Protein 2CHP (pdb70)

CATH classification: 1.20.1260.10

Structure (mmCIF, N/CA/C/O backbone):
data_2CHP
#
_entry.id   2CHP
#
_cell.length_a   125.370
_cell.length_b   125.370
_cell.length_c   125.370
_cell.angle_alpha   90.00
_cell.angle_beta   90.00
_cell.angle_gamma   90.00
#
_symmetry.space_group_name_H-M   'P 21 3'
#
loop_
_entity.id
_entity.type
_entity.pdbx_description
1 polymer 'METALLOREGULATION DNA-BINDING STRESS PROTEIN'
2 non-polymer 'PHOSPHATE ION'
3 water water
#
loop_
_atom_site.group_PDB
_atom_site.id
_atom_site.type_symbol
_atom_site.label_atom_id
_atom_site.label_alt_id
_atom_site.label_comp_id
_atom_site.label_asym_id
_atom_site.label_entity_id
_atom_site.label_seq_id
_atom_site.pdbx_PDB_ins_code
_atom_site.Cartn_x
_atom_site.Cartn_y
_atom_site.Cartn_z
_atom_site.occupancy
_atom_site.B_iso_or_equiv
_atom_site.auth_seq_id
_atom_site.auth_comp_id
_atom_site.auth_asym_id
_atom_site.auth_atom_id
_atom_site.pdbx_PDB_model_num
ATOM 1 N N . ALA A 1 6 ? 31.677 44.974 31.137 1.00 40.25 6 ALA A N 1
ATOM 2 C CA . ALA A 1 6 ? 32.860 45.911 31.305 1.00 41.67 6 ALA A CA 1
ATOM 3 C C . ALA A 1 6 ? 33.043 46.829 30.056 1.00 41.77 6 ALA A C 1
ATOM 4 O O . ALA A 1 6 ? 32.855 48.074 30.116 1.00 40.77 6 ALA A O 1
ATOM 6 N N . LYS A 1 7 ? 33.420 46.194 28.940 1.00 41.72 7 LYS A N 1
ATOM 7 C CA . LYS A 1 7 ? 33.330 46.802 27.593 1.00 41.10 7 LYS A CA 1
ATOM 8 C C . LYS A 1 7 ? 31.859 46.956 27.196 1.00 39.91 7 LYS A C 1
ATOM 9 O O . LYS A 1 7 ? 31.473 47.971 26.608 1.00 37.82 7 LYS A O 1
ATOM 15 N N . THR A 1 8 ? 31.039 45.953 27.515 1.00 39.04 8 THR A N 1
ATOM 16 C CA . THR A 1 8 ? 29.609 46.108 27.336 1.00 39.25 8 THR A CA 1
ATOM 17 C C . THR A 1 8 ? 29.058 47.263 28.209 1.00 37.90 8 THR A C 1
ATOM 18 O O . THR A 1 8 ? 28.279 48.061 27.695 1.00 35.84 8 THR A O 1
ATOM 22 N N . ASN A 1 9 ? 29.461 47.337 29.493 1.00 37.07 9 ASN A N 1
ATOM 23 C CA . ASN A 1 9 ? 29.059 48.425 30.415 1.00 37.46 9 ASN A CA 1
ATOM 24 C C . ASN A 1 9 ? 29.370 49.821 29.796 1.00 36.91 9 ASN A C 1
ATOM 25 O O . ASN A 1 9 ? 28.545 50.729 29.820 1.00 34.96 9 ASN A O 1
ATOM 30 N N . GLN A 1 10 ? 30.550 49.943 29.202 1.00 36.28 10 GLN A N 1
ATOM 31 C CA . GLN A 1 10 ? 30.978 51.189 28.569 1.00 35.81 10 GLN A CA 1
ATOM 32 C C . GLN A 1 10 ? 30.112 51.543 27.317 1.00 34.54 10 GLN A C 1
ATOM 33 O O . GLN A 1 10 ? 29.672 52.681 27.110 1.00 32.49 10 GLN A O 1
ATOM 39 N N . THR A 1 11 ? 29.901 50.546 26.474 1.00 33.22 11 THR A N 1
ATOM 40 C CA . THR A 1 11 ? 29.110 50.723 25.262 1.00 32.71 11 THR A CA 1
ATOM 41 C C . THR A 1 11 ? 27.653 51.086 25.621 1.00 30.89 11 THR A C 1
ATOM 42 O O . THR A 1 11 ? 27.082 51.933 24.974 1.00 30.37 11 THR A O 1
ATOM 46 N N . LEU A 1 12 ? 27.086 50.480 26.681 1.00 28.55 12 LEU A N 1
ATOM 47 C CA . LEU A 1 12 ? 25.727 50.828 27.121 1.00 27.89 12 LEU A CA 1
ATOM 48 C C . LEU A 1 12 ? 25.623 52.303 27.566 1.00 26.03 12 LEU A C 1
ATOM 49 O O . LEU A 1 12 ? 24.638 53.018 27.255 1.00 23.44 12 LEU A O 1
ATOM 54 N N . VAL A 1 13 ? 26.621 52.754 28.308 1.00 23.81 13 VAL A N 1
ATOM 55 C CA . VAL A 1 13 ? 26.682 54.180 28.713 1.00 24.18 13 VAL A CA 1
ATOM 56 C C . VAL A 1 13 ? 26.749 55.108 27.463 1.00 23.17 13 VAL A C 1
ATOM 57 O O . VAL A 1 13 ? 25.886 55.960 27.317 1.00 21.50 13 VAL A O 1
ATOM 61 N N . GLU A 1 14 ? 27.669 54.829 26.525 1.00 23.08 14 GLU A N 1
ATOM 62 C CA . GLU A 1 14 ? 27.854 55.658 25.315 1.00 23.38 14 GLU A CA 1
ATOM 63 C C . GLU A 1 14 ? 26.578 55.729 24.484 1.00 22.94 14 GLU A C 1
ATOM 64 O O . GLU A 1 14 ? 26.132 56.816 24.126 1.00 21.25 14 GLU A O 1
ATOM 70 N N . ASN A 1 15 ? 25.963 54.577 24.227 1.00 22.65 15 ASN A N 1
ATOM 71 C CA . ASN A 1 15 ? 24.674 54.526 23.514 1.00 23.47 15 ASN A CA 1
ATOM 72 C C . ASN A 1 15 ? 23.549 55.356 24.215 1.00 21.49 15 ASN A C 1
ATOM 73 O O . ASN A 1 15 ? 22.788 56.084 23.562 1.00 19.87 15 ASN A O 1
ATOM 78 N N . SER A 1 16 ? 23.470 55.262 25.542 1.00 20.78 16 SER A N 1
ATOM 79 C CA . SER A 1 16 ? 22.482 55.993 26.286 1.00 20.53 16 SER A CA 1
ATOM 80 C C . SER A 1 16 ? 22.734 57.517 26.169 1.00 19.72 16 SER A C 1
ATOM 81 O O . SER A 1 16 ? 21.797 58.258 26.063 1.00 19.45 16 SER A O 1
ATOM 84 N N . LEU A 1 17 ? 23.994 57.945 26.166 1.00 18.51 17 LEU A N 1
ATOM 85 C CA . LEU A 1 17 ? 24.285 59.391 26.003 1.00 19.35 17 LEU A CA 1
ATOM 86 C C . LEU A 1 17 ? 23.879 59.881 24.618 1.00 19.14 17 LEU A C 1
ATOM 87 O O . LEU A 1 17 ? 23.338 60.998 24.520 1.00 19.14 17 LEU A O 1
ATOM 92 N N . ASN A 1 18 ? 24.094 59.055 23.580 1.00 18.25 18 ASN A N 1
ATOM 93 C CA . ASN A 1 18 ? 23.679 59.399 22.211 1.00 18.40 18 ASN A CA 1
ATOM 94 C C . ASN A 1 18 ? 22.162 59.557 22.058 1.00 18.20 18 ASN A C 1
ATOM 95 O O . ASN A 1 18 ? 21.696 60.480 21.358 1.00 19.45 18 ASN A O 1
ATOM 100 N N . THR A 1 19 ? 21.397 58.704 22.735 1.00 18.30 19 THR A N 1
ATOM 101 C CA . THR A 1 19 ? 19.931 58.867 22.799 1.00 17.88 19 THR A CA 1
ATOM 102 C C . THR A 1 19 ? 19.532 60.189 23.483 1.00 17.21 19 THR A C 1
ATOM 103 O O . THR A 1 19 ? 18.644 60.905 22.982 1.00 15.81 19 THR A O 1
ATOM 107 N N . GLN A 1 20 ? 20.192 60.518 24.610 1.00 17.86 20 GLN A N 1
ATOM 108 C CA . GLN A 1 20 ? 19.819 61.776 25.297 1.00 17.62 20 GLN A CA 1
ATOM 109 C C . GLN A 1 20 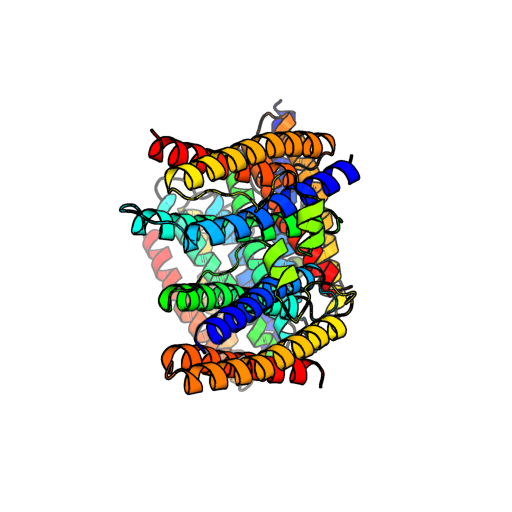? 20.263 63.014 24.503 1.00 17.49 20 GLN A C 1
ATOM 110 O O . GLN A 1 20 ? 19.525 64.006 24.462 1.00 17.31 20 GLN A O 1
ATOM 116 N N . LEU A 1 21 ? 21.477 62.969 23.920 1.00 17.42 21 LEU A N 1
ATOM 117 C CA . LEU A 1 21 ? 21.948 64.050 23.035 1.00 17.15 21 LEU A CA 1
ATOM 118 C C . LEU A 1 21 ? 20.906 64.303 21.930 1.00 17.67 21 LEU A C 1
ATOM 119 O O . LEU A 1 21 ? 20.536 65.433 21.644 1.00 16.33 21 LEU A O 1
ATOM 124 N N . SER A 1 22 ? 20.413 63.204 21.335 1.00 15.96 22 SER A N 1
ATOM 125 C CA . SER A 1 22 ? 19.410 63.281 20.289 1.00 17.27 22 SER A CA 1
ATOM 126 C C . SER A 1 22 ? 18.070 63.881 20.782 1.00 17.20 22 SER A C 1
ATOM 127 O O . SER A 1 22 ? 17.482 64.819 20.123 1.00 15.23 22 SER A O 1
ATOM 130 N N . ASN A 1 23 ? 17.646 63.461 21.973 1.00 16.86 23 ASN A N 1
ATOM 131 C CA . ASN A 1 23 ? 16.452 64.052 22.573 1.00 16.53 23 ASN A CA 1
ATOM 132 C C . ASN A 1 23 ? 16.602 65.566 22.730 1.00 17.08 23 ASN A C 1
ATOM 133 O O . ASN A 1 23 ? 15.674 66.311 22.434 1.00 16.91 23 ASN A O 1
ATOM 138 N N . TRP A 1 24 ? 17.724 65.997 23.300 1.00 16.57 24 TRP A N 1
ATOM 139 C CA . TRP A 1 24 ? 17.913 67.422 23.574 1.00 16.84 24 TRP A CA 1
ATOM 140 C C . TRP A 1 24 ? 18.019 68.267 22.281 1.00 17.35 24 TRP A C 1
ATOM 141 O O . TRP A 1 24 ? 17.526 69.407 22.199 1.00 16.32 24 TRP A O 1
ATOM 152 N N . PHE A 1 25 ? 18.643 67.722 21.255 1.00 17.55 25 PHE A N 1
ATOM 153 C CA . PHE A 1 25 ? 18.604 68.424 19.947 1.00 18.09 25 PHE A CA 1
ATOM 154 C C . PHE A 1 25 ? 17.180 68.551 19.346 1.00 18.21 25 PHE A C 1
ATOM 155 O O . PHE A 1 25 ? 16.744 69.632 18.863 1.00 18.02 25 PHE A O 1
ATOM 163 N N . LEU A 1 26 ? 16.416 67.473 19.395 1.00 17.40 26 LEU A N 1
ATOM 164 C CA . LEU A 1 26 ? 15.022 67.530 18.920 1.00 17.46 26 LEU A CA 1
ATOM 165 C C . LEU A 1 26 ? 14.118 68.430 19.775 1.00 16.90 26 LEU A C 1
ATOM 166 O O . LEU A 1 26 ? 13.202 69.115 19.248 1.00 16.73 26 LEU A O 1
ATOM 171 N N . LEU A 1 27 ? 14.381 68.466 21.085 1.00 17.05 27 LEU A N 1
ATOM 172 C CA . LEU A 1 27 ? 13.714 69.432 21.969 1.00 16.89 27 LEU A CA 1
ATOM 173 C C . LEU A 1 27 ? 14.059 70.911 21.615 1.00 16.53 27 LEU A C 1
ATOM 174 O O . LEU A 1 27 ? 13.157 71.768 21.560 1.00 16.59 27 LEU A O 1
ATOM 179 N N . TYR A 1 28 ? 15.333 71.206 21.339 1.00 16.56 28 TYR A N 1
ATOM 180 C CA . TYR A 1 28 ? 15.760 72.528 20.856 1.00 17.01 28 TYR A CA 1
ATOM 181 C C . TYR A 1 28 ? 14.960 72.944 19.579 1.00 17.16 28 TYR A C 1
ATOM 182 O O . TYR A 1 28 ? 14.449 74.141 19.461 1.00 18.08 28 TYR A O 1
ATOM 191 N N . SER A 1 29 ? 14.812 71.985 18.656 1.00 15.90 29 SER A N 1
ATOM 192 C CA . SER A 1 29 ? 14.006 72.177 17.448 1.00 17.15 29 SER A CA 1
ATOM 193 C C . SER A 1 29 ? 12.548 72.462 17.789 1.00 17.06 29 SER A C 1
ATOM 194 O O . SER A 1 29 ? 11.993 73.477 17.330 1.00 18.30 29 SER A O 1
ATOM 197 N N . LYS A 1 30 ? 11.926 71.605 18.590 1.00 18.10 30 LYS A N 1
ATOM 198 C CA . LYS A 1 30 ? 10.481 71.778 19.002 1.00 18.00 30 LYS A CA 1
ATOM 199 C C . LYS A 1 30 ? 10.198 73.156 19.646 1.00 17.43 30 LYS A C 1
ATOM 200 O O . LYS A 1 30 ? 9.175 73.823 19.372 1.00 17.15 30 LYS A O 1
ATOM 206 N N . LEU A 1 31 ? 11.158 73.593 20.467 1.00 17.11 31 LEU A N 1
ATOM 207 C CA . LEU A 1 31 ? 11.068 74.820 21.161 1.00 16.98 31 LEU A CA 1
ATOM 208 C C . LEU A 1 31 ? 11.078 75.983 20.208 1.00 16.97 31 LEU A C 1
ATOM 209 O O . LEU A 1 31 ? 10.371 76.990 20.429 1.00 18.36 31 LEU A O 1
ATOM 214 N N . HIS A 1 32 ? 11.826 75.880 19.108 1.00 17.15 32 HIS A N 1
ATOM 215 C CA . HIS A 1 32 ? 11.681 76.895 18.027 1.00 16.84 32 HIS A CA 1
ATOM 216 C C . HIS A 1 32 ? 10.309 76.954 17.414 1.00 17.18 32 HIS A C 1
ATOM 217 O O . HIS A 1 32 ? 9.788 78.002 17.232 1.00 15.53 32 HIS A O 1
ATOM 224 N N . ARG A 1 33 ? 9.733 75.798 17.067 1.00 17.00 33 ARG A N 1
ATOM 225 C CA . ARG A 1 33 ? 8.376 75.717 16.560 1.00 17.24 33 ARG A CA 1
ATOM 226 C C . ARG A 1 33 ? 7.352 76.387 17.508 1.00 16.90 33 ARG A C 1
ATOM 227 O O . ARG A 1 33 ? 6.545 77.247 17.060 1.00 16.79 33 ARG A O 1
ATOM 235 N N . PHE A 1 34 ? 7.439 76.090 18.811 1.00 17.31 34 PHE A N 1
ATOM 236 C CA . PHE A 1 34 ? 6.555 76.712 19.781 1.00 17.96 34 PHE A CA 1
ATOM 237 C C . PHE A 1 34 ? 6.818 78.244 19.914 1.00 17.78 34 PHE A C 1
ATOM 238 O O . PHE A 1 34 ? 5.890 79.029 19.965 1.00 18.65 34 PHE A O 1
ATOM 246 N N . HIS A 1 35 ? 8.091 78.646 19.894 1.00 17.71 35 HIS A N 1
ATOM 247 C CA . HIS A 1 35 ? 8.467 80.066 19.926 1.00 17.60 35 HIS A CA 1
ATOM 248 C C . HIS A 1 35 ? 7.833 80.849 18.765 1.00 17.53 35 HIS A C 1
ATOM 249 O O . HIS A 1 35 ? 7.375 81.979 18.941 1.00 18.12 35 HIS A O 1
ATOM 256 N N . TRP A 1 36 ? 7.838 80.248 17.587 1.00 17.07 36 TRP A N 1
ATOM 257 C CA . TRP A 1 36 ? 7.331 80.881 16.377 1.00 17.46 36 TRP A CA 1
ATOM 258 C C . TRP A 1 36 ? 5.825 80.866 16.206 1.00 17.75 36 TRP A C 1
ATOM 259 O O . TRP A 1 36 ? 5.278 81.752 15.577 1.00 16.62 36 TRP A O 1
ATOM 270 N N . TYR A 1 37 ? 5.165 79.832 16.707 1.00 17.95 37 TYR A N 1
ATOM 271 C CA . TYR A 1 37 ? 3.726 79.659 16.420 1.00 18.33 37 TYR A CA 1
ATOM 272 C C . TYR A 1 37 ? 2.770 79.870 17.624 1.00 18.30 37 TYR A C 1
ATOM 273 O O . TYR A 1 37 ? 1.560 79.877 17.443 1.00 20.03 37 TYR A O 1
ATOM 282 N N . VAL A 1 38 ? 3.287 80.058 18.832 1.00 18.61 38 VAL A N 1
ATOM 283 C CA . VAL A 1 38 ? 2.439 80.3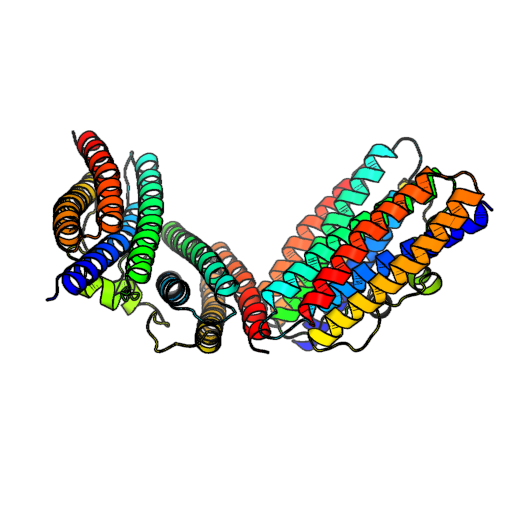53 19.988 1.00 18.47 38 VAL A CA 1
ATOM 284 C C . VAL A 1 38 ? 1.563 81.578 19.736 1.00 19.18 38 VAL A C 1
ATOM 285 O O . VAL A 1 38 ? 2.000 82.483 19.088 1.00 17.82 38 VAL A O 1
ATOM 289 N N . LYS A 1 39 ? 0.313 81.570 20.203 1.00 18.91 39 LYS A N 1
ATOM 290 C CA . LYS A 1 39 ? -0.594 82.710 19.998 1.00 21.42 39 LYS A CA 1
ATOM 291 C C . LYS A 1 39 ? -1.566 82.796 21.138 1.00 20.93 39 LYS A C 1
ATOM 292 O O . LYS A 1 39 ? -1.601 81.924 22.047 1.00 21.35 39 LYS A O 1
ATOM 298 N N . GLY A 1 40 ? -2.313 83.881 21.161 1.00 21.00 40 GLY A N 1
ATOM 299 C CA . GLY A 1 40 ? -3.144 84.192 22.300 1.00 20.46 40 GLY A CA 1
ATOM 300 C C . GLY A 1 40 ? -2.484 85.122 23.320 1.00 20.35 40 GLY A C 1
ATOM 301 O O . GLY A 1 40 ? -1.322 85.511 23.183 1.00 19.50 40 GLY A O 1
ATOM 302 N N . PRO A 1 41 ? -3.250 85.514 24.346 1.00 21.41 41 PRO A N 1
ATOM 303 C CA . PRO A 1 41 ? -2.855 86.594 25.225 1.00 21.98 41 PRO A CA 1
ATOM 304 C C . PRO A 1 41 ? -1.659 86.295 26.113 1.00 21.86 41 PRO A C 1
ATOM 305 O O . PRO A 1 41 ? -1.042 87.231 26.651 1.00 21.90 41 PRO A O 1
ATOM 309 N N . HIS A 1 42 ? -1.247 85.025 26.169 1.00 21.84 42 HIS A N 1
ATOM 310 C CA . HIS A 1 42 ? 0.052 84.679 26.815 1.00 20.83 42 HIS A CA 1
ATOM 311 C C . HIS A 1 42 ? 1.233 84.665 25.832 1.00 20.73 42 HIS A C 1
ATOM 312 O O . HIS A 1 42 ? 2.352 84.212 26.174 1.00 19.96 42 HIS A O 1
ATOM 319 N N . PHE A 1 43 ? 1.004 85.165 24.616 1.00 20.30 43 PHE A N 1
ATOM 320 C CA . PHE A 1 43 ? 2.080 85.259 23.591 1.00 19.67 43 PHE A CA 1
ATOM 321 C C . PHE A 1 43 ? 3.417 85.802 24.158 1.00 19.85 43 PHE A C 1
ATOM 322 O O . PHE A 1 43 ? 4.454 85.172 24.010 1.00 19.30 43 PHE A O 1
ATOM 330 N N . PHE A 1 44 ? 3.426 86.989 24.776 1.00 18.84 44 PHE A N 1
ATOM 331 C CA . PHE A 1 44 ? 4.736 87.583 25.125 1.00 19.87 44 PHE A CA 1
ATOM 332 C C . PHE A 1 44 ? 5.475 86.715 26.113 1.00 19.50 44 PHE A C 1
ATOM 333 O O . PHE A 1 44 ? 6.635 86.361 25.922 1.00 18.28 44 PHE A O 1
ATOM 341 N N . THR A 1 45 ? 4.749 86.262 27.122 1.00 20.31 45 THR A N 1
ATOM 342 C CA . THR A 1 45 ? 5.338 85.440 28.170 1.00 20.82 45 THR A CA 1
ATOM 343 C C . THR A 1 45 ? 5.924 84.133 27.618 1.00 20.90 45 THR A C 1
ATOM 344 O O . THR A 1 45 ? 7.044 83.763 27.946 1.00 20.11 45 THR A O 1
ATOM 348 N N . LEU A 1 46 ? 5.141 83.441 26.791 1.00 20.81 46 LEU A N 1
ATOM 349 C CA . LEU A 1 46 ? 5.536 82.106 26.322 1.00 19.83 46 LEU A CA 1
ATOM 350 C C . LEU A 1 46 ? 6.572 82.167 25.160 1.00 19.94 46 LEU A C 1
ATOM 351 O O . LEU A 1 46 ? 7.484 81.339 25.090 1.00 19.51 46 LEU A O 1
ATOM 356 N N . HIS A 1 47 ? 6.437 83.156 24.264 1.00 19.86 47 HIS A N 1
ATOM 357 C CA . HIS A 1 47 ? 7.472 83.417 23.240 1.00 19.68 47 HIS A CA 1
ATOM 358 C C . HIS A 1 47 ? 8.855 83.582 23.911 1.00 19.95 47 HIS A C 1
ATOM 359 O O . HIS A 1 47 ? 9.843 82.980 23.482 1.00 19.58 47 HIS A O 1
ATOM 366 N N . GLU A 1 48 ? 8.917 84.366 24.974 1.00 19.69 48 GLU A N 1
ATOM 367 C CA . GLU A 1 48 ? 10.152 84.556 25.693 1.00 21.37 48 GLU A CA 1
ATOM 368 C C . GLU A 1 48 ? 10.584 83.311 26.468 1.00 19.47 48 GLU A C 1
ATOM 369 O O . GLU A 1 48 ? 11.770 82.919 26.420 1.00 18.12 48 GLU A O 1
ATOM 375 N N . LYS A 1 49 ? 9.651 82.714 27.215 1.00 18.42 49 LYS A N 1
ATOM 376 C CA . LYS A 1 49 ? 10.002 81.494 27.967 1.00 18.39 49 LYS A CA 1
ATOM 377 C C . LYS A 1 49 ? 10.589 80.405 27.033 1.00 17.01 49 LYS A C 1
ATOM 378 O O . LYS A 1 49 ? 11.570 79.683 27.407 1.00 17.93 49 LYS A O 1
ATOM 384 N N . PHE A 1 50 ? 9.972 80.206 25.871 1.00 17.39 50 PHE A N 1
ATOM 385 C CA . PHE A 1 50 ? 10.424 79.148 24.973 1.00 17.28 50 PHE A CA 1
ATOM 386 C C . PHE A 1 50 ? 11.855 79.377 24.469 1.00 17.37 50 PHE A C 1
ATOM 387 O O . PHE A 1 50 ? 12.597 78.432 24.275 1.00 16.64 50 PHE A O 1
ATOM 395 N N . GLU A 1 51 ? 12.206 80.629 24.204 1.00 17.43 51 GLU A N 1
ATOM 396 C CA . GLU A 1 51 ? 13.602 80.987 23.850 1.00 18.32 51 GLU A CA 1
ATOM 397 C C . GLU A 1 51 ? 14.560 80.708 24.997 1.00 17.79 51 GLU A C 1
ATOM 398 O O . GLU A 1 51 ? 15.624 80.184 24.780 1.00 16.94 51 GLU A O 1
ATOM 404 N N . GLU A 1 52 ? 14.210 81.087 26.226 1.00 17.53 52 GLU A N 1
ATOM 405 C CA . GLU A 1 52 ? 15.037 80.724 27.381 1.00 19.04 52 GLU A CA 1
ATOM 406 C C . GLU A 1 52 ? 15.284 79.221 27.471 1.00 17.32 52 GLU A C 1
ATOM 407 O O . GLU A 1 52 ? 16.390 78.755 27.737 1.00 15.81 52 GLU A O 1
ATOM 413 N N . LEU A 1 53 ? 14.249 78.468 27.230 1.00 16.49 53 LEU A N 1
ATOM 414 C CA . LEU A 1 53 ? 14.346 77.013 27.274 1.00 16.76 53 LEU A CA 1
ATOM 415 C C . LEU A 1 53 ? 15.199 76.437 26.155 1.00 16.75 53 LEU A C 1
ATOM 416 O O . LEU A 1 53 ? 15.937 75.503 26.387 1.00 14.99 53 LEU A O 1
ATOM 421 N N . TYR A 1 54 ? 15.081 76.966 24.935 1.00 17.45 54 TYR A N 1
ATOM 422 C CA . TYR A 1 54 ? 15.941 76.485 23.874 1.00 17.90 54 TYR A CA 1
ATOM 423 C C . TYR A 1 54 ? 17.420 76.866 24.051 1.00 17.71 54 TYR A C 1
ATOM 424 O O . TYR A 1 54 ? 18.329 76.139 23.621 1.00 17.59 54 TYR A O 1
ATOM 433 N N . ASP A 1 55 ? 17.671 78.008 24.656 1.00 18.85 55 ASP A N 1
ATOM 434 C CA . ASP A 1 55 ? 19.046 78.364 25.015 1.00 19.10 55 ASP A CA 1
ATOM 435 C C . ASP A 1 55 ? 19.598 77.332 25.965 1.00 18.60 55 ASP A C 1
ATOM 436 O O . ASP A 1 55 ? 20.730 76.906 25.799 1.00 19.05 55 ASP A O 1
ATOM 441 N N . HIS A 1 56 ? 18.822 76.909 26.962 1.00 19.17 56 HIS A N 1
ATOM 442 C CA . HIS A 1 56 ? 19.233 75.838 27.877 1.00 19.20 56 HIS A CA 1
ATOM 443 C C . HIS A 1 56 ? 19.395 74.482 27.184 1.00 18.31 56 HIS A C 1
ATOM 444 O O . HIS A 1 56 ? 20.296 73.735 27.477 1.00 17.63 56 HIS A O 1
ATOM 451 N N . ALA A 1 57 ? 18.523 74.175 26.231 1.00 18.25 57 ALA A N 1
ATOM 452 C CA . ALA A 1 57 ? 18.641 72.902 25.498 1.00 17.99 57 ALA A CA 1
ATOM 453 C C . ALA A 1 57 ? 19.961 72.846 24.714 1.00 17.69 57 ALA A C 1
ATOM 454 O O . ALA A 1 57 ? 20.621 71.783 24.615 1.00 17.51 57 ALA A O 1
ATOM 456 N N . ALA A 1 58 ? 20.317 73.968 24.087 1.00 18.64 58 ALA A N 1
ATOM 457 C CA . ALA A 1 58 ? 21.576 74.081 23.288 1.00 17.89 58 ALA A CA 1
ATOM 458 C C . ALA A 1 58 ? 22.800 73.848 24.151 1.00 18.22 58 ALA A C 1
ATOM 459 O O . ALA A 1 58 ? 23.743 73.182 23.722 1.00 16.92 58 ALA A O 1
ATOM 461 N N . GLU A 1 59 ? 22.773 74.364 25.380 1.00 18.41 59 GLU A N 1
ATOM 462 C CA . GLU A 1 59 ? 23.869 74.222 26.316 1.00 20.57 59 GLU A CA 1
ATOM 463 C C . GLU A 1 59 ? 24.009 72.750 26.675 1.00 19.99 59 GLU A C 1
ATOM 464 O O . GLU A 1 59 ? 25.135 72.215 26.785 1.00 18.79 59 GLU A O 1
ATOM 470 N N . THR A 1 60 ? 22.860 72.120 26.902 1.00 18.88 60 THR A N 1
ATOM 471 C CA . THR A 1 60 ? 22.795 70.745 27.303 1.00 18.47 60 THR A CA 1
ATOM 472 C C . THR A 1 60 ? 23.311 69.854 26.181 1.00 17.89 60 THR A C 1
ATOM 473 O O . THR A 1 60 ? 24.063 68.940 26.470 1.00 17.92 60 THR A O 1
ATOM 477 N N . VAL A 1 61 ? 22.885 70.105 24.927 1.00 18.05 61 VAL A N 1
ATOM 478 C CA . VAL A 1 61 ? 23.433 69.444 23.749 1.00 18.13 61 VAL A CA 1
ATOM 479 C C . VAL A 1 61 ? 24.963 69.456 23.801 1.00 19.00 61 VAL A C 1
ATOM 480 O O . VAL A 1 61 ? 25.623 68.391 23.686 1.00 17.47 61 VAL A O 1
ATOM 484 N N . ASP A 1 62 ? 25.530 70.651 23.978 1.00 19.36 62 ASP A N 1
ATOM 485 C CA . ASP A 1 62 ? 27.010 70.719 23.936 1.00 20.02 62 ASP A CA 1
ATOM 486 C C . ASP A 1 62 ? 27.654 69.987 25.128 1.00 19.71 62 ASP A C 1
ATOM 487 O O . ASP A 1 62 ? 28.649 69.296 24.950 1.00 20.33 62 ASP A O 1
ATOM 492 N N . THR A 1 63 ? 27.042 70.079 26.311 1.00 19.73 63 THR A N 1
ATOM 493 C CA . THR A 1 63 ? 27.546 69.423 27.510 1.00 19.45 63 THR A CA 1
ATOM 494 C C . THR A 1 63 ? 27.553 67.871 27.401 1.00 18.53 63 THR A C 1
ATOM 495 O O . THR A 1 63 ? 28.556 67.211 27.765 1.00 16.47 63 THR A O 1
ATOM 499 N N . ILE A 1 64 ? 26.461 67.298 26.893 1.00 17.17 64 ILE A N 1
ATOM 500 C CA . ILE A 1 64 ? 26.396 65.825 26.727 1.00 17.21 64 ILE A CA 1
ATOM 501 C C . ILE A 1 64 ? 27.408 65.348 25.674 1.00 17.81 64 ILE A C 1
ATOM 502 O O . ILE A 1 64 ? 28.114 64.358 25.888 1.00 17.43 64 ILE A O 1
ATOM 507 N N . ALA A 1 65 ? 27.473 66.034 24.546 1.00 17.01 65 ALA A N 1
ATOM 508 C CA . ALA A 1 65 ? 28.353 65.614 23.484 1.00 17.54 65 ALA A CA 1
ATOM 509 C C . ALA A 1 65 ? 29.818 65.674 23.974 1.00 18.66 65 ALA A C 1
ATOM 510 O O . ALA A 1 65 ? 30.588 64.770 23.745 1.00 17.65 65 ALA A O 1
ATOM 512 N N . GLU A 1 66 ? 30.187 66.747 24.684 1.00 19.33 66 GLU A N 1
ATOM 513 C CA . GLU A 1 66 ? 31.553 66.832 25.178 1.00 20.35 66 GLU A CA 1
ATOM 514 C C . GLU A 1 66 ? 31.867 65.816 26.262 1.00 18.98 66 GLU A C 1
ATOM 515 O O . GLU A 1 66 ? 33.020 65.372 26.350 1.00 17.84 66 GLU A O 1
ATOM 521 N N . ARG A 1 67 ? 30.876 65.445 27.100 1.00 19.39 67 ARG A N 1
ATOM 522 C CA . ARG A 1 67 ? 31.101 64.368 28.060 1.00 18.72 67 ARG A CA 1
ATOM 523 C C . ARG A 1 67 ? 31.288 63.039 27.318 1.00 19.10 67 ARG A C 1
ATOM 524 O O . ARG A 1 67 ? 32.222 62.264 27.619 1.00 19.10 67 ARG A O 1
ATOM 532 N N . LEU A 1 68 ? 30.457 62.785 26.319 1.00 19.53 68 LEU A N 1
ATOM 533 C CA . LEU A 1 68 ? 30.629 61.536 25.513 1.00 19.83 68 LEU A CA 1
ATOM 534 C C . LEU A 1 68 ? 32.038 61.451 24.898 1.00 19.73 68 LEU A C 1
ATOM 535 O O . LEU A 1 68 ? 32.703 60.415 24.888 1.00 19.94 68 LEU A O 1
ATOM 540 N N . LEU A 1 69 ? 32.471 62.546 24.331 1.00 18.91 69 LEU A N 1
ATOM 541 C CA . LEU A 1 69 ? 33.841 62.598 23.769 1.00 20.10 69 LEU A CA 1
ATOM 542 C C . LEU A 1 69 ? 34.873 62.333 24.845 1.00 19.71 69 LEU A C 1
ATOM 543 O O . LEU A 1 69 ? 35.832 61.552 24.668 1.00 20.22 69 LEU A O 1
ATOM 548 N N . ALA A 1 70 ? 34.697 62.961 25.992 1.00 18.95 70 ALA A N 1
ATOM 549 C CA . ALA A 1 70 ? 35.703 62.825 27.074 1.00 19.28 70 ALA A CA 1
ATOM 550 C C . ALA A 1 70 ? 35.840 61.398 27.622 1.00 18.91 70 ALA A C 1
ATOM 551 O O . ALA A 1 70 ? 36.893 61.044 28.156 1.00 18.88 70 ALA A O 1
ATOM 553 N N . ILE A 1 71 ? 34.797 60.597 27.482 1.00 19.68 71 ILE A N 1
ATOM 554 C CA . ILE A 1 71 ? 34.850 59.176 27.917 1.00 20.06 71 ILE A CA 1
ATOM 555 C C . ILE A 1 71 ? 35.239 58.223 26.818 1.00 20.68 71 ILE A C 1
ATOM 556 O O . ILE A 1 71 ? 35.200 57.030 27.047 1.00 21.53 71 ILE A O 1
ATOM 561 N N . GLY A 1 72 ? 35.609 58.738 25.656 1.00 20.35 72 GLY A N 1
ATOM 562 C CA . GLY A 1 72 ? 36.085 57.947 24.506 1.00 21.16 72 GLY A CA 1
ATOM 563 C C . GLY A 1 72 ? 35.069 57.555 23.453 1.00 21.49 72 GLY A C 1
ATOM 564 O O . GLY A 1 72 ? 35.386 56.776 22.566 1.00 22.08 72 GLY A O 1
ATOM 565 N N . GLY A 1 73 ? 33.844 58.081 23.571 1.00 21.45 73 GLY A N 1
ATOM 566 C CA . GLY A 1 73 ? 32.762 57.834 22.627 1.00 20.96 73 GLY A CA 1
ATOM 567 C C . GLY A 1 73 ? 32.667 58.774 21.452 1.00 20.90 73 GLY A C 1
ATOM 568 O O . GLY A 1 73 ? 33.464 59.716 21.288 1.00 22.90 73 GLY A O 1
ATOM 569 N N . GLN A 1 74 ? 31.662 58.522 20.621 1.00 21.12 74 GLN A N 1
ATOM 570 C CA . GLN A 1 74 ? 31.453 59.208 19.354 1.00 19.25 74 GLN A CA 1
ATOM 571 C C . GLN A 1 74 ? 30.063 59.746 19.261 1.00 19.05 74 GLN A C 1
ATOM 572 O O . GLN A 1 74 ? 29.164 59.024 18.898 1.00 17.81 74 GLN A O 1
ATOM 578 N N . PRO A 1 75 ? 29.872 61.040 19.581 1.00 18.07 75 PRO A N 1
ATOM 579 C CA . PRO A 1 75 ? 28.559 61.634 19.503 1.00 18.07 75 PRO A CA 1
ATOM 580 C C . PRO A 1 75 ? 27.962 61.591 18.087 1.00 18.09 75 PRO A C 1
ATOM 581 O O . PRO A 1 75 ? 28.627 61.917 17.079 1.00 18.56 75 PRO A O 1
ATOM 585 N N . VAL A 1 76 ? 26.681 61.267 18.024 1.00 18.88 76 VAL A N 1
ATOM 586 C CA . VAL A 1 76 ? 25.937 61.516 16.772 1.00 19.43 76 VAL A CA 1
ATOM 587 C C . VAL A 1 76 ? 25.809 63.034 16.563 1.00 19.51 76 VAL A C 1
ATOM 588 O O . VAL A 1 76 ? 25.876 63.811 17.522 1.00 19.49 76 VAL A O 1
ATOM 592 N N . ALA A 1 77 ? 25.726 63.456 15.301 1.00 19.09 77 ALA A N 1
ATOM 593 C CA . ALA A 1 77 ? 26.002 64.845 14.927 1.00 18.14 77 ALA A CA 1
ATOM 594 C C . ALA A 1 77 ? 25.355 65.263 13.596 1.00 18.28 77 ALA A C 1
ATOM 595 O O . ALA A 1 77 ? 25.816 66.238 12.967 1.00 18.66 77 ALA A O 1
ATOM 597 N N . THR A 1 78 ? 24.227 64.610 13.254 1.00 17.79 78 THR A N 1
ATOM 598 C CA . THR A 1 78 ? 23.450 64.898 12.060 1.00 17.46 78 THR A CA 1
ATOM 599 C C . THR A 1 78 ? 21.996 64.731 12.396 1.00 18.71 78 THR A C 1
ATOM 600 O O . THR A 1 78 ? 21.647 63.965 13.276 1.00 15.27 78 THR A O 1
ATOM 604 N N . VAL A 1 79 ? 21.131 65.447 11.678 1.00 19.14 79 VAL A N 1
ATOM 605 C CA . VAL A 1 79 ? 19.736 65.450 12.078 1.00 19.64 79 VAL A CA 1
ATOM 606 C C . VAL A 1 79 ? 19.094 64.049 11.802 1.00 19.94 79 VAL A C 1
ATOM 607 O O . VAL A 1 79 ? 18.171 63.591 12.498 1.00 19.56 79 VAL A O 1
ATOM 611 N N . LYS A 1 80 ? 19.591 63.376 10.783 1.00 20.94 80 LYS A N 1
ATOM 612 C CA . LYS A 1 80 ? 19.116 62.039 10.466 1.00 20.71 80 LYS A CA 1
ATOM 613 C C . LYS A 1 80 ? 19.442 61.106 11.625 1.00 19.73 80 LYS A C 1
ATOM 614 O O . LYS A 1 80 ? 18.598 60.329 12.048 1.00 17.84 80 LYS A O 1
ATOM 620 N N . GLU A 1 81 ? 20.650 61.210 12.159 1.00 20.14 81 GLU A N 1
ATOM 621 C CA . GLU A 1 81 ? 21.039 60.408 13.332 1.00 20.70 81 GLU A CA 1
ATOM 622 C C . GLU A 1 81 ? 20.192 60.762 14.559 1.00 20.07 81 GLU A C 1
ATOM 623 O O . GLU A 1 81 ? 19.787 59.857 15.328 1.00 21.10 81 GLU A O 1
ATOM 629 N N . TYR A 1 82 ? 19.993 62.065 14.811 1.00 19.02 82 TYR A N 1
ATOM 630 C CA . TYR A 1 82 ? 19.147 62.494 15.956 1.00 18.66 82 TYR A CA 1
ATOM 631 C C . TYR A 1 82 ? 17.742 61.847 15.884 1.00 18.55 82 TYR A C 1
ATOM 632 O O . TYR A 1 82 ? 17.206 61.266 16.894 1.00 15.53 82 TYR A O 1
ATOM 641 N N . THR A 1 83 ? 17.170 61.919 14.679 1.00 17.94 83 THR A N 1
ATOM 642 C CA . THR A 1 83 ? 15.813 61.342 14.408 1.00 19.09 83 THR A CA 1
ATOM 643 C C . THR A 1 83 ? 15.866 59.816 14.685 1.00 19.14 83 THR A C 1
ATOM 644 O O . THR A 1 83 ? 14.954 59.264 15.293 1.00 18.13 83 THR A O 1
ATOM 648 N N . GLU A 1 84 ? 16.931 59.126 14.264 1.00 21.55 84 GLU A N 1
ATOM 649 C CA . GLU A 1 84 ? 16.976 57.648 14.475 1.00 22.33 84 GLU A CA 1
ATOM 650 C C . GLU A 1 84 ? 17.285 57.201 15.915 1.00 23.67 84 GLU A C 1
ATOM 651 O O . GLU A 1 84 ? 16.912 56.072 16.342 1.00 22.86 84 GLU A O 1
ATOM 657 N N . HIS A 1 85 ? 18.003 58.040 16.673 1.00 22.34 85 HIS A N 1
ATOM 658 C CA . HIS A 1 85 ? 18.430 57.659 18.013 1.00 21.95 85 HIS A CA 1
ATOM 659 C C . HIS A 1 85 ? 17.541 58.205 19.144 1.00 23.06 85 HIS A C 1
ATOM 660 O O . HIS A 1 85 ? 17.592 57.680 20.250 1.00 23.67 85 HIS A O 1
ATOM 667 N N . ALA A 1 86 ? 16.776 59.286 18.934 1.00 22.32 86 ALA A N 1
ATOM 668 C CA . ALA A 1 86 ? 15.919 59.823 19.994 1.00 21.52 86 ALA A CA 1
ATOM 669 C C . ALA A 1 86 ? 14.712 58.915 20.349 1.00 21.96 86 ALA A C 1
ATOM 670 O O . ALA A 1 86 ? 14.246 58.105 19.542 1.00 20.54 86 ALA A O 1
ATOM 672 N N . SER A 1 87 ? 14.183 59.153 21.555 1.00 20.70 87 SER A N 1
ATOM 673 C CA . SER A 1 87 ? 12.991 58.494 22.092 1.00 20.07 87 SER A CA 1
ATOM 674 C C . SER A 1 87 ? 11.801 59.453 22.046 1.00 20.11 87 SER A C 1
ATOM 675 O O . SER A 1 87 ? 10.668 59.090 22.404 1.00 20.30 87 SER A O 1
ATOM 678 N N . ILE A 1 88 ? 12.070 60.705 21.618 1.00 20.32 88 ILE A N 1
ATOM 679 C CA . ILE A 1 88 ? 11.072 61.737 21.438 1.00 19.68 88 ILE A CA 1
ATOM 680 C C . ILE A 1 88 ? 11.146 62.245 19.972 1.00 21.02 88 ILE A C 1
ATOM 681 O O . ILE A 1 88 ? 12.001 61.779 19.199 1.00 21.59 88 ILE A O 1
ATOM 686 N N . THR A 1 89 ? 10.259 63.164 19.601 1.00 20.40 89 THR A N 1
ATOM 687 C CA . THR A 1 89 ? 10.192 63.759 18.241 1.00 20.17 89 THR A CA 1
ATOM 688 C C . THR A 1 89 ? 10.022 65.239 18.385 1.00 19.84 89 THR A C 1
ATOM 689 O O . THR A 1 89 ? 9.480 65.673 19.421 1.00 20.56 89 THR A O 1
ATOM 693 N N . ASP A 1 90 ? 10.462 66.011 17.377 1.00 19.42 90 ASP A N 1
ATOM 694 C CA . ASP A 1 90 ? 10.164 67.448 17.303 1.00 20.04 90 ASP A CA 1
ATOM 695 C C . ASP A 1 90 ? 8.826 67.746 16.598 1.00 20.52 90 ASP A C 1
ATOM 696 O O . ASP A 1 90 ? 8.380 68.889 16.539 1.00 21.16 90 ASP A O 1
ATOM 701 N N . GLY A 1 91 ? 8.189 66.691 16.094 1.00 22.50 91 GLY A N 1
ATOM 702 C CA . GLY A 1 91 ? 6.876 66.752 15.404 1.00 22.66 91 GLY A CA 1
ATOM 703 C C . GLY A 1 91 ? 5.756 66.843 16.371 1.00 21.72 91 GLY A C 1
ATOM 704 O O . GLY A 1 91 ? 5.989 66.881 17.583 1.00 21.40 91 GLY A O 1
ATOM 705 N N . GLY A 1 92 ? 4.526 66.955 15.835 1.00 25.50 92 GLY A N 1
ATOM 706 C CA . GLY A 1 92 ? 3.343 67.119 16.663 1.00 26.14 92 GLY A CA 1
ATOM 707 C C . GLY A 1 92 ? 2.315 68.070 16.055 1.00 27.63 92 GLY A C 1
ATOM 708 O O . GLY A 1 92 ? 2.603 68.812 15.165 1.00 28.56 92 GLY A O 1
ATOM 709 N N . ASN A 1 93 ? 1.121 68.070 16.627 1.00 30.58 93 ASN A N 1
ATOM 710 C CA . ASN A 1 93 ? 0.001 68.814 16.070 1.00 31.12 93 ASN A CA 1
ATOM 711 C C . ASN A 1 93 ? -0.550 69.812 17.107 1.00 31.97 93 ASN A C 1
ATOM 712 O O . ASN A 1 93 ? -1.789 69.987 17.269 1.00 33.75 93 ASN A O 1
ATOM 717 N N . GLU A 1 94 ? 0.374 70.476 17.819 1.00 29.10 94 GLU A N 1
ATOM 718 C CA . GLU A 1 94 ? -0.017 71.497 18.795 1.00 27.37 94 GLU A CA 1
ATOM 719 C C . GLU A 1 94 ? -0.326 72.841 18.145 1.00 26.26 94 GLU A C 1
ATOM 720 O O . GLU A 1 94 ? 0.446 73.388 17.336 1.00 26.51 94 GLU A O 1
ATOM 726 N N . THR A 1 95 ? -1.427 73.432 18.600 1.00 26.17 95 THR A N 1
ATOM 727 C CA . THR A 1 95 ? -1.900 74.726 18.117 1.00 26.56 95 THR A CA 1
ATOM 728 C C . THR A 1 95 ? -2.094 75.737 19.193 1.00 24.77 95 THR A C 1
ATOM 729 O O . THR A 1 95 ? -1.662 76.864 19.043 1.00 26.06 95 THR A O 1
ATOM 733 N N . SER A 1 96 ? -2.755 75.347 20.282 1.00 24.49 96 SER A N 1
ATOM 734 C CA . SER A 1 96 ? -2.996 76.259 21.416 1.00 23.19 96 SER A CA 1
ATOM 735 C C . SER A 1 96 ? -1.826 76.360 22.399 1.00 22.51 96 SER A C 1
ATOM 736 O O . SER A 1 96 ? -0.938 75.499 22.495 1.00 18.89 96 SER A O 1
ATOM 739 N N . ALA A 1 97 ? -1.834 77.452 23.146 1.00 20.75 97 ALA A N 1
ATOM 740 C CA . ALA A 1 97 ? -0.757 77.657 24.176 1.00 21.07 97 ALA A CA 1
ATOM 741 C C . ALA A 1 97 ? -0.710 76.507 25.168 1.00 19.11 97 ALA A C 1
ATOM 742 O O . ALA A 1 97 ? 0.375 75.990 25.486 1.00 18.54 97 ALA A O 1
ATOM 744 N N . SER A 1 98 ? -1.872 76.087 25.685 1.00 19.59 98 SER A N 1
ATOM 745 C CA . SER A 1 98 ? -1.917 74.915 26.631 1.00 20.82 98 SER A CA 1
ATOM 746 C C . SER A 1 98 ? -1.425 73.603 26.048 1.00 19.38 98 SER A C 1
ATOM 747 O O . SER A 1 98 ? -0.786 72.822 26.746 1.00 20.05 98 SER A O 1
ATOM 750 N N . GLU A 1 99 ? -1.698 73.340 24.766 1.00 19.38 99 GLU A N 1
ATOM 751 C CA . GLU A 1 99 ? -1.175 72.134 24.124 1.00 20.22 99 GLU A CA 1
ATOM 752 C C . GLU A 1 99 ? 0.361 72.142 24.012 1.00 19.11 99 GLU A C 1
ATOM 753 O O . GLU A 1 99 ? 1.006 71.127 24.214 1.00 18.96 99 GLU A O 1
ATOM 759 N N . MET A 1 100 ? 0.913 73.277 23.635 1.00 18.88 100 MET A N 1
ATOM 760 C CA . MET A 1 100 ? 2.377 73.492 23.571 1.00 17.88 100 MET A CA 1
ATOM 761 C C . MET A 1 100 ? 3.019 73.306 24.937 1.00 17.64 100 MET A C 1
ATOM 762 O O . MET A 1 100 ? 3.994 72.573 25.089 1.00 16.71 100 MET A O 1
ATOM 767 N N . VAL A 1 101 ? 2.450 73.928 25.975 1.00 17.56 101 VAL A N 1
ATOM 768 C CA . VAL A 1 101 ? 3.003 73.790 27.314 1.00 18.20 101 VAL A CA 1
ATOM 769 C C . VAL A 1 101 ? 2.896 72.338 27.820 1.00 19.15 101 VAL A C 1
ATOM 770 O O . VAL A 1 101 ? 3.874 71.796 28.444 1.00 19.70 101 VAL A O 1
ATOM 774 N N . GLN A 1 102 ? 1.751 71.706 27.551 1.00 17.54 102 GLN A N 1
ATOM 775 C CA . GLN A 1 102 ? 1.607 70.265 27.868 1.00 17.99 102 GLN A CA 1
ATOM 776 C C . GLN A 1 102 ? 2.609 69.371 27.150 1.00 15.95 102 GLN A C 1
ATOM 777 O O . GLN A 1 102 ? 3.110 68.436 27.716 1.00 16.31 102 GLN A O 1
ATOM 783 N N . ALA A 1 103 ? 2.879 69.649 25.878 1.00 19.08 103 ALA A N 1
ATOM 784 C CA . ALA A 1 103 ? 3.821 68.854 25.097 1.00 19.23 103 ALA A CA 1
ATOM 785 C C . ALA A 1 103 ? 5.219 68.904 25.769 1.00 19.03 103 ALA A C 1
ATOM 786 O O . ALA A 1 103 ? 5.913 67.877 25.893 1.00 18.31 103 ALA A O 1
ATOM 788 N N . LEU A 1 104 ? 5.598 70.076 26.227 1.00 18.10 104 LEU A N 1
ATOM 789 C CA . LEU A 1 104 ? 6.887 70.220 26.899 1.00 19.10 104 LEU A CA 1
ATOM 790 C C . LEU A 1 104 ? 6.924 69.493 28.238 1.00 19.14 104 LEU A C 1
ATOM 791 O O . LEU A 1 104 ? 7.987 68.955 28.626 1.00 17.75 104 LEU A O 1
ATOM 796 N N . VAL A 1 105 ? 5.827 69.562 29.003 1.00 18.55 105 VAL A N 1
ATOM 797 C CA . VAL A 1 105 ? 5.768 68.796 30.267 1.00 18.26 105 VAL A CA 1
ATOM 798 C C . VAL A 1 105 ? 6.017 67.296 29.950 1.00 18.32 105 VAL A C 1
ATOM 799 O O . VAL A 1 105 ? 6.740 66.632 30.646 1.00 18.25 105 VAL A O 1
ATOM 803 N N . ASN A 1 106 ? 5.435 66.818 28.848 1.00 19.28 106 ASN A N 1
ATOM 804 C CA . ASN A 1 106 ? 5.480 65.383 28.469 1.00 18.81 106 ASN A CA 1
ATOM 805 C C . ASN A 1 106 ? 6.937 65.004 28.099 1.00 18.48 106 ASN A C 1
ATOM 806 O O . ASN A 1 106 ? 7.493 64.057 28.639 1.00 18.97 106 ASN A O 1
ATOM 811 N N . ASP A 1 107 ? 7.596 65.830 27.286 1.00 17.79 107 ASP A N 1
ATOM 812 C CA . ASP A 1 107 ? 8.993 65.561 26.929 1.00 18.62 107 ASP A CA 1
ATOM 813 C C . ASP A 1 107 ? 9.952 65.680 28.133 1.00 17.19 107 ASP A C 1
ATOM 814 O O . ASP A 1 107 ? 10.809 64.857 28.300 1.00 19.81 107 ASP A O 1
ATOM 819 N N . TYR A 1 108 ? 9.787 66.686 28.990 1.00 18.79 108 TYR A N 1
ATOM 820 C CA . TYR A 1 108 ? 10.697 66.886 30.138 1.00 17.66 108 TYR A CA 1
ATOM 821 C C . TYR A 1 108 ? 10.476 65.741 31.135 1.00 17.69 108 TYR A C 1
ATOM 822 O O . TYR A 1 108 ? 11.435 65.244 31.744 1.00 16.23 108 TYR A O 1
ATOM 831 N N . LYS A 1 109 ? 9.238 65.273 31.316 1.00 18.09 109 LYS A N 1
ATOM 832 C CA . LYS A 1 109 ? 9.030 64.111 32.237 1.00 18.79 109 LYS A CA 1
ATOM 833 C C . LYS A 1 109 ? 9.715 62.823 31.685 1.00 17.78 109 LYS A C 1
ATOM 834 O O . LYS A 1 109 ? 10.292 62.007 32.427 1.00 17.00 109 LYS A O 1
ATOM 840 N N . GLN A 1 110 ? 9.641 62.644 30.382 1.00 18.33 110 GLN A N 1
ATOM 841 C CA . GLN A 1 110 ? 10.233 61.457 29.732 1.00 17.35 110 GLN A CA 1
ATOM 842 C C . GLN A 1 110 ? 11.775 61.537 29.845 1.00 18.16 110 GLN A C 1
ATOM 843 O O . GLN A 1 110 ? 12.462 60.558 30.172 1.00 17.56 110 GLN A O 1
ATOM 849 N N . ILE A 1 111 ? 12.327 62.716 29.569 1.00 17.35 111 ILE A N 1
ATOM 850 C CA . ILE A 1 111 ? 13.772 62.963 29.780 1.00 17.43 111 ILE A CA 1
ATOM 851 C C . ILE A 1 111 ? 14.204 62.754 31.203 1.00 16.40 111 ILE A C 1
ATOM 852 O O . ILE A 1 111 ? 15.286 62.209 31.420 1.00 17.74 111 ILE A O 1
ATOM 857 N N . SER A 1 112 ? 13.402 63.179 32.201 1.00 18.13 112 SER A N 1
ATOM 858 C CA . SER A 1 112 ? 13.791 62.941 33.589 1.00 18.14 112 SER A CA 1
ATOM 859 C C . SER A 1 112 ? 13.841 61.446 33.882 1.00 17.96 112 SER A C 1
ATOM 860 O O . SER A 1 112 ? 14.849 60.937 34.406 1.00 18.21 112 SER A O 1
ATOM 863 N N . SER A 1 113 ? 12.788 60.702 33.508 1.00 18.31 113 SER A N 1
ATOM 864 C CA . SER A 1 113 ? 12.833 59.247 33.778 1.00 19.08 113 SER A CA 1
ATOM 865 C C . SER A 1 113 ? 14.020 58.594 33.073 1.00 18.30 113 SER A C 1
ATOM 866 O O . SER A 1 113 ? 14.702 57.755 33.655 1.00 17.73 113 SER A O 1
ATOM 869 N N . GLU A 1 114 ? 14.229 58.927 31.771 1.00 18.13 114 GLU A N 1
ATOM 870 C CA . GLU A 1 114 ? 15.341 58.304 31.056 1.00 19.66 114 GLU A CA 1
ATOM 871 C C . GLU A 1 114 ? 16.713 58.690 31.611 1.00 19.23 114 GLU A C 1
ATOM 872 O O . GLU A 1 114 ? 17.646 57.877 31.630 1.00 19.03 114 GLU A O 1
ATOM 878 N N . SER A 1 115 ? 16.850 59.904 32.139 1.00 19.10 115 SER A N 1
ATOM 879 C CA . SER A 1 115 ? 18.135 60.329 32.735 1.00 19.72 115 SER A CA 1
ATOM 880 C C . SER A 1 115 ? 18.441 59.515 34.013 1.00 19.45 115 SER A C 1
ATOM 881 O O . SER A 1 115 ? 19.599 59.265 34.321 1.00 19.69 115 SER A O 1
ATOM 884 N N . LYS A 1 116 ? 17.393 59.097 34.755 1.00 20.77 116 LYS A N 1
ATOM 885 C CA . LYS A 1 116 ? 17.564 58.285 35.952 1.00 21.58 116 LYS A CA 1
ATOM 886 C C . LYS A 1 116 ? 18.131 56.916 35.565 1.00 21.72 116 LYS A C 1
ATOM 887 O O . LYS A 1 116 ? 18.982 56.414 36.233 1.00 22.46 116 LYS A O 1
ATOM 893 N N . PHE A 1 117 ? 17.773 56.430 34.390 1.00 22.13 117 PHE A N 1
ATOM 894 C CA . PHE A 1 117 ? 18.237 55.139 33.900 1.00 22.11 117 PHE A CA 1
ATOM 895 C C . PHE A 1 117 ? 19.702 55.275 33.493 1.00 22.81 117 PHE A C 1
ATOM 896 O O . PHE A 1 117 ? 20.503 54.379 33.747 1.00 22.78 117 PHE A O 1
ATOM 904 N N . VAL A 1 118 ? 20.091 56.437 32.919 1.00 21.02 118 VAL A N 1
ATOM 905 C CA . VAL A 1 118 ? 21.509 56.713 32.614 1.00 19.67 118 VAL A CA 1
ATOM 906 C C . VAL A 1 118 ? 22.376 56.799 33.842 1.00 19.69 118 VAL A C 1
ATOM 907 O O . VAL A 1 118 ? 23.504 56.280 33.842 1.00 19.68 118 VAL A O 1
ATOM 911 N N . ILE A 1 119 ? 21.855 57.396 34.922 1.00 19.69 119 ILE A N 1
ATOM 912 C CA . ILE A 1 119 ? 22.590 57.364 36.219 1.00 20.33 119 ILE A CA 1
ATOM 913 C C . ILE A 1 119 ? 22.916 55.922 36.647 1.00 21.62 119 ILE A C 1
ATOM 914 O O . ILE A 1 119 ? 24.044 55.656 36.969 1.00 21.14 119 ILE A O 1
ATOM 919 N N . GLY A 1 120 ? 21.958 55.005 36.542 1.00 22.57 120 GLY A N 1
ATOM 920 C CA . GLY A 1 120 ? 22.141 53.584 36.916 1.00 21.99 120 GLY A CA 1
ATOM 921 C C . GLY A 1 120 ? 23.216 52.912 36.059 1.00 22.36 120 GLY A C 1
ATOM 922 O O . GLY A 1 120 ? 24.118 52.185 36.547 1.00 22.27 120 GLY A O 1
ATOM 923 N N . LEU A 1 121 ? 23.185 53.192 34.762 1.00 21.21 121 LEU A N 1
ATOM 924 C CA . LEU A 1 121 ? 24.215 52.645 33.873 1.00 20.58 121 LEU A CA 1
ATOM 925 C C . LEU A 1 121 ? 25.613 53.196 34.113 1.00 20.90 121 LEU A C 1
ATOM 926 O O . LEU A 1 121 ? 26.636 52.459 34.130 1.00 18.85 121 LEU A O 1
ATOM 931 N N . ALA A 1 122 ? 25.678 54.522 34.275 1.00 21.40 122 ALA A N 1
ATOM 932 C CA . ALA A 1 122 ? 26.926 55.187 34.595 1.00 22.34 122 ALA A CA 1
ATOM 933 C C . ALA A 1 122 ? 27.527 54.661 35.910 1.00 23.24 122 ALA A C 1
ATOM 934 O O . ALA A 1 122 ? 28.736 54.401 35.979 1.00 23.38 122 ALA A O 1
ATOM 936 N N . GLU A 1 123 ? 26.705 54.524 36.953 1.00 24.81 123 GLU A N 1
ATOM 937 C CA . GLU A 1 123 ? 27.166 54.003 38.270 1.00 27.53 123 GLU A CA 1
ATOM 938 C C . GLU A 1 123 ? 27.670 52.555 38.194 1.00 28.86 123 GLU A C 1
ATOM 939 O O . GLU A 1 123 ? 28.707 52.225 38.758 1.00 28.66 123 GLU A O 1
ATOM 945 N N . GLU A 1 124 ? 26.957 51.734 37.417 1.00 30.51 124 GLU A N 1
ATOM 946 C CA . GLU A 1 124 ? 27.399 50.369 37.146 1.00 30.26 124 GLU A CA 1
ATOM 947 C C . GLU A 1 124 ? 28.760 50.296 36.421 1.00 30.09 124 GLU A C 1
ATOM 948 O O . GLU A 1 124 ? 29.551 49.380 36.721 1.00 30.87 124 GLU A O 1
ATOM 954 N N . ASN A 1 125 ? 29.079 51.282 35.563 1.00 28.37 125 ASN A N 1
ATOM 955 C CA . ASN A 1 125 ? 30.395 51.405 34.967 1.00 28.10 125 ASN A CA 1
ATOM 956 C C . ASN A 1 125 ? 31.406 52.249 35.815 1.00 27.37 125 ASN A C 1
ATOM 957 O O . ASN A 1 125 ? 32.472 52.632 35.327 1.00 27.11 125 ASN A O 1
ATOM 962 N N . GLN A 1 126 ? 31.093 52.537 37.063 1.00 26.78 126 GLN A N 1
ATOM 963 C CA . GLN A 1 126 ? 31.984 53.365 37.908 1.00 28.49 126 GLN A CA 1
ATOM 964 C C . GLN A 1 126 ? 32.342 54.753 37.325 1.00 25.76 126 GLN A C 1
ATOM 965 O O . GLN A 1 126 ? 33.497 55.212 37.426 1.00 26.36 126 GLN A O 1
ATOM 971 N N . ASP A 1 127 ? 31.346 55.370 36.688 1.00 23.56 127 ASP A N 1
ATOM 972 C CA . ASP A 1 127 ? 31.486 56.652 36.014 1.00 22.21 127 ASP A CA 1
ATOM 973 C C . ASP A 1 127 ? 30.682 57.673 36.776 1.00 21.31 127 ASP A C 1
ATOM 974 O O . ASP A 1 127 ? 29.551 58.045 36.370 1.00 20.44 127 ASP A O 1
ATOM 979 N N . ASN A 1 128 ? 31.265 58.189 37.863 1.00 19.98 128 ASN A N 1
ATOM 980 C CA . ASN A 1 128 ? 30.537 59.155 38.721 1.00 21.30 128 ASN A CA 1
ATOM 981 C C . ASN A 1 128 ? 30.303 60.511 38.050 1.00 19.04 128 ASN A C 1
ATOM 982 O O . ASN A 1 128 ? 29.277 61.166 38.248 1.00 18.00 128 ASN A O 1
ATOM 987 N N . ALA A 1 129 ? 31.262 60.940 37.236 1.00 19.35 129 ALA A N 1
ATOM 988 C CA . ALA A 1 129 ? 31.106 62.252 36.565 1.00 19.39 129 ALA A CA 1
ATOM 989 C C . ALA A 1 129 ? 29.975 62.276 35.530 1.00 19.28 129 ALA A C 1
ATOM 990 O O . ALA A 1 129 ? 29.245 63.256 35.433 1.00 17.88 129 ALA A O 1
ATOM 992 N N . THR A 1 130 ? 29.794 61.185 34.786 1.00 18.07 130 THR A N 1
ATOM 993 C CA . THR A 1 130 ? 28.686 61.087 33.834 1.00 17.78 130 THR A CA 1
ATOM 994 C C . THR A 1 130 ? 27.361 61.075 34.610 1.00 17.61 130 THR A C 1
ATOM 995 O O . THR A 1 130 ? 26.449 61.824 34.272 1.00 15.39 130 THR A O 1
ATOM 999 N N . ALA A 1 131 ? 27.285 60.296 35.690 1.00 18.05 131 ALA A N 1
ATOM 1000 C CA . ALA A 1 131 ? 26.120 60.285 36.579 1.00 18.28 131 ALA A CA 1
ATOM 1001 C C . ALA A 1 131 ? 25.807 61.704 37.083 1.00 18.95 131 ALA A C 1
ATOM 1002 O O . ALA A 1 131 ? 24.647 62.167 37.031 1.00 18.38 131 ALA A O 1
ATOM 1004 N N . ASP A 1 132 ? 26.843 62.433 37.495 1.00 20.19 132 ASP A N 1
ATOM 1005 C CA . ASP A 1 132 ? 26.635 63.778 38.086 1.00 19.98 132 ASP A CA 1
ATOM 1006 C C . ASP A 1 132 ? 26.036 64.709 37.065 1.00 19.08 132 ASP A C 1
ATOM 1007 O O . ASP A 1 132 ? 25.131 65.479 37.382 1.00 19.76 132 ASP A O 1
ATOM 1012 N N . LEU A 1 133 ? 26.453 64.611 35.792 1.00 20.38 133 LEU A N 1
ATOM 1013 C CA . LEU A 1 133 ? 25.869 65.459 34.752 1.00 19.46 133 LEU A CA 1
ATOM 1014 C C . LEU A 1 133 ? 24.331 65.303 34.673 1.00 19.46 133 LEU A C 1
ATOM 1015 O O . LEU A 1 133 ? 23.512 66.293 34.594 1.00 15.82 133 LEU A O 1
ATOM 1020 N N . PHE A 1 134 ? 23.910 64.047 34.696 1.00 17.84 134 PHE A N 1
ATOM 1021 C CA . PHE A 1 134 ? 22.503 63.759 34.542 1.00 17.33 134 PHE A CA 1
ATOM 1022 C C . PHE A 1 134 ? 21.703 64.042 35.812 1.00 17.09 134 PHE A C 1
ATOM 1023 O O . PHE A 1 134 ? 20.549 64.424 35.693 1.00 16.79 134 PHE A O 1
ATOM 1031 N N . VAL A 1 135 ? 22.329 63.967 37.008 1.00 16.93 135 VAL A N 1
ATOM 1032 C CA . VAL A 1 135 ? 21.659 64.393 38.249 1.00 18.02 135 VAL A CA 1
ATOM 1033 C C . VAL A 1 135 ? 21.290 65.885 38.148 1.00 18.87 135 VAL A C 1
ATOM 1034 O O . VAL A 1 135 ? 20.167 66.325 38.513 1.00 18.05 135 VAL A O 1
ATOM 1038 N N . GLY A 1 136 ? 22.261 66.693 37.703 1.00 18.31 136 GLY A N 1
ATOM 1039 C CA . GLY A 1 136 ? 22.024 68.137 37.489 1.00 19.28 136 GLY A CA 1
ATOM 1040 C C . GLY A 1 136 ? 20.933 68.400 36.462 1.00 19.86 136 GLY A C 1
ATOM 1041 O O . GLY A 1 136 ? 20.047 69.297 36.645 1.00 19.45 136 GLY A O 1
ATOM 1042 N N . LEU A 1 137 ? 20.915 67.623 35.371 1.00 19.51 137 LEU A N 1
ATOM 1043 C CA . LEU A 1 137 ? 19.826 67.804 34.442 1.00 20.28 137 LEU A CA 1
ATOM 1044 C C . LEU A 1 137 ? 18.434 67.556 35.033 1.00 20.26 137 LEU A C 1
ATOM 1045 O O . LEU A 1 137 ? 17.483 68.306 34.758 1.00 19.19 137 LEU A O 1
ATOM 1050 N N . ILE A 1 138 ? 18.304 66.468 35.775 1.00 19.69 138 ILE A N 1
ATOM 1051 C CA . ILE A 1 138 ? 17.001 66.093 36.428 1.00 19.77 138 ILE A CA 1
ATOM 1052 C C . ILE A 1 138 ? 16.491 67.254 37.289 1.00 19.05 138 ILE A C 1
ATOM 1053 O O . ILE A 1 138 ? 15.317 67.642 37.231 1.00 18.18 138 ILE A O 1
ATOM 1058 N N . GLU A 1 139 ? 17.379 67.840 38.059 1.00 19.75 139 GLU A N 1
ATOM 1059 C CA . GLU A 1 139 ? 17.042 69.013 38.897 1.00 21.94 139 GLU A CA 1
ATOM 1060 C C . GLU A 1 139 ? 16.409 70.138 38.079 1.00 19.85 139 GLU A C 1
ATOM 1061 O O . GLU A 1 139 ? 15.325 70.643 38.394 1.00 17.41 139 GLU A O 1
ATOM 1067 N N . GLU A 1 140 ? 17.095 70.502 36.987 1.00 21.70 140 GLU A N 1
ATOM 1068 C CA . GLU A 1 140 ? 16.601 71.586 36.141 1.00 21.27 140 GLU A CA 1
ATOM 1069 C C . GLU A 1 140 ? 15.282 71.190 35.460 1.00 20.17 140 GLU A C 1
ATOM 1070 O O . GLU A 1 140 ? 14.362 71.988 35.417 1.00 18.21 140 GLU A O 1
ATOM 1076 N N . VAL A 1 141 ? 15.172 69.977 34.889 1.00 19.65 141 VAL A N 1
ATOM 1077 C CA . VAL A 1 141 ? 13.960 69.668 34.142 1.00 19.91 141 VAL A CA 1
ATOM 1078 C C . VAL A 1 141 ? 12.769 69.459 35.053 1.00 19.40 141 VAL A C 1
ATOM 1079 O O . VAL A 1 141 ? 11.650 69.785 34.659 1.00 18.46 141 VAL A O 1
ATOM 1083 N N . GLU A 1 142 ? 12.979 68.895 36.237 1.00 17.63 142 GLU A N 1
ATOM 1084 C CA . GLU A 1 142 ? 11.875 68.762 37.179 1.00 19.12 142 GLU A CA 1
ATOM 1085 C C . GLU A 1 142 ? 11.398 70.150 37.711 1.00 19.44 142 GLU A C 1
ATOM 1086 O O . GLU A 1 142 ? 10.253 70.305 37.992 1.00 17.42 142 GLU A O 1
ATOM 1092 N N . LYS A 1 143 ? 12.288 71.151 37.846 1.00 19.71 143 LYS A N 1
ATOM 1093 C CA . LYS A 1 143 ? 11.883 72.518 38.141 1.00 19.86 143 LYS A CA 1
ATOM 1094 C C . LYS A 1 143 ? 10.914 73.043 37.063 1.00 19.64 143 LYS A C 1
ATOM 1095 O O . LYS A 1 143 ? 9.827 73.530 37.351 1.00 19.55 143 LYS A O 1
ATOM 1101 N N . GLN A 1 144 ? 11.300 72.870 35.809 1.00 18.79 144 GLN A N 1
ATOM 1102 C CA . GLN A 1 144 ? 10.450 73.338 34.700 1.00 18.56 144 GLN A CA 1
ATOM 1103 C C . GLN A 1 144 ? 9.155 72.579 34.571 1.00 17.10 144 GLN A C 1
ATOM 1104 O O . GLN A 1 144 ? 8.167 73.167 34.260 1.00 16.99 144 GLN A O 1
ATOM 1110 N N . VAL A 1 145 ? 9.130 71.270 34.852 1.00 17.14 145 VAL A N 1
ATOM 1111 C CA . VAL A 1 145 ? 7.878 70.541 34.882 1.00 18.76 145 VAL A CA 1
ATOM 1112 C C . VAL A 1 145 ? 6.912 71.143 35.936 1.00 19.62 145 VAL A C 1
ATOM 1113 O O . VAL A 1 145 ? 5.733 71.333 35.690 1.00 21.36 145 VAL A O 1
ATOM 1117 N N . TRP A 1 146 ? 7.453 71.513 37.094 1.00 19.36 146 TRP A N 1
ATOM 1118 C CA . TRP A 1 146 ? 6.631 72.134 38.187 1.00 18.76 146 TRP A CA 1
ATOM 1119 C C . TRP A 1 146 ? 6.074 73.496 37.723 1.00 17.90 146 TRP A C 1
ATOM 1120 O O . TRP A 1 146 ? 4.881 73.771 37.819 1.00 19.38 146 TRP A O 1
ATOM 1131 N N . MET A 1 147 ? 6.889 74.282 37.068 1.00 18.33 147 MET A N 1
ATOM 1132 C CA . MET A 1 147 ? 6.436 75.630 36.613 1.00 18.36 147 MET A CA 1
ATOM 1133 C C . MET A 1 147 ? 5.401 75.512 35.488 1.00 18.06 147 MET A C 1
ATOM 1134 O O . MET A 1 147 ? 4.301 76.162 35.496 1.00 16.44 147 MET A O 1
ATOM 1139 N N . LEU A 1 148 ? 5.755 74.695 34.493 1.00 18.29 148 LEU A N 1
ATOM 1140 C CA . LEU A 1 148 ? 4.859 74.453 33.331 1.00 18.83 148 LEU A CA 1
ATOM 1141 C C . LEU A 1 148 ? 3.505 73.770 33.762 1.00 18.18 148 LEU A C 1
ATOM 1142 O O . LEU A 1 148 ? 2.442 74.180 33.298 1.00 17.71 148 LEU A O 1
ATOM 1147 N N . SER A 1 149 ? 3.566 72.778 34.663 1.00 19.75 149 SER A N 1
ATOM 1148 C CA . SER A 1 149 ? 2.381 72.138 35.269 1.00 19.84 149 SER A CA 1
ATOM 1149 C C . SER A 1 149 ? 1.560 73.168 36.046 1.00 20.26 149 SER A C 1
ATOM 1150 O O . SER A 1 149 ? 0.326 73.182 35.924 1.00 17.88 149 SER A O 1
ATOM 1153 N N . SER A 1 150 ? 2.244 74.075 36.780 1.00 19.99 150 SER A N 1
ATOM 1154 C CA . SER A 1 150 ? 1.553 75.197 37.491 1.00 19.03 150 SER A CA 1
ATOM 1155 C C . SER A 1 150 ? 0.823 76.162 36.517 1.00 20.82 150 SER A C 1
ATOM 1156 O O . SER A 1 150 ? -0.318 76.543 36.780 1.00 17.16 150 SER A O 1
ATOM 1159 N N . TYR A 1 151 ? 1.471 76.534 35.392 1.00 19.08 151 TYR A N 1
ATOM 1160 C CA . TYR A 1 151 ? 0.768 77.281 34.339 1.00 19.83 151 TYR A CA 1
ATOM 1161 C C . TYR A 1 151 ? -0.594 76.692 33.941 1.00 19.39 151 TYR A C 1
ATOM 1162 O O . TYR A 1 151 ? -1.604 77.448 33.696 1.00 17.77 151 TYR A O 1
ATOM 1171 N N . LEU A 1 152 ? -0.587 75.365 33.812 1.00 19.91 152 LEU A N 1
ATOM 1172 C CA . LEU A 1 152 ? -1.765 74.572 33.424 1.00 21.67 152 LEU A CA 1
ATOM 1173 C C . LEU A 1 152 ? -2.763 74.230 34.563 1.00 24.00 152 LEU A C 1
ATOM 1174 O O . LEU A 1 152 ? -3.806 73.626 34.276 1.00 23.92 152 LEU A O 1
ATOM 1179 N N . GLY A 1 153 ? -2.458 74.588 35.808 1.00 23.95 153 GLY A N 1
ATOM 1180 C CA . GLY A 1 153 ? -3.316 74.240 36.979 1.00 25.38 153 GLY A CA 1
ATOM 1181 C C . GLY A 1 153 ? -4.418 75.254 37.210 1.00 27.64 153 GLY A C 1
ATOM 1182 O O . GLY A 1 153 ? -4.667 76.192 36.376 1.00 27.86 153 GLY A O 1
ATOM 1184 N N . LYS B 1 7 ? 4.450 79.567 -6.492 1.00 28.24 7 LYS B N 1
ATOM 1185 C CA . LYS B 1 7 ? 3.998 80.193 -7.827 1.00 28.82 7 LYS B CA 1
ATOM 1186 C C . LYS B 1 7 ? 3.794 81.750 -7.888 1.00 29.10 7 LYS B C 1
ATOM 1187 O O . LYS B 1 7 ? 4.249 82.407 -8.869 1.00 28.84 7 LYS B O 1
ATOM 1193 N N . THR B 1 8 ? 3.135 82.343 -6.877 1.00 28.22 8 THR B N 1
ATOM 1194 C CA . THR B 1 8 ? 2.830 83.778 -6.926 1.00 28.64 8 THR B CA 1
ATOM 1195 C C . THR B 1 8 ? 4.077 84.573 -6.574 1.00 30.13 8 THR B C 1
ATOM 1196 O O . THR B 1 8 ? 5.013 84.003 -6.048 1.00 27.72 8 THR B O 1
ATOM 1200 N N . ASN B 1 9 ? 4.122 85.864 -6.897 1.00 34.87 9 ASN B N 1
ATOM 1201 C CA . ASN B 1 9 ? 5.257 86.673 -6.478 1.00 36.11 9 ASN B CA 1
ATOM 1202 C C . ASN B 1 9 ? 5.474 86.572 -4.943 1.00 36.82 9 ASN B C 1
ATOM 1203 O O . ASN B 1 9 ? 6.606 86.462 -4.492 1.00 35.12 9 ASN B O 1
ATOM 1208 N N . GLN B 1 10 ? 4.367 86.593 -4.186 1.00 36.13 10 GLN B N 1
ATOM 1209 C CA . GLN B 1 10 ? 4.405 86.431 -2.731 1.00 35.64 10 GLN B CA 1
ATOM 1210 C C . GLN B 1 10 ? 4.861 85.018 -2.305 1.00 34.34 10 GLN B C 1
ATOM 1211 O O . GLN B 1 10 ? 5.761 84.871 -1.460 1.00 32.21 10 GLN B O 1
ATOM 1217 N N . THR B 1 11 ? 4.249 84.006 -2.898 1.00 32.53 11 THR B N 1
ATOM 1218 C CA . THR B 1 11 ? 4.522 82.614 -2.530 1.00 32.45 11 THR B CA 1
ATOM 1219 C C . THR B 1 11 ? 5.963 82.209 -2.895 1.00 30.82 11 THR B C 1
ATOM 1220 O O . THR B 1 11 ? 6.577 81.388 -2.221 1.00 30.32 11 THR B O 1
ATOM 1224 N N . LEU B 1 12 ? 6.483 82.753 -3.991 1.00 28.69 12 LEU B N 1
ATOM 1225 C CA . LEU B 1 12 ? 7.871 82.504 -4.392 1.00 27.97 12 LEU B CA 1
ATOM 1226 C C . LEU B 1 12 ? 8.856 83.058 -3.328 1.00 25.69 12 LEU B C 1
ATOM 1227 O O . LEU B 1 12 ? 9.839 82.438 -2.983 1.00 22.16 12 LEU B O 1
ATOM 1232 N N . VAL B 1 13 ? 8.575 84.267 -2.841 1.00 23.60 13 VAL B N 1
ATOM 1233 C CA . VAL B 1 13 ? 9.360 84.807 -1.756 1.00 24.09 13 VAL B CA 1
ATOM 1234 C C . VAL B 1 13 ? 9.285 83.898 -0.464 1.00 23.06 13 VAL B C 1
ATOM 1235 O O . VAL B 1 13 ? 10.324 83.496 0.052 1.00 20.52 13 VAL B O 1
ATOM 1239 N N . GLU B 1 14 ? 8.080 83.530 -0.045 1.00 21.91 14 GLU B N 1
ATOM 1240 C CA . GLU B 1 14 ? 7.889 82.718 1.159 1.00 23.15 14 GLU B CA 1
ATOM 1241 C C . GLU B 1 14 ? 8.664 81.381 1.049 1.00 22.78 14 GLU B C 1
ATOM 1242 O O . GLU B 1 14 ? 9.351 80.993 1.999 1.00 19.74 14 GLU B O 1
ATOM 1248 N N . ASN B 1 15 ? 8.534 80.712 -0.107 1.00 22.39 15 ASN B N 1
ATOM 1249 C CA . ASN B 1 15 ? 9.147 79.418 -0.350 1.00 23.40 15 ASN B CA 1
ATOM 1250 C C . ASN B 1 15 ? 10.687 79.545 -0.322 1.00 21.21 15 ASN B C 1
ATOM 1251 O O . ASN B 1 15 ? 11.361 78.662 0.212 1.00 19.32 15 ASN B O 1
ATOM 1256 N N . SER B 1 16 ? 11.212 80.618 -0.910 1.00 20.46 16 SER B N 1
ATOM 1257 C CA . SER B 1 16 ? 12.681 80.879 -0.929 1.00 20.50 16 SER B CA 1
ATOM 1258 C C . SER B 1 16 ? 13.201 81.161 0.507 1.00 19.85 16 SER B C 1
ATOM 1259 O O . SER B 1 16 ? 14.338 80.800 0.858 1.00 20.28 16 SER B O 1
ATOM 1262 N N . LEU B 1 17 ? 12.394 81.830 1.329 1.00 18.86 17 LEU B N 1
ATOM 1263 C CA . LEU B 1 17 ? 12.754 82.000 2.749 1.00 19.26 17 LEU B CA 1
ATOM 1264 C C . LEU B 1 17 ? 12.778 80.668 3.520 1.00 18.86 17 LEU B C 1
ATOM 1265 O O . LEU B 1 17 ? 13.673 80.473 4.362 1.00 19.14 17 LEU B O 1
ATOM 1270 N N . ASN B 1 18 ? 11.823 79.775 3.253 1.00 18.21 18 ASN B N 1
ATOM 1271 C CA . ASN B 1 18 ? 11.856 78.407 3.838 1.00 18.31 18 ASN B CA 1
ATOM 1272 C C . ASN B 1 18 ? 13.080 77.531 3.442 1.00 18.33 18 ASN B C 1
ATOM 1273 O O . ASN B 1 18 ? 13.636 76.767 4.257 1.00 18.65 18 ASN B O 1
ATOM 1278 N N . THR B 1 19 ? 13.523 77.645 2.205 1.00 17.41 19 THR B N 1
ATOM 1279 C CA . THR B 1 19 ? 14.748 76.983 1.818 1.00 17.88 19 THR B CA 1
ATOM 1280 C C . THR B 1 19 ? 15.952 77.540 2.597 1.00 17.45 19 THR B C 1
ATOM 1281 O O . THR B 1 19 ? 16.751 76.773 3.097 1.00 16.60 19 THR B O 1
ATOM 1285 N N . GLN B 1 20 ? 16.056 78.875 2.700 1.00 16.70 20 GLN B N 1
ATOM 1286 C CA . GLN B 1 20 ? 17.198 79.470 3.386 1.00 17.54 20 GLN B CA 1
ATOM 1287 C C . GLN B 1 20 ? 17.170 79.231 4.906 1.00 17.32 20 GLN B C 1
ATOM 1288 O O . GLN B 1 20 ? 18.208 78.949 5.491 1.00 16.99 20 GLN B O 1
ATOM 1294 N N . LEU B 1 21 ? 15.977 79.272 5.504 1.00 17.04 21 LEU B N 1
ATOM 1295 C CA . LEU B 1 21 ? 15.778 78.925 6.904 1.00 17.07 21 LEU B CA 1
ATOM 1296 C C . LEU B 1 21 ? 16.338 77.491 7.155 1.00 17.48 21 LEU B C 1
ATOM 1297 O O . LEU B 1 21 ? 17.040 77.240 8.121 1.00 16.39 21 LEU B O 1
ATOM 1302 N N . SER B 1 22 ? 15.986 76.580 6.259 1.00 16.60 22 SER B N 1
ATOM 1303 C CA . SER B 1 22 ? 16.394 75.212 6.321 1.00 16.62 22 SER B CA 1
ATOM 1304 C C . SER B 1 22 ? 17.896 75.083 6.165 1.00 17.02 22 SER B C 1
ATOM 1305 O O . SER B 1 22 ? 18.533 74.354 6.949 1.00 16.13 22 SER B O 1
ATOM 1308 N N . ASN B 1 23 ? 18.473 75.824 5.207 1.00 16.83 23 ASN B N 1
ATOM 1309 C CA . ASN B 1 23 ? 19.938 75.801 5.014 1.00 16.87 23 ASN B CA 1
ATOM 1310 C C . ASN B 1 23 ? 20.671 76.241 6.294 1.00 17.17 23 ASN B C 1
ATOM 1311 O O . ASN B 1 23 ? 21.653 75.636 6.696 1.00 17.33 23 ASN B O 1
ATOM 1316 N N . TRP B 1 24 ? 20.204 77.333 6.897 1.00 17.07 24 TRP B N 1
ATOM 1317 C CA . TRP B 1 24 ? 20.870 77.855 8.093 1.00 17.06 24 TRP B CA 1
ATOM 1318 C C . TRP B 1 24 ? 20.744 76.909 9.330 1.00 17.45 24 TRP B C 1
ATOM 1319 O O . TRP B 1 24 ? 21.665 76.771 10.142 1.00 15.94 24 TRP B O 1
ATOM 1330 N N . PHE B 1 25 ? 19.613 76.229 9.468 1.00 17.87 25 PHE B N 1
ATOM 1331 C CA . PHE B 1 25 ? 19.499 75.246 10.523 1.00 18.08 25 PHE B CA 1
ATOM 1332 C C . PHE B 1 25 ? 20.408 74.045 10.296 1.00 17.78 25 PHE B C 1
ATOM 1333 O O . PHE B 1 25 ? 21.008 73.525 11.239 1.00 17.90 25 PHE B O 1
ATOM 1341 N N . LEU B 1 26 ? 20.488 73.573 9.071 1.00 17.48 26 LEU B N 1
ATOM 1342 C CA . LEU B 1 26 ? 21.360 72.432 8.766 1.00 17.18 26 LEU B CA 1
ATOM 1343 C C . LEU B 1 26 ? 22.828 72.846 8.926 1.00 16.61 26 LEU B C 1
ATOM 1344 O O . LEU B 1 26 ? 23.665 72.063 9.412 1.00 15.83 26 LEU B O 1
ATOM 1349 N N . LEU B 1 27 ? 23.121 74.107 8.653 1.00 16.77 27 LEU B N 1
ATOM 1350 C CA . LEU B 1 27 ? 24.487 74.641 8.850 1.00 16.97 27 LEU B CA 1
ATOM 1351 C C . LEU B 1 27 ? 24.859 74.680 10.345 1.00 16.85 27 LEU B C 1
ATOM 1352 O O . LEU B 1 27 ? 25.912 74.239 10.694 1.00 15.96 27 LEU B O 1
ATOM 1357 N N . TYR B 1 28 ? 23.949 75.163 11.191 1.00 16.68 28 TYR B N 1
ATOM 1358 C CA . TYR B 1 28 ? 24.057 75.080 12.650 1.00 17.25 28 TYR B CA 1
ATOM 1359 C C . TYR B 1 28 ? 24.416 73.659 13.108 1.00 16.30 28 TYR B C 1
ATOM 1360 O O . TYR B 1 28 ? 25.286 73.472 13.892 1.00 17.02 28 TYR B O 1
ATOM 1369 N N . SER B 1 29 ? 23.734 72.673 12.566 1.00 17.10 29 SER B N 1
ATOM 1370 C CA . SER B 1 29 ? 24.032 71.242 12.799 1.00 16.90 29 SER B CA 1
ATOM 1371 C C . SER B 1 29 ? 25.442 70.795 12.375 1.00 17.47 29 SER B C 1
ATOM 1372 O O . SER B 1 29 ? 26.184 70.177 13.170 1.00 17.14 29 SER B O 1
ATOM 1375 N N . LYS B 1 30 ? 25.834 71.114 11.137 1.00 17.53 30 LYS B N 1
ATOM 1376 C CA . LYS B 1 30 ? 27.133 70.745 10.608 1.00 17.61 30 LYS B CA 1
ATOM 1377 C C . LYS B 1 30 ? 28.251 71.378 11.424 1.00 17.69 30 LYS B C 1
ATOM 1378 O O . LYS B 1 30 ? 29.222 70.714 11.775 1.00 16.85 30 LYS B O 1
ATOM 1384 N N . LEU B 1 31 ? 28.058 72.652 11.793 1.00 16.90 31 LEU B N 1
ATOM 1385 C CA . LEU B 1 31 ? 29.034 73.322 12.615 1.00 17.35 31 LEU B CA 1
ATOM 1386 C C . LEU B 1 31 ? 29.241 72.665 14.014 1.00 16.90 31 LEU B C 1
ATOM 1387 O O . LEU B 1 31 ? 30.366 72.718 14.605 1.00 18.45 31 LEU B O 1
ATOM 1392 N N . HIS B 1 32 ? 28.201 72.061 14.572 1.00 16.82 32 HIS B N 1
ATOM 1393 C CA . HIS B 1 32 ? 28.340 71.250 15.779 1.00 16.62 32 HIS B CA 1
ATOM 1394 C C . HIS B 1 32 ? 29.212 70.028 15.531 1.00 17.23 32 HIS B C 1
ATOM 1395 O O . HIS B 1 32 ? 30.107 69.694 16.355 1.00 16.33 32 HIS B O 1
ATOM 1402 N N . ARG B 1 33 ? 28.957 69.311 14.441 1.00 16.42 33 ARG B N 1
ATOM 1403 C CA . ARG B 1 33 ? 29.765 68.172 14.100 1.00 17.18 33 ARG B CA 1
ATOM 1404 C C . ARG B 1 33 ? 31.245 68.553 13.972 1.00 16.79 33 ARG B C 1
ATOM 1405 O O . ARG B 1 33 ? 32.090 67.884 14.532 1.00 16.10 33 ARG B O 1
ATOM 1413 N N . PHE B 1 34 ? 31.547 69.661 13.278 1.00 17.52 34 PHE B N 1
ATOM 1414 C CA . PHE B 1 34 ? 32.912 70.126 13.163 1.00 17.43 34 PHE B CA 1
ATOM 1415 C C . PHE B 1 34 ? 33.540 70.571 14.503 1.00 17.30 34 PHE B C 1
ATOM 1416 O O . PHE B 1 34 ? 34.718 70.319 14.772 1.00 18.40 34 PHE B O 1
ATOM 1424 N N . HIS B 1 35 ? 32.778 71.296 15.303 1.00 17.76 35 HIS B N 1
ATOM 1425 C CA . HIS B 1 35 ? 33.156 71.730 16.667 1.00 17.68 35 HIS B CA 1
ATOM 1426 C C . HIS B 1 35 ? 33.602 70.523 17.504 1.00 17.36 35 HIS B C 1
ATOM 1427 O O . HIS B 1 35 ? 34.583 70.588 18.246 1.00 18.34 35 HIS B O 1
ATOM 1434 N N . TRP B 1 36 ? 32.886 69.417 17.348 1.00 17.23 36 TRP B N 1
ATOM 1435 C CA . TRP B 1 36 ? 33.100 68.236 18.147 1.00 17.18 36 TRP B CA 1
ATOM 1436 C C . TRP B 1 36 ? 34.168 67.315 17.632 1.00 17.29 36 TRP B C 1
ATOM 1437 O O . TRP B 1 36 ? 34.806 66.622 18.404 1.00 17.67 36 TRP B O 1
ATOM 1448 N N . TYR B 1 37 ? 34.404 67.285 16.341 1.00 18.13 37 TYR B N 1
ATOM 1449 C CA . TYR B 1 37 ? 35.336 66.296 15.816 1.00 18.44 37 TYR B CA 1
ATOM 1450 C C . TYR B 1 37 ? 36.632 66.882 15.266 1.00 18.54 37 TYR B C 1
ATOM 1451 O O . TYR B 1 37 ? 37.524 66.122 14.840 1.00 18.77 37 TYR B O 1
ATOM 1460 N N . VAL B 1 38 ? 36.757 68.201 15.195 1.00 18.00 38 VAL B N 1
ATOM 1461 C CA . VAL B 1 38 ? 37.988 68.799 14.666 1.00 18.10 38 VAL B CA 1
ATOM 1462 C C . VAL B 1 38 ? 39.193 68.336 15.525 1.00 19.76 38 VAL B C 1
ATOM 1463 O O . VAL B 1 38 ? 39.056 68.136 16.765 1.00 17.03 38 VAL B O 1
ATOM 1467 N N . LYS B 1 39 ? 40.341 68.108 14.886 1.00 19.23 39 LYS B N 1
ATOM 1468 C CA . LYS B 1 39 ? 41.524 67.666 15.565 1.00 21.19 39 LYS B CA 1
ATOM 1469 C C . LYS B 1 39 ? 42.771 68.194 14.874 1.00 20.74 39 LYS B C 1
ATOM 1470 O O . LYS B 1 39 ? 42.713 68.808 13.774 1.00 21.22 39 LYS B O 1
ATOM 1476 N N . GLY B 1 40 ? 43.921 67.954 15.504 1.00 20.95 40 GLY B N 1
ATOM 1477 C CA . GLY B 1 40 ? 45.167 68.492 15.054 1.00 20.16 40 GLY B CA 1
ATOM 1478 C C . GLY B 1 40 ? 45.525 69.812 15.756 1.00 20.23 40 GLY B C 1
ATOM 1479 O O . GLY B 1 40 ? 44.770 70.307 16.522 1.00 19.06 40 GLY B O 1
ATOM 1480 N N . PRO B 1 41 ? 46.681 70.402 15.410 1.00 21.13 41 PRO B N 1
ATOM 1481 C CA . PRO B 1 41 ? 47.225 71.556 16.150 1.00 22.11 41 PRO B CA 1
ATOM 1482 C C . PRO B 1 41 ? 46.478 72.876 16.016 1.00 21.98 41 PRO B C 1
ATOM 1483 O O . PRO B 1 41 ? 46.652 73.799 16.856 1.00 22.57 41 PRO B O 1
ATOM 1487 N N . HIS B 1 42 ? 45.541 72.937 15.091 1.00 21.75 42 HIS B N 1
ATOM 1488 C CA . HIS B 1 42 ? 44.623 74.095 15.073 1.00 21.38 42 HIS B CA 1
ATOM 1489 C C . HIS B 1 42 ? 43.314 73.856 15.832 1.00 20.89 42 HIS B C 1
ATOM 1490 O O . HIS B 1 42 ? 42.397 74.688 15.780 1.00 19.45 42 HIS B O 1
ATOM 1497 N N . PHE B 1 43 ? 43.259 72.742 16.573 1.00 20.25 43 PHE B N 1
ATOM 1498 C CA . PHE B 1 43 ? 42.105 72.430 17.411 1.00 19.46 43 PHE B CA 1
ATOM 1499 C C . PHE B 1 43 ? 41.523 73.631 18.130 1.00 20.48 43 PHE B C 1
ATOM 1500 O O . PHE B 1 43 ? 40.304 73.848 18.065 1.00 19.15 43 PHE B O 1
ATOM 1508 N N . PHE B 1 44 ? 42.332 74.369 18.906 1.00 19.13 44 PHE B N 1
ATOM 1509 C CA . PHE B 1 44 ? 41.735 75.396 19.802 1.00 19.92 44 PHE B CA 1
ATOM 1510 C C . PHE B 1 44 ? 41.072 76.526 18.995 1.00 19.95 44 PHE B C 1
ATOM 1511 O O . PHE B 1 44 ? 39.922 76.943 19.227 1.00 17.85 44 PHE B O 1
ATOM 1519 N N . THR B 1 45 ? 41.797 76.970 18.002 1.00 20.20 45 THR B N 1
ATOM 1520 C CA . THR B 1 45 ? 41.323 78.060 17.128 1.00 20.85 45 THR B CA 1
ATOM 1521 C C . THR B 1 45 ? 40.021 77.650 16.418 1.00 20.80 45 THR B C 1
ATOM 1522 O O . THR B 1 45 ? 39.021 78.401 16.396 1.00 20.34 45 THR B O 1
ATOM 1526 N N . LEU B 1 46 ? 40.000 76.443 15.892 1.00 20.61 46 LEU B N 1
ATOM 1527 C CA . LEU B 1 46 ? 38.867 76.037 15.040 1.00 20.05 46 LEU B CA 1
ATOM 1528 C C . LEU B 1 46 ? 37.651 75.593 15.873 1.00 19.96 46 LEU B C 1
ATOM 1529 O O . LEU B 1 46 ? 36.523 75.890 15.524 1.00 19.74 46 LEU B O 1
ATOM 1534 N N . HIS B 1 47 ? 37.891 74.896 16.970 1.00 19.81 47 HIS B N 1
ATOM 1535 C CA . HIS B 1 47 ? 36.836 74.561 17.953 1.00 19.77 47 HIS B CA 1
ATOM 1536 C C . HIS B 1 47 ? 36.093 75.788 18.404 1.00 20.45 47 HIS B C 1
ATOM 1537 O O . HIS B 1 47 ? 34.855 75.835 18.393 1.00 20.02 47 HIS B O 1
ATOM 1544 N N . GLU B 1 48 ? 36.842 76.831 18.724 1.00 20.15 48 GLU B N 1
ATOM 1545 C CA . GLU B 1 48 ? 36.208 78.102 19.044 1.00 21.43 48 GLU B CA 1
ATOM 1546 C C . GLU B 1 48 ? 35.559 78.813 17.873 1.00 19.21 48 GLU B C 1
ATOM 1547 O O . GLU B 1 48 ? 34.458 79.354 18.024 1.00 18.43 48 GLU B O 1
ATOM 1553 N N . LYS B 1 49 ? 36.218 78.875 16.726 1.00 18.50 49 LYS B N 1
ATOM 1554 C CA . LYS B 1 49 ? 35.612 79.541 15.570 1.00 18.20 49 LYS B CA 1
ATOM 1555 C C . LYS B 1 49 ? 34.278 78.916 15.178 1.00 17.62 49 LYS B C 1
ATOM 1556 O O . LYS B 1 49 ? 33.310 79.626 14.921 1.00 18.33 49 LYS B O 1
ATOM 1562 N N . PHE B 1 50 ? 34.215 77.585 15.140 1.00 16.65 50 PHE B N 1
ATOM 1563 C CA . PHE B 1 50 ? 33.010 76.881 14.760 1.00 17.15 50 PHE B CA 1
ATOM 1564 C C . PHE B 1 50 ? 31.874 77.156 15.716 1.00 17.49 50 PHE B C 1
ATOM 1565 O O . PHE B 1 50 ? 30.747 77.208 15.266 1.00 18.44 50 PHE B O 1
ATOM 1573 N N . GLU B 1 51 ? 32.142 77.350 17.005 1.00 17.53 51 GLU B N 1
ATOM 1574 C CA . GLU B 1 51 ? 31.060 77.788 17.961 1.00 18.32 51 GLU B CA 1
ATOM 1575 C C . GLU B 1 51 ? 30.550 79.187 17.680 1.00 17.78 51 GLU B C 1
ATOM 1576 O O . GLU B 1 51 ? 29.351 79.479 17.734 1.00 15.79 51 GLU B O 1
ATOM 1582 N N . GLU B 1 52 ? 31.469 80.090 17.380 1.00 17.98 52 GLU B N 1
ATOM 1583 C CA . GLU B 1 52 ? 31.070 81.480 17.039 1.00 19.32 52 GLU B CA 1
ATOM 1584 C C . GLU B 1 52 ? 30.158 81.475 15.800 1.00 17.91 52 GLU B C 1
ATOM 1585 O O . GLU B 1 52 ? 29.132 82.172 15.769 1.00 16.92 52 GLU B O 1
ATOM 1591 N N . LEU B 1 53 ? 30.522 80.648 14.822 1.00 16.93 53 LEU B N 1
ATOM 1592 C CA . LEU B 1 53 ? 29.739 80.508 13.584 1.00 17.09 53 LEU B CA 1
ATOM 1593 C C . LEU B 1 53 ? 28.361 79.897 13.791 1.00 17.98 53 LEU B C 1
ATOM 1594 O O . LEU B 1 53 ? 27.375 80.339 13.146 1.00 17.29 53 LEU B O 1
ATOM 1599 N N . TYR B 1 54 ? 28.258 78.900 14.681 1.00 18.21 54 TYR B N 1
ATOM 1600 C CA . TYR B 1 54 ? 26.936 78.340 14.973 1.00 18.03 54 TYR B CA 1
ATOM 1601 C C . TYR B 1 54 ? 26.065 79.261 15.828 1.00 17.77 54 TYR B C 1
ATOM 1602 O O . TYR B 1 54 ? 24.830 79.335 15.656 1.00 16.58 54 TYR B O 1
ATOM 1611 N N . ASP B 1 55 ? 26.684 80.027 16.704 1.00 18.11 55 ASP B N 1
ATOM 1612 C CA . ASP B 1 55 ? 25.934 81.111 17.354 1.00 19.07 55 ASP B CA 1
ATOM 1613 C C . ASP B 1 55 ? 25.333 82.080 16.312 1.00 18.74 55 ASP B C 1
ATOM 1614 O O . ASP B 1 55 ? 24.181 82.476 16.420 1.00 18.72 55 ASP B O 1
ATOM 1619 N N . HIS B 1 56 ? 26.115 82.463 15.310 1.00 19.34 56 HIS B N 1
ATOM 1620 C CA . HIS B 1 56 ? 25.595 83.325 14.224 1.00 19.48 56 HIS B CA 1
ATOM 1621 C C . HIS B 1 56 ? 24.492 82.624 13.398 1.00 18.59 56 HIS B C 1
ATOM 1622 O O . HIS B 1 56 ? 23.523 83.246 13.017 1.00 17.71 56 HIS B O 1
ATOM 1629 N N . ALA B 1 57 ? 24.656 81.328 13.163 1.00 18.51 57 ALA B N 1
ATOM 1630 C CA . ALA B 1 57 ? 23.689 80.568 12.364 1.00 18.59 57 ALA B CA 1
ATOM 1631 C C . ALA B 1 57 ? 22.374 80.528 13.123 1.00 17.77 57 ALA B C 1
ATOM 1632 O O . ALA B 1 57 ? 21.310 80.756 12.537 1.00 18.15 57 ALA B O 1
ATOM 1634 N N . ALA B 1 58 ? 22.430 80.260 14.434 1.00 18.28 58 ALA B N 1
ATOM 1635 C CA . ALA B 1 58 ? 21.171 80.253 15.266 1.00 18.63 58 ALA B CA 1
ATOM 1636 C C . ALA B 1 58 ? 20.418 81.603 15.225 1.00 18.77 58 ALA B C 1
ATOM 1637 O O . ALA B 1 58 ? 19.165 81.635 15.147 1.00 17.52 58 ALA B O 1
ATOM 1639 N N . GLU B 1 59 ? 21.158 82.708 15.270 1.00 18.91 59 GLU B N 1
ATOM 1640 C CA . GLU B 1 59 ? 20.549 84.068 15.186 1.00 20.90 59 GLU B CA 1
ATOM 1641 C C . GLU B 1 59 ? 19.894 84.264 13.850 1.00 19.81 59 GLU B C 1
ATOM 1642 O O . GLU B 1 59 ? 18.790 84.812 13.735 1.00 18.42 59 GLU B O 1
ATOM 1648 N N . THR B 1 60 ? 20.578 83.766 12.833 1.00 19.10 60 THR B N 1
ATOM 1649 C CA . THR B 1 60 ? 20.070 83.887 11.459 1.00 18.91 60 THR B CA 1
ATOM 1650 C C . THR B 1 60 ? 18.769 83.056 11.293 1.00 18.30 60 THR B C 1
ATOM 1651 O O . THR B 1 60 ? 17.851 83.511 10.635 1.00 18.04 60 THR B O 1
ATOM 1655 N N . VAL B 1 61 ? 18.755 81.824 11.792 1.00 19.09 61 VAL B N 1
ATOM 1656 C CA . VAL B 1 61 ? 17.537 80.997 11.765 1.00 18.30 61 VAL B CA 1
ATOM 1657 C C . VAL B 1 61 ? 16.342 81.805 12.367 1.00 19.14 61 VAL B C 1
ATOM 1658 O O . VAL B 1 61 ? 15.274 81.883 11.805 1.00 17.78 61 VAL B O 1
ATOM 1662 N N . ASP B 1 62 ? 16.535 82.397 13.540 1.00 20.07 62 ASP B N 1
ATOM 1663 C CA . ASP B 1 62 ? 15.419 83.102 14.193 1.00 20.41 62 ASP B CA 1
ATOM 1664 C C . ASP B 1 62 ? 15.009 84.319 13.398 1.00 19.71 62 ASP B C 1
ATOM 1665 O O . ASP B 1 62 ? 13.851 84.528 13.218 1.00 19.95 62 ASP B O 1
ATOM 1670 N N . THR B 1 63 ? 15.969 85.083 12.875 1.00 19.55 63 THR B N 1
ATOM 1671 C CA . THR B 1 63 ? 15.665 86.252 12.052 1.00 19.63 63 THR B CA 1
ATOM 1672 C C . THR B 1 63 ? 14.861 85.948 10.739 1.00 18.74 63 THR B C 1
ATOM 1673 O O . THR B 1 63 ? 13.865 86.621 10.398 1.00 17.11 63 THR B O 1
ATOM 1677 N N . ILE B 1 64 ? 15.256 84.915 10.021 1.00 17.70 64 ILE B N 1
ATOM 1678 C CA . ILE B 1 64 ? 14.570 84.548 8.784 1.00 17.39 64 ILE B CA 1
ATOM 1679 C C . ILE B 1 64 ? 13.160 84.063 9.118 1.00 18.04 64 ILE B C 1
ATOM 1680 O O . ILE B 1 64 ? 12.195 84.485 8.460 1.00 16.92 64 ILE B O 1
ATOM 1685 N N . ALA B 1 65 ? 13.022 83.199 10.137 1.00 17.59 65 ALA B N 1
ATOM 1686 C CA . ALA B 1 65 ? 11.682 82.662 10.495 1.00 17.90 65 ALA B CA 1
ATOM 1687 C C . ALA B 1 65 ? 10.759 83.808 10.889 1.00 17.95 65 ALA B C 1
ATOM 1688 O O . ALA B 1 65 ? 9.598 83.825 10.498 1.00 17.92 65 ALA B O 1
ATOM 1690 N N . GLU B 1 66 ? 11.262 84.755 11.657 1.00 19.76 66 GLU B N 1
ATOM 1691 C CA . GLU B 1 66 ? 10.459 85.891 12.113 1.00 20.65 66 GLU B CA 1
ATOM 1692 C C . GLU B 1 66 ? 10.098 86.860 11.013 1.00 19.08 66 GLU B C 1
ATOM 1693 O O . GLU B 1 66 ? 8.954 87.339 11.012 1.00 18.56 66 GLU B O 1
ATOM 1699 N N . ARG B 1 67 ? 10.973 87.049 10.022 1.00 19.22 67 ARG B N 1
ATOM 1700 C CA . ARG B 1 67 ? 10.605 87.780 8.825 1.00 18.85 67 ARG B CA 1
ATOM 1701 C C . ARG B 1 67 ? 9.529 87.075 8.023 1.00 19.10 67 ARG B C 1
ATOM 1702 O O . ARG B 1 67 ? 8.587 87.732 7.539 1.00 18.49 67 ARG B O 1
ATOM 1710 N N . LEU B 1 68 ? 9.652 85.749 7.870 1.00 19.31 68 LEU B N 1
ATOM 1711 C CA . LEU B 1 68 ? 8.646 84.992 7.146 1.00 19.62 68 LEU B CA 1
ATOM 1712 C C . LEU B 1 68 ? 7.277 85.136 7.782 1.00 19.85 68 LEU B C 1
ATOM 1713 O O . LEU B 1 68 ? 6.250 85.251 7.103 1.00 20.32 68 LEU B O 1
ATOM 1718 N N . LEU B 1 69 ? 7.252 85.014 9.099 1.00 19.63 69 LEU B N 1
ATOM 1719 C CA . LEU B 1 69 ? 5.999 85.243 9.873 1.00 20.03 69 LEU B CA 1
ATOM 1720 C C . LEU B 1 69 ? 5.426 86.658 9.658 1.00 19.27 69 LEU B C 1
ATOM 1721 O O . LEU B 1 69 ? 4.224 86.846 9.371 1.00 19.35 69 LEU B O 1
ATOM 1726 N N . ALA B 1 70 ? 6.280 87.649 9.716 1.00 18.98 70 ALA B N 1
ATOM 1727 C CA . ALA B 1 70 ? 5.873 89.051 9.535 1.00 19.13 70 ALA B CA 1
ATOM 1728 C C . ALA B 1 70 ? 5.253 89.325 8.140 1.00 19.53 70 ALA B C 1
ATOM 1729 O O . ALA B 1 70 ? 4.359 90.202 7.971 1.00 19.29 70 ALA B O 1
ATOM 1731 N N . ILE B 1 71 ? 5.696 88.583 7.121 1.00 19.92 71 ILE B N 1
ATOM 1732 C CA . ILE B 1 71 ? 5.125 88.779 5.790 1.00 20.09 71 ILE B CA 1
ATOM 1733 C C . ILE B 1 71 ? 3.899 87.913 5.464 1.00 20.83 71 ILE B C 1
ATOM 1734 O O . ILE B 1 71 ? 3.398 87.973 4.363 1.00 20.09 71 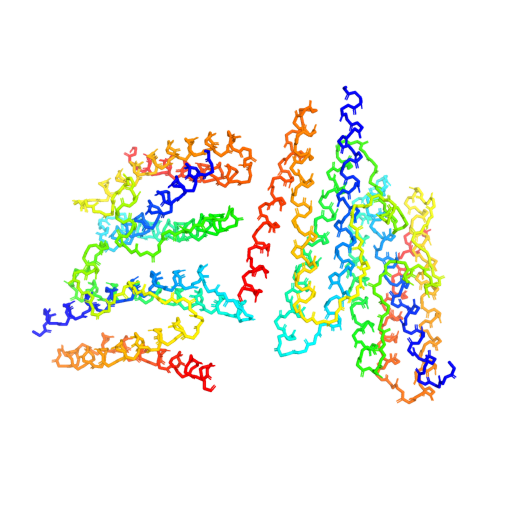ILE B O 1
ATOM 1739 N N . GLY B 1 72 ? 3.453 87.154 6.455 1.00 20.75 72 GLY B N 1
ATOM 1740 C CA . GLY B 1 72 ? 2.273 86.331 6.362 1.00 20.95 72 GLY B CA 1
ATOM 1741 C C . GLY B 1 72 ? 2.523 84.885 6.009 1.00 20.99 72 GLY B C 1
ATOM 1742 O O . GLY B 1 72 ? 1.594 84.172 5.687 1.00 20.72 72 GLY B O 1
ATOM 1743 N N . GLY B 1 73 ? 3.788 84.441 6.043 1.00 20.52 73 GLY B N 1
ATOM 1744 C CA . GLY B 1 73 ? 4.094 83.078 5.747 1.00 20.29 73 GLY B CA 1
ATOM 1745 C C . GLY B 1 73 ? 4.125 82.140 6.951 1.00 20.99 73 GLY B C 1
ATOM 1746 O O . GLY B 1 73 ? 3.848 82.542 8.107 1.00 21.88 73 GLY B O 1
ATOM 1747 N N . GLN B 1 74 ? 4.452 80.898 6.639 1.00 20.29 74 GLN B N 1
ATOM 1748 C CA . GLN B 1 74 ? 4.571 79.806 7.601 1.00 20.05 74 GLN B CA 1
ATOM 1749 C C . GLN B 1 74 ? 5.955 79.148 7.546 1.00 19.82 74 GLN B C 1
ATOM 1750 O O . GLN B 1 74 ? 6.256 78.276 6.666 1.00 17.87 74 GLN B O 1
ATOM 1756 N N . PRO B 1 75 ? 6.812 79.515 8.509 1.00 19.15 75 PRO B N 1
ATOM 1757 C CA . PRO B 1 75 ? 8.123 78.853 8.524 1.00 18.37 75 PRO B CA 1
ATOM 1758 C C . PRO B 1 75 ? 8.021 77.329 8.791 1.00 19.02 75 PRO B C 1
ATOM 1759 O O . PRO B 1 75 ? 7.297 76.891 9.726 1.00 21.49 75 PRO B O 1
ATOM 1763 N N . VAL B 1 76 ? 8.814 76.545 8.066 1.00 18.85 76 VAL B N 1
ATOM 1764 C CA . VAL B 1 76 ? 9.046 75.132 8.415 1.00 18.52 76 VAL B CA 1
ATOM 1765 C C . VAL B 1 76 ? 9.818 75.162 9.726 1.00 18.66 76 VAL B C 1
ATOM 1766 O O . VAL B 1 76 ? 10.492 76.176 10.052 1.00 18.51 76 VAL B O 1
ATOM 1770 N N . ALA B 1 77 ? 9.634 74.121 10.507 1.00 18.57 77 ALA B N 1
ATOM 1771 C CA . ALA B 1 77 ? 10.060 74.103 11.923 1.00 18.60 77 ALA B CA 1
ATOM 1772 C C . ALA B 1 77 ? 10.241 72.694 12.534 1.00 19.12 77 ALA B C 1
ATOM 1773 O O . ALA B 1 77 ? 10.069 72.479 13.786 1.00 19.91 77 ALA B O 1
ATOM 1775 N N . THR B 1 78 ? 10.555 71.735 11.676 1.00 18.78 78 THR B N 1
ATOM 1776 C CA . THR B 1 78 ? 11.045 70.442 12.093 1.00 18.88 78 THR B CA 1
ATOM 1777 C C . THR B 1 78 ? 12.239 69.992 11.230 1.00 17.89 78 THR B C 1
ATOM 1778 O O . THR B 1 78 ? 12.338 70.401 10.060 1.00 18.34 78 THR B O 1
ATOM 1782 N N . VAL B 1 79 ? 13.022 69.059 11.777 1.00 16.73 79 VAL B N 1
ATOM 1783 C CA . VAL B 1 79 ? 14.237 68.561 11.144 1.00 17.94 79 VAL B CA 1
ATOM 1784 C C . VAL B 1 79 ? 13.899 67.783 9.864 1.00 18.70 79 VAL B C 1
ATOM 1785 O O . VAL B 1 79 ? 14.640 67.870 8.899 1.00 16.00 79 VAL B O 1
ATOM 1789 N N . LYS B 1 80 ? 12.770 67.069 9.843 1.00 19.20 80 LYS B N 1
ATOM 1790 C CA . LYS B 1 80 ? 12.336 66.428 8.619 1.00 20.54 80 LYS B CA 1
ATOM 1791 C C . LYS B 1 80 ? 12.088 67.469 7.508 1.00 20.24 80 LYS B C 1
ATOM 1792 O O . LYS B 1 80 ? 12.506 67.280 6.353 1.00 20.48 80 LYS B O 1
ATOM 1798 N N . GLU B 1 81 ? 11.374 68.530 7.823 1.00 19.84 81 GLU B N 1
ATOM 1799 C CA . GLU B 1 81 ? 11.116 69.578 6.844 1.00 20.00 81 GLU B CA 1
ATOM 1800 C C . GLU B 1 81 ? 12.403 70.344 6.420 1.00 20.10 81 GLU B C 1
ATOM 1801 O O . GLU B 1 81 ? 12.573 70.723 5.246 1.00 17.61 81 GLU B O 1
ATOM 1807 N N . TYR B 1 82 ? 13.288 70.633 7.380 1.00 17.58 82 TYR B N 1
ATOM 1808 C CA . TYR B 1 82 ? 14.555 71.287 7.039 1.00 18.26 82 TYR B CA 1
ATOM 1809 C C . TYR B 1 82 ? 15.293 70.435 6.043 1.00 18.25 82 TYR B C 1
ATOM 1810 O O . TYR B 1 82 ? 15.864 70.947 5.021 1.00 18.97 82 TYR B O 1
ATOM 1819 N N . THR B 1 83 ? 15.352 69.139 6.315 1.00 19.09 83 THR B N 1
ATOM 1820 C CA . THR B 1 83 ? 16.040 68.226 5.386 1.00 19.50 83 THR B CA 1
ATOM 1821 C C . THR B 1 83 ? 15.456 68.303 3.958 1.00 19.56 83 THR B C 1
ATOM 1822 O O . THR B 1 83 ? 16.229 68.341 2.975 1.00 16.60 83 THR B O 1
ATOM 1826 N N . GLU B 1 84 ? 14.112 68.253 3.867 1.00 21.21 84 GLU B N 1
ATOM 1827 C CA . GLU B 1 84 ? 13.368 68.257 2.587 1.00 22.26 84 GLU B CA 1
ATOM 1828 C C . GLU B 1 84 ? 13.361 69.593 1.878 1.00 22.09 84 GLU B C 1
ATOM 1829 O O . GLU B 1 84 ? 13.327 69.601 0.637 1.00 22.73 84 GLU B O 1
ATOM 1835 N N . HIS B 1 85 ? 13.481 70.714 2.606 1.00 21.36 85 HIS B N 1
ATOM 1836 C CA . HIS B 1 85 ? 13.485 72.054 1.956 1.00 21.38 85 HIS B CA 1
ATOM 1837 C C . HIS B 1 85 ? 14.837 72.714 1.673 1.00 21.14 85 HIS B C 1
ATOM 1838 O O . HIS B 1 85 ? 14.884 73.674 0.883 1.00 21.53 85 HIS B O 1
ATOM 1845 N N . ALA B 1 86 ? 15.893 72.266 2.361 1.00 19.57 86 ALA B N 1
ATOM 1846 C CA . ALA B 1 86 ? 17.225 72.834 2.180 1.00 19.42 86 ALA B CA 1
ATOM 1847 C C . ALA B 1 86 ? 17.819 72.488 0.824 1.00 19.32 86 ALA B C 1
ATOM 1848 O O . ALA B 1 86 ? 17.475 71.459 0.212 1.00 18.43 86 ALA B O 1
ATOM 1850 N N . SER B 1 87 ? 18.766 73.331 0.396 1.00 19.26 87 SER B N 1
ATOM 1851 C CA . SER B 1 87 ? 19.579 73.136 -0.827 1.00 19.62 87 SER B CA 1
ATOM 1852 C C . SER B 1 87 ? 20.958 72.667 -0.438 1.00 19.54 87 SER B C 1
ATOM 1853 O O . SER B 1 87 ? 21.765 72.337 -1.307 1.00 22.17 87 SER B O 1
ATOM 1856 N N . ILE B 1 88 ? 21.244 72.624 0.866 1.00 19.17 88 ILE B N 1
ATOM 1857 C CA . ILE B 1 88 ? 22.490 71.974 1.398 1.00 18.72 88 ILE B CA 1
ATOM 1858 C C . ILE B 1 88 ? 22.093 70.844 2.378 1.00 19.55 88 ILE B C 1
ATOM 1859 O O . ILE B 1 88 ? 20.876 70.635 2.617 1.00 17.49 88 ILE B O 1
ATOM 1864 N N . THR B 1 89 ? 23.117 70.126 2.898 1.00 17.89 89 THR B N 1
ATOM 1865 C CA . THR B 1 89 ? 22.945 69.018 3.802 1.00 19.04 89 THR B CA 1
ATOM 1866 C C . THR B 1 89 ? 23.824 69.196 5.008 1.00 18.62 89 THR B C 1
ATOM 1867 O O . THR B 1 89 ? 24.809 69.903 4.903 1.00 20.80 89 THR B O 1
ATOM 1871 N N . ASP B 1 90 ? 23.482 68.593 6.151 1.00 18.68 90 ASP B N 1
ATOM 1872 C CA . ASP B 1 90 ? 24.461 68.491 7.304 1.00 19.47 90 ASP B CA 1
ATOM 1873 C C . ASP B 1 90 ? 25.317 67.223 7.298 1.00 20.87 90 ASP B C 1
ATOM 1874 O O . ASP B 1 90 ? 26.269 67.041 8.161 1.00 21.13 90 ASP B O 1
ATOM 1879 N N . GLY B 1 91 ? 25.051 66.372 6.299 1.00 20.68 91 GLY B N 1
ATOM 1880 C CA . GLY B 1 91 ? 25.788 65.103 6.138 1.00 21.16 91 GLY B CA 1
ATOM 1881 C C . GLY B 1 91 ? 27.142 65.411 5.503 1.00 22.10 91 GLY B C 1
ATOM 1882 O O . GLY B 1 91 ? 27.420 66.530 5.121 1.00 18.87 91 GLY B O 1
ATOM 1883 N N . GLY B 1 92 ? 28.009 64.417 5.491 1.00 23.37 92 GLY B N 1
ATOM 1884 C CA . GLY B 1 92 ? 29.347 64.523 4.954 1.00 25.11 92 GLY B CA 1
ATOM 1885 C C . GLY B 1 92 ? 30.305 63.620 5.718 1.00 25.94 92 GLY B C 1
ATOM 1886 O O . GLY B 1 92 ? 29.968 63.119 6.804 1.00 25.47 92 GLY B O 1
ATOM 1887 N N . ASN B 1 93 ? 31.461 63.352 5.116 1.00 28.05 93 ASN B N 1
ATOM 1888 C CA . ASN B 1 93 ? 32.491 62.491 5.755 1.00 28.85 93 ASN B CA 1
ATOM 1889 C C . ASN B 1 93 ? 33.828 63.226 6.049 1.00 28.67 93 ASN B C 1
ATOM 1890 O O . ASN B 1 93 ? 34.877 62.574 6.143 1.00 27.75 93 ASN B O 1
ATOM 1895 N N . GLU B 1 94 ? 33.753 64.562 6.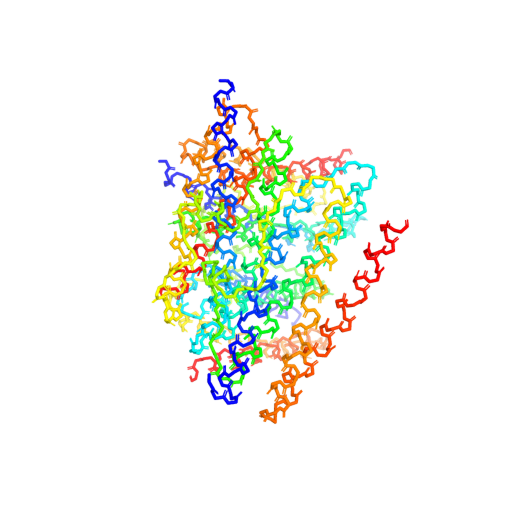234 1.00 26.36 94 GLU B N 1
ATOM 1896 C CA . GLU B 1 94 ? 34.907 65.416 6.501 1.00 24.60 94 GLU B CA 1
ATOM 1897 C C . GLU B 1 94 ? 35.614 64.947 7.752 1.00 24.14 94 GLU B C 1
ATOM 1898 O O . GLU B 1 94 ? 34.989 64.752 8.835 1.00 23.00 94 GLU B O 1
ATOM 1904 N N . THR B 1 95 ? 36.924 64.814 7.640 1.00 24.37 95 THR B N 1
ATOM 1905 C CA . THR B 1 95 ? 37.730 64.350 8.758 1.00 25.59 95 THR B CA 1
ATOM 1906 C C . THR B 1 95 ? 38.846 65.342 9.175 1.00 24.55 95 THR B C 1
ATOM 1907 O O . THR B 1 95 ? 39.080 65.545 10.352 1.00 23.80 95 THR B O 1
ATOM 1911 N N . SER B 1 96 ? 39.584 65.864 8.213 1.00 23.30 96 SER B N 1
ATOM 1912 C CA . SER B 1 96 ? 40.658 66.817 8.490 1.00 22.94 96 SER B CA 1
ATOM 1913 C C . SER B 1 96 ? 40.137 68.238 8.697 1.00 21.64 96 SER B C 1
ATOM 1914 O O . SER B 1 96 ? 39.054 68.570 8.254 1.00 20.47 96 SER B O 1
ATOM 1917 N N . ALA B 1 97 ? 40.922 69.066 9.384 1.00 21.15 97 ALA B N 1
ATOM 1918 C CA . ALA B 1 97 ? 40.605 70.495 9.553 1.00 21.11 97 ALA B CA 1
ATOM 1919 C C . ALA B 1 97 ? 40.398 71.176 8.204 1.00 19.83 97 ALA B C 1
ATOM 1920 O O . ALA B 1 97 ? 39.524 71.999 8.042 1.00 20.79 97 ALA B O 1
ATOM 1922 N N . SER B 1 98 ? 41.250 70.883 7.243 1.00 19.96 98 SER B N 1
ATOM 1923 C CA . SER B 1 98 ? 41.141 71.511 5.931 1.00 21.28 98 SER B CA 1
ATOM 1924 C C . SER B 1 98 ? 39.847 71.062 5.224 1.00 20.64 98 SER B C 1
ATOM 1925 O O . SER B 1 98 ? 39.185 71.839 4.540 1.00 21.16 98 SER B O 1
ATOM 1928 N N . GLU B 1 99 ? 39.494 69.797 5.365 1.00 19.59 99 GLU B N 1
ATOM 1929 C CA . GLU B 1 99 ? 38.241 69.307 4.782 1.00 20.53 99 GLU B CA 1
ATOM 1930 C C . GLU B 1 99 ? 36.977 70.018 5.355 1.00 18.63 99 GLU B C 1
ATOM 1931 O O . GLU B 1 99 ? 36.038 70.351 4.603 1.00 18.31 99 GLU B O 1
ATOM 1937 N N . MET B 1 100 ? 36.960 70.196 6.669 1.00 16.59 100 MET B N 1
ATOM 1938 C CA . MET B 1 100 ? 35.893 70.897 7.359 1.00 17.70 100 MET B CA 1
ATOM 1939 C C . MET B 1 100 ? 35.791 72.387 6.930 1.00 17.22 100 MET B C 1
ATOM 1940 O O . MET B 1 100 ? 34.710 72.851 6.596 1.00 16.11 100 MET B O 1
ATOM 1945 N N . VAL B 1 101 ? 36.929 73.094 6.889 1.00 17.03 101 VAL B N 1
ATOM 1946 C CA . VAL B 1 101 ? 36.967 74.487 6.491 1.00 17.84 101 VAL B CA 1
ATOM 1947 C C . VAL B 1 101 ? 36.503 74.615 5.008 1.00 19.18 101 VAL B C 1
ATOM 1948 O O . VAL B 1 101 ? 35.681 75.502 4.680 1.00 18.66 101 VAL B O 1
ATOM 1952 N N . GLN B 1 102 ? 36.975 73.708 4.144 1.00 19.07 102 GLN B N 1
ATOM 1953 C CA . GLN B 1 102 ? 36.556 73.757 2.734 1.00 18.18 102 GLN B CA 1
ATOM 1954 C C . GLN B 1 102 ? 35.008 73.481 2.582 1.00 18.49 102 GLN B C 1
ATOM 1955 O O . GLN B 1 102 ? 34.340 74.141 1.780 1.00 18.60 102 GLN B O 1
ATOM 1961 N N . ALA B 1 103 ? 34.451 72.573 3.404 1.00 18.48 103 ALA B N 1
ATOM 1962 C CA . ALA B 1 103 ? 32.985 72.287 3.390 1.00 18.12 103 ALA B CA 1
ATOM 1963 C C . ALA B 1 103 ? 32.212 73.592 3.697 1.00 18.60 103 ALA B C 1
ATOM 1964 O O . ALA B 1 103 ? 31.245 73.914 3.037 1.00 17.82 103 ALA B O 1
ATOM 1966 N N . LEU B 1 104 ? 32.672 74.313 4.734 1.00 18.99 104 LEU B N 1
ATOM 1967 C CA . LEU B 1 104 ? 32.083 75.599 5.084 1.00 18.95 104 LEU B CA 1
ATOM 1968 C C . LEU B 1 104 ? 32.172 76.636 3.927 1.00 18.66 104 LEU B C 1
ATOM 1969 O O . LEU B 1 104 ? 31.173 77.279 3.656 1.00 17.15 104 LEU B O 1
ATOM 1974 N N . VAL B 1 105 ? 33.320 76.749 3.260 1.00 17.81 105 VAL B N 1
ATOM 1975 C CA . VAL B 1 105 ? 33.476 77.667 2.126 1.00 18.03 105 VAL B CA 1
ATOM 1976 C C . VAL B 1 105 ? 32.470 77.326 1.061 1.00 18.24 105 VAL B C 1
ATOM 1977 O O . VAL B 1 105 ? 31.750 78.182 0.602 1.00 17.08 105 VAL B O 1
ATOM 1981 N N . ASN B 1 106 ? 32.311 76.039 0.775 1.00 18.58 106 ASN B N 1
ATOM 1982 C CA . ASN B 1 106 ? 31.334 75.609 -0.231 1.00 18.09 106 ASN B CA 1
ATOM 1983 C C . ASN B 1 106 ? 29.921 75.967 0.138 1.00 18.38 106 ASN B C 1
ATOM 1984 O O . ASN B 1 106 ? 29.215 76.491 -0.692 1.00 18.32 106 ASN B O 1
ATOM 1989 N N . ASP B 1 107 ? 29.501 75.709 1.401 1.00 16.40 107 ASP B N 1
ATOM 1990 C CA . ASP B 1 107 ? 28.133 75.992 1.812 1.00 16.26 107 ASP B CA 1
ATOM 1991 C C . ASP B 1 107 ? 27.916 77.514 1.884 1.00 17.06 107 ASP B C 1
ATOM 1992 O O . ASP B 1 107 ? 26.859 77.991 1.456 1.00 18.50 107 ASP B O 1
ATOM 1997 N N . TYR B 1 108 ? 28.924 78.307 2.298 1.00 15.24 108 TYR B N 1
ATOM 1998 C CA . TYR B 1 108 ? 28.688 79.745 2.438 1.00 16.77 108 TYR B CA 1
ATOM 1999 C C . TYR B 1 108 ? 28.572 80.366 1.049 1.00 16.22 108 TYR B C 1
ATOM 2000 O O . TYR B 1 108 ? 27.806 81.317 0.832 1.00 16.78 108 TYR B O 1
ATOM 2009 N N . LYS B 1 109 ? 29.390 79.882 0.115 1.00 16.86 109 LYS B N 1
ATOM 2010 C CA . LYS B 1 109 ? 29.306 80.382 -1.267 1.00 18.06 109 LYS B CA 1
ATOM 2011 C C . LYS B 1 109 ? 27.938 80.130 -1.920 1.00 17.77 109 LYS B C 1
ATOM 2012 O O . LYS B 1 109 ? 27.335 81.018 -2.550 1.00 16.48 109 LYS B O 1
ATOM 2018 N N . GLN B 1 110 ? 27.414 78.931 -1.717 1.00 18.56 110 GLN B N 1
ATOM 2019 C CA . GLN B 1 110 ? 26.093 78.578 -2.136 1.00 17.34 110 GLN B CA 1
ATOM 2020 C C . GLN B 1 110 ? 25.030 79.452 -1.497 1.00 17.63 110 GLN B C 1
ATOM 2021 O O . GLN B 1 110 ? 24.130 79.943 -2.161 1.00 17.06 110 GLN B O 1
ATOM 2027 N N . ILE B 1 111 ? 25.121 79.650 -0.186 1.00 17.37 111 ILE B N 1
ATOM 2028 C CA . ILE B 1 111 ? 24.178 80.493 0.515 1.00 17.56 111 ILE B CA 1
ATOM 2029 C C . ILE B 1 111 ? 24.203 81.944 0.003 1.00 17.45 111 ILE B C 1
ATOM 2030 O O . ILE B 1 111 ? 23.154 82.544 -0.231 1.00 15.57 111 ILE B O 1
ATOM 2035 N N . SER B 1 112 ? 25.401 82.474 -0.242 1.00 17.85 112 SER B N 1
ATOM 2036 C CA . SER B 1 112 ? 25.499 83.803 -0.809 1.00 18.46 112 SER B CA 1
ATOM 2037 C C . SER B 1 112 ? 24.811 83.898 -2.201 1.00 18.13 112 SER B C 1
ATOM 2038 O O . SER B 1 112 ? 24.043 84.829 -2.399 1.00 17.16 112 SER B O 1
ATOM 2041 N N . SER B 1 113 ? 25.133 83.009 -3.153 1.00 18.24 113 SER B N 1
ATOM 2042 C CA . SER B 1 113 ? 24.501 83.076 -4.494 1.00 19.40 113 SER B CA 1
ATOM 2043 C C . SER B 1 113 ? 22.973 82.960 -4.390 1.00 18.02 113 SER B C 1
ATOM 2044 O O . SER B 1 113 ? 22.272 83.638 -5.092 1.00 17.79 113 SER B O 1
ATOM 2047 N N . GLU B 1 114 ? 22.453 82.133 -3.493 1.00 18.60 114 GLU B N 1
ATOM 2048 C CA . GLU B 1 114 ? 21.008 81.929 -3.453 1.00 18.24 114 GLU B CA 1
ATOM 2049 C C . GLU B 1 114 ? 20.338 83.104 -2.772 1.00 18.12 114 GLU B C 1
ATOM 2050 O O . GLU B 1 114 ? 19.219 83.475 -3.130 1.00 16.00 114 GLU B O 1
ATOM 2056 N N . SER B 1 115 ? 21.027 83.695 -1.790 1.00 17.74 115 SER B N 1
ATOM 2057 C CA . SER B 1 115 ? 20.534 84.893 -1.108 1.00 19.24 115 SER B CA 1
ATOM 2058 C C . SER B 1 115 ? 20.422 86.037 -2.121 1.00 19.21 115 SER B C 1
ATOM 2059 O O . SER B 1 115 ? 19.548 86.861 -1.976 1.00 18.65 115 SER B O 1
ATOM 2062 N N . LYS B 1 116 ? 21.348 86.133 -3.108 1.00 20.50 116 LYS B N 1
ATOM 2063 C CA . LYS B 1 116 ? 21.236 87.167 -4.152 1.00 20.81 116 LYS B CA 1
ATOM 2064 C C . LYS B 1 116 ? 19.954 86.968 -5.003 1.00 21.72 116 LYS B C 1
ATOM 2065 O O . LYS B 1 116 ? 19.268 87.934 -5.368 1.00 20.00 116 LYS B O 1
ATOM 2071 N N . PHE B 1 117 ? 19.648 85.720 -5.322 1.00 22.60 117 PHE B N 1
ATOM 2072 C CA . PHE B 1 117 ? 18.384 85.356 -5.960 1.00 21.80 117 PHE B CA 1
ATOM 2073 C C . PHE B 1 117 ? 17.141 85.725 -5.135 1.00 21.57 117 PHE B C 1
ATOM 2074 O O . PHE B 1 117 ? 16.155 86.249 -5.694 1.00 19.20 117 PHE B O 1
ATOM 2082 N N . VAL B 1 118 ? 17.186 85.512 -3.804 1.00 18.79 118 VAL B N 1
ATOM 2083 C CA . VAL B 1 118 ? 16.102 85.958 -2.942 1.00 18.09 118 VAL B CA 1
ATOM 2084 C C . VAL B 1 118 ? 15.827 87.471 -3.060 1.00 17.92 118 VAL B C 1
ATOM 2085 O O . VAL B 1 118 ? 14.678 87.873 -3.113 1.00 18.28 118 VAL B O 1
ATOM 2089 N N . ILE B 1 119 ? 16.880 88.291 -3.077 1.00 17.91 119 ILE B N 1
ATOM 2090 C CA . ILE B 1 119 ? 16.771 89.760 -3.160 1.00 18.93 119 ILE B CA 1
ATOM 2091 C C . ILE B 1 119 ? 15.946 90.096 -4.414 1.00 20.22 119 ILE B C 1
ATOM 2092 O O . ILE B 1 119 ? 15.074 90.911 -4.345 1.00 20.71 119 ILE B O 1
ATOM 2097 N N . GLY B 1 120 ? 16.275 89.460 -5.529 1.00 20.49 120 GLY B N 1
ATOM 2098 C CA . GLY B 1 120 ? 15.568 89.615 -6.785 1.00 21.14 120 GLY B CA 1
ATOM 2099 C C . GLY B 1 120 ? 14.084 89.249 -6.694 1.00 21.99 120 GLY B C 1
ATOM 2100 O O . GLY B 1 120 ? 13.214 90.016 -7.104 1.00 22.01 120 GLY B O 1
ATOM 2101 N N . LEU B 1 121 ? 13.789 88.129 -6.068 1.00 20.47 121 LEU B N 1
ATOM 2102 C CA . LEU B 1 121 ? 12.388 87.812 -5.842 1.00 20.94 121 LEU B CA 1
ATOM 2103 C C . LEU B 1 121 ? 11.653 88.790 -4.953 1.00 19.95 121 LEU B C 1
ATOM 2104 O O . LEU B 1 121 ? 10.443 89.106 -5.201 1.00 18.83 121 LEU B O 1
ATOM 2109 N N . ALA B 1 122 ? 12.314 89.203 -3.873 1.00 19.18 122 ALA B N 1
ATOM 2110 C CA . ALA B 1 122 ? 11.691 90.089 -2.917 1.00 21.01 122 ALA B CA 1
ATOM 2111 C C . ALA B 1 122 ? 11.409 91.433 -3.600 1.00 21.27 122 ALA B C 1
ATOM 2112 O O . ALA B 1 122 ? 10.337 92.007 -3.422 1.00 18.95 122 ALA B O 1
ATOM 2114 N N . GLU B 1 123 ? 12.405 91.907 -4.370 1.00 23.24 123 GLU B N 1
ATOM 2115 C CA . GLU B 1 123 ? 12.338 93.209 -5.039 1.00 26.11 123 GLU B CA 1
ATOM 2116 C C . GLU B 1 123 ? 11.172 93.211 -6.090 1.00 27.88 123 GLU B C 1
ATOM 2117 O O . GLU B 1 123 ? 10.448 94.173 -6.227 1.00 27.45 123 GLU B O 1
ATOM 2123 N N . GLU B 1 124 ? 10.994 92.085 -6.751 1.00 29.60 124 GLU B N 1
ATOM 2124 C CA . GLU B 1 124 ? 9.950 91.911 -7.724 1.00 30.03 124 GLU B CA 1
ATOM 2125 C C . GLU B 1 124 ? 8.568 91.877 -7.064 1.00 29.71 124 GLU B C 1
ATOM 2126 O O . GLU B 1 124 ? 7.558 92.194 -7.728 1.00 29.09 124 GLU B O 1
ATOM 2132 N N . ASN B 1 125 ? 8.518 91.535 -5.768 1.00 27.76 125 ASN B N 1
ATOM 2133 C CA . ASN B 1 125 ? 7.276 91.618 -4.982 1.00 27.37 125 ASN B CA 1
ATOM 2134 C C . ASN B 1 125 ? 7.129 92.909 -4.142 1.00 26.19 125 ASN B C 1
ATOM 2135 O O . ASN B 1 125 ? 6.355 92.960 -3.185 1.00 22.61 125 ASN B O 1
ATOM 2140 N N . GLN B 1 126 ? 7.905 93.913 -4.504 1.00 26.93 126 GLN B N 1
ATOM 2141 C CA . GLN B 1 126 ? 8.008 95.194 -3.757 1.00 28.21 126 GLN B CA 1
ATOM 2142 C C . GLN B 1 126 ? 8.227 95.024 -2.220 1.00 26.23 126 GLN B C 1
ATOM 2143 O O . GLN B 1 126 ? 7.637 95.752 -1.397 1.00 25.87 126 GLN B O 1
ATOM 2149 N N . ASP B 1 127 ? 9.021 94.017 -1.863 1.00 22.67 127 ASP B N 1
ATOM 2150 C CA . ASP B 1 127 ? 9.335 93.737 -0.470 1.00 21.97 127 ASP B CA 1
ATOM 2151 C C . ASP B 1 127 ? 10.827 94.130 -0.219 1.00 20.27 127 ASP B C 1
ATOM 2152 O O . ASP B 1 127 ? 11.719 93.296 -0.182 1.00 18.61 127 ASP B O 1
ATOM 2157 N N . ASN B 1 128 ? 11.060 95.402 0.032 1.00 17.75 128 ASN B N 1
ATOM 2158 C CA . ASN B 1 128 ? 12.433 95.886 0.254 1.00 19.33 128 ASN B CA 1
ATOM 2159 C C . ASN B 1 128 ? 12.996 95.414 1.599 1.00 17.92 128 ASN B C 1
ATOM 2160 O O . ASN B 1 128 ? 14.198 95.221 1.734 1.00 16.65 128 ASN B O 1
ATOM 2165 N N . ALA B 1 129 ? 12.132 95.268 2.604 1.00 16.81 129 ALA B N 1
ATOM 2166 C CA . ALA B 1 129 ? 12.607 94.849 3.954 1.00 18.24 129 ALA B CA 1
ATOM 2167 C C . ALA B 1 129 ? 13.160 93.387 3.947 1.00 18.32 129 ALA B C 1
ATOM 2168 O O . ALA B 1 129 ? 14.196 93.110 4.538 1.00 18.77 129 ALA B O 1
ATOM 2170 N N . THR B 1 130 ? 12.504 92.499 3.235 1.00 17.35 130 THR B N 1
ATOM 2171 C CA . THR B 1 130 ? 12.990 91.130 3.074 1.00 17.60 130 THR B CA 1
ATOM 2172 C C . THR B 1 130 ? 14.328 91.120 2.305 1.00 18.01 130 THR B C 1
ATOM 2173 O O . THR B 1 130 ? 15.248 90.483 2.758 1.00 17.32 130 THR B O 1
ATOM 2177 N N . ALA B 1 131 ? 14.430 91.835 1.174 1.00 17.51 131 ALA B N 1
ATOM 2178 C CA . ALA B 1 131 ? 15.706 91.980 0.444 1.00 17.65 131 ALA B CA 1
ATOM 2179 C C . ALA B 1 131 ? 16.823 92.471 1.358 1.00 18.61 131 ALA B C 1
ATOM 2180 O O . ALA B 1 131 ? 17.949 91.963 1.308 1.00 18.92 131 ALA B O 1
ATOM 2182 N N . ASP B 1 132 ? 16.536 93.466 2.175 1.00 19.65 132 ASP B N 1
ATOM 2183 C CA . ASP B 1 132 ? 17.568 94.035 3.069 1.00 19.90 132 ASP B CA 1
ATOM 2184 C C . ASP B 1 132 ? 18.156 93.029 4.089 1.00 19.58 132 ASP B C 1
ATOM 2185 O O . ASP B 1 132 ? 19.345 93.031 4.388 1.00 19.20 132 ASP B O 1
ATOM 2190 N N . LEU B 1 133 ? 17.317 92.175 4.635 1.00 20.61 133 LEU B N 1
ATOM 2191 C CA . LEU B 1 133 ? 17.777 91.093 5.540 1.00 20.12 133 LEU B CA 1
ATOM 2192 C C . LEU B 1 133 ? 18.789 90.223 4.804 1.00 19.15 133 LEU B C 1
ATOM 2193 O O . LEU B 1 133 ? 19.908 89.913 5.320 1.00 20.05 133 LEU B O 1
ATOM 2198 N N . PHE B 1 134 ? 18.463 89.864 3.558 1.00 17.45 134 PHE B N 1
ATOM 2199 C CA . PHE B 1 134 ? 19.404 89.056 2.749 1.00 17.67 134 PHE B CA 1
ATOM 2200 C C . PHE B 1 134 ? 20.674 89.770 2.291 1.00 17.93 134 PHE B C 1
ATOM 2201 O O . PHE B 1 134 ? 21.736 89.135 2.203 1.00 19.15 134 PHE B O 1
ATOM 2209 N N . VAL B 1 135 ? 20.560 91.077 2.020 1.00 17.85 135 VAL B N 1
ATOM 2210 C CA . VAL B 1 135 ? 21.719 91.892 1.714 1.00 19.44 135 VAL B CA 1
ATOM 2211 C C . VAL B 1 135 ? 22.750 91.854 2.869 1.00 19.50 135 VAL B C 1
ATOM 2212 O O . VAL B 1 135 ? 23.980 91.723 2.653 1.00 19.61 135 VAL B O 1
ATOM 2216 N N . GLY B 1 136 ? 22.248 92.003 4.088 1.00 20.30 136 GLY B N 1
ATOM 2217 C CA . GLY B 1 136 ? 23.061 91.945 5.312 1.00 21.10 136 GLY B CA 1
ATOM 2218 C C . GLY B 1 136 ? 23.706 90.582 5.497 1.00 21.78 136 GLY B C 1
ATOM 2219 O O . GLY B 1 136 ? 24.864 90.524 5.917 1.00 20.13 136 GLY B O 1
ATOM 2220 N N . LEU B 1 137 ? 22.966 89.491 5.218 1.00 22.07 137 LEU B N 1
ATOM 2221 C CA . LEU B 1 137 ? 23.518 88.135 5.294 1.00 21.14 137 LEU B CA 1
ATOM 2222 C C . LEU B 1 137 ? 24.649 87.894 4.285 1.00 21.01 137 LEU B C 1
ATOM 2223 O O . LEU B 1 137 ? 25.676 87.257 4.615 1.00 20.58 137 LEU B O 1
ATOM 2228 N N . ILE B 1 138 ? 24.484 88.433 3.071 1.00 20.60 138 ILE B N 1
ATOM 2229 C CA . ILE B 1 138 ? 25.505 88.328 2.049 1.00 19.54 138 ILE B CA 1
ATOM 2230 C C . ILE B 1 138 ? 26.785 88.951 2.565 1.00 19.26 138 ILE B C 1
ATOM 2231 O O . ILE B 1 138 ? 27.837 88.361 2.394 1.00 17.61 138 ILE B O 1
ATOM 2236 N N . GLU B 1 139 ? 26.701 90.155 3.163 1.00 20.18 139 GLU B N 1
ATOM 2237 C CA . GLU B 1 139 ? 27.883 90.838 3.681 1.00 21.04 139 GLU B CA 1
ATOM 2238 C C . GLU B 1 139 ? 28.653 89.943 4.704 1.00 20.10 139 GLU B C 1
ATOM 2239 O O . GLU B 1 139 ? 29.851 89.783 4.622 1.00 16.99 139 GLU B O 1
ATOM 2245 N N . GLU B 1 140 ? 27.936 89.374 5.673 1.00 20.60 140 GLU B N 1
ATOM 2246 C CA . GLU B 1 140 ? 28.532 88.553 6.739 1.00 20.20 140 GLU B CA 1
ATOM 2247 C C . GLU B 1 140 ? 29.075 87.235 6.152 1.00 19.57 140 GLU B C 1
ATOM 2248 O O . GLU B 1 140 ? 30.249 86.848 6.465 1.00 19.91 140 GLU B O 1
ATOM 2254 N N . VAL B 1 141 ? 28.333 86.588 5.259 1.00 18.56 141 VAL B N 1
ATOM 2255 C CA . VAL B 1 141 ? 28.817 85.348 4.758 1.00 19.43 141 VAL B CA 1
ATOM 2256 C C . VAL B 1 141 ? 30.066 85.506 3.891 1.00 19.62 141 VAL B C 1
ATOM 2257 O O . VAL B 1 141 ? 30.955 84.666 3.972 1.00 20.63 141 VAL B O 1
ATOM 2261 N N . GLU B 1 142 ? 30.106 86.525 3.031 1.00 19.00 142 GLU B N 1
ATOM 2262 C CA . GLU B 1 142 ? 31.255 86.716 2.136 1.00 19.11 142 GLU B CA 1
ATOM 2263 C C . GLU B 1 142 ? 32.515 87.088 2.901 1.00 18.17 142 GLU B C 1
ATOM 2264 O O . GLU B 1 142 ? 33.566 86.804 2.444 1.00 17.01 142 GLU B O 1
ATOM 2270 N N . LYS B 1 143 ? 32.370 87.754 4.049 1.00 19.51 143 LYS B N 1
ATOM 2271 C CA . LYS B 1 143 ? 33.457 88.009 4.978 1.00 19.30 143 LYS B CA 1
ATOM 2272 C C . LYS B 1 143 ? 33.999 86.667 5.452 1.00 18.92 143 LYS B C 1
ATOM 2273 O O . LYS B 1 143 ? 35.190 86.395 5.432 1.00 14.31 143 LYS B O 1
ATOM 2279 N N . GLN B 1 144 ? 33.100 85.812 5.896 1.00 18.53 144 GLN B N 1
ATOM 2280 C CA . GLN B 1 144 ? 33.554 84.487 6.391 1.00 18.58 144 GLN B CA 1
ATOM 2281 C C . GLN B 1 144 ? 34.208 83.678 5.315 1.00 18.38 144 GLN B C 1
ATOM 2282 O O . GLN B 1 144 ? 35.228 83.008 5.539 1.00 19.72 144 GLN B O 1
ATOM 2288 N N . VAL B 1 145 ? 33.651 83.684 4.098 1.00 19.35 145 VAL B N 1
ATOM 2289 C CA . VAL B 1 145 ? 34.315 83.023 2.971 1.00 18.35 145 VAL B CA 1
ATOM 2290 C C . VAL B 1 145 ? 35.768 83.535 2.780 1.00 18.37 145 VAL B C 1
ATOM 2291 O O . VAL B 1 145 ? 36.666 82.729 2.587 1.00 19.24 145 VAL B O 1
ATOM 2295 N N . TRP B 1 146 ? 35.981 84.847 2.831 1.00 16.40 146 TRP B N 1
ATOM 2296 C CA . TRP B 1 146 ? 37.354 85.380 2.755 1.00 17.84 146 TRP B CA 1
ATOM 2297 C C . TRP B 1 146 ? 38.269 84.833 3.882 1.00 17.43 146 TRP B C 1
ATOM 2298 O O . TRP B 1 146 ? 39.438 84.422 3.630 1.00 19.36 146 TRP B O 1
ATOM 2309 N N . MET B 1 147 ? 37.759 84.830 5.119 1.00 16.69 147 MET B N 1
ATOM 2310 C CA . MET B 1 147 ? 38.567 84.396 6.267 1.00 17.22 147 MET B CA 1
ATOM 2311 C C . MET B 1 147 ? 38.892 82.917 6.131 1.00 16.92 147 MET B C 1
ATOM 2312 O O . MET B 1 147 ? 40.042 82.500 6.352 1.00 15.80 147 MET B O 1
ATOM 2317 N N . LEU B 1 148 ? 37.886 82.105 5.840 1.00 16.55 148 LEU B N 1
ATOM 2318 C CA . LEU B 1 148 ? 38.120 80.649 5.735 1.00 17.41 148 LEU B CA 1
ATOM 2319 C C . LEU B 1 148 ? 39.020 80.242 4.522 1.00 17.40 148 LEU B C 1
ATOM 2320 O O . LEU B 1 148 ? 39.803 79.314 4.611 1.00 16.95 148 LEU B O 1
ATOM 2325 N N . SER B 1 149 ? 38.860 80.917 3.402 1.00 16.99 149 SER B N 1
ATOM 2326 C CA . SER B 1 149 ? 39.706 80.722 2.249 1.00 18.63 149 SER B CA 1
ATOM 2327 C C . SER B 1 149 ? 41.129 81.159 2.563 1.00 18.90 149 SER B C 1
ATOM 2328 O O . SER B 1 149 ? 42.057 80.528 2.098 1.00 18.74 149 SER B O 1
ATOM 2331 N N . SER B 1 150 ? 41.300 82.241 3.341 1.00 20.21 150 SER B N 1
ATOM 2332 C CA . SER B 1 150 ? 42.634 82.680 3.698 1.00 18.43 150 SER B CA 1
ATOM 2333 C C . SER B 1 150 ? 43.332 81.589 4.504 1.00 18.57 150 SER B C 1
ATOM 2334 O O . SER B 1 150 ? 44.538 81.356 4.292 1.00 17.72 150 SER B O 1
ATOM 2337 N N . TYR B 1 151 ? 42.614 81.002 5.455 1.00 19.38 151 TYR B N 1
ATOM 2338 C CA . TYR B 1 151 ? 43.128 79.867 6.290 1.00 19.54 151 TYR B CA 1
ATOM 2339 C C . TYR B 1 151 ? 43.710 78.744 5.434 1.00 19.77 151 TYR B C 1
ATOM 2340 O O . TYR B 1 151 ? 44.719 78.197 5.775 1.00 19.05 151 TYR B O 1
ATOM 2349 N N . LEU B 1 152 ? 43.051 78.440 4.313 1.00 21.23 152 LEU B N 1
ATOM 2350 C CA . LEU B 1 152 ? 43.457 77.385 3.383 1.00 22.22 152 LEU B CA 1
ATOM 2351 C C . LEU B 1 152 ? 44.519 77.844 2.376 1.00 23.37 152 LEU B C 1
ATOM 2352 O O . LEU B 1 152 ? 44.920 77.075 1.493 1.00 23.23 152 LEU B O 1
ATOM 2357 N N . GLY B 1 153 ? 44.968 79.104 2.474 1.00 23.50 153 GLY B N 1
ATOM 2358 C CA . GLY B 1 153 ? 45.827 79.656 1.434 1.00 24.74 153 GLY B CA 1
ATOM 2359 C C . GLY B 1 153 ? 47.297 79.500 1.731 1.00 26.10 153 GLY B C 1
ATOM 2360 O O . GLY B 1 153 ? 47.725 78.909 2.761 1.00 26.05 153 GLY B O 1
ATOM 2362 N N . ASN C 1 9 ? 8.738 55.962 52.469 1.00 37.55 9 ASN C N 1
ATOM 2363 C CA . ASN C 1 9 ? 9.971 56.609 51.928 1.00 38.04 9 ASN C CA 1
ATOM 2364 C C . ASN C 1 9 ? 9.760 58.073 51.413 1.00 37.54 9 ASN C C 1
ATOM 2365 O O . ASN C 1 9 ? 10.491 58.990 51.846 1.00 35.81 9 ASN C O 1
ATOM 2370 N N . GLN C 1 10 ? 8.765 58.276 50.545 1.00 37.01 10 GLN C N 1
ATOM 2371 C CA . GLN C 1 10 ? 8.500 59.581 49.925 1.00 36.33 10 GLN C CA 1
ATOM 2372 C C . GLN C 1 10 ? 8.058 60.600 50.986 1.00 34.78 10 GLN C C 1
ATOM 2373 O O . GLN C 1 10 ? 8.473 61.744 51.010 1.00 33.34 10 GLN C O 1
ATOM 2379 N N . THR C 1 11 ? 7.140 60.187 51.837 1.00 34.16 11 THR C N 1
ATOM 2380 C CA . THR C 1 11 ? 6.590 61.066 52.886 1.00 32.85 11 THR C CA 1
ATOM 2381 C C . THR C 1 11 ? 7.681 61.485 53.894 1.00 31.11 11 THR C C 1
ATOM 2382 O O . THR C 1 11 ? 7.699 62.632 54.346 1.00 30.37 11 THR C O 1
ATOM 2386 N N . LEU C 1 12 ? 8.579 60.562 54.213 1.00 29.45 12 LEU C N 1
ATOM 2387 C CA . LEU C 1 12 ? 9.740 60.807 55.090 1.00 28.29 12 LEU C CA 1
ATOM 2388 C C . LEU C 1 12 ? 10.692 61.845 54.481 1.00 26.64 12 LEU C C 1
ATOM 2389 O O . LEU C 1 12 ? 11.178 62.749 55.195 1.00 24.24 12 LEU C O 1
ATOM 2394 N N . VAL C 1 13 ? 10.941 61.726 53.176 1.00 24.42 13 VAL C N 1
ATOM 2395 C CA . VAL C 1 13 ? 11.714 62.755 52.476 1.00 24.44 13 VAL C CA 1
ATOM 2396 C C . VAL C 1 13 ? 11.035 64.131 52.559 1.00 23.27 13 VAL C C 1
ATOM 2397 O O . VAL C 1 13 ? 11.694 65.148 52.913 1.00 21.98 13 VAL C O 1
ATOM 2401 N N . GLU C 1 14 ? 9.748 64.195 52.215 1.00 22.78 14 GLU C N 1
ATOM 2402 C CA . GLU C 1 14 ? 9.021 65.463 52.181 1.00 23.12 14 GLU C CA 1
ATOM 2403 C C . GLU C 1 14 ? 9.062 66.133 53.565 1.00 23.26 14 GLU C C 1
ATOM 2404 O O . GLU C 1 14 ? 9.378 67.351 53.711 1.00 21.41 14 GLU C O 1
ATOM 2410 N N . ASN C 1 15 ? 8.767 65.338 54.587 1.00 21.98 15 ASN C N 1
ATOM 2411 C CA . ASN C 1 15 ? 8.773 65.838 55.980 1.00 23.26 15 ASN C CA 1
ATOM 2412 C C . ASN C 1 15 ? 10.138 66.387 56.406 1.00 21.62 15 ASN C C 1
ATOM 2413 O O . ASN C 1 15 ? 10.203 67.474 56.997 1.00 18.95 15 ASN C O 1
ATOM 2418 N N . SER C 1 16 ? 11.195 65.694 55.966 1.00 20.97 16 SER C N 1
ATOM 2419 C CA . SER C 1 16 ? 12.581 66.105 56.278 1.00 20.84 16 SER C CA 1
ATOM 2420 C C . SER C 1 16 ? 12.940 67.449 55.563 1.00 19.91 16 SER C C 1
ATOM 2421 O O . SER C 1 16 ? 13.621 68.329 56.103 1.00 20.95 16 SER C O 1
ATOM 2424 N N . LEU C 1 17 ? 12.458 67.653 54.348 1.00 18.99 17 LEU C N 1
ATOM 2425 C CA . LEU C 1 17 ? 12.659 68.937 53.674 1.00 19.57 17 LEU C CA 1
ATOM 2426 C C . LEU C 1 17 ? 11.946 70.042 54.366 1.00 19.07 17 LEU C C 1
ATOM 2427 O O . LEU C 1 17 ? 12.465 71.145 54.471 1.00 20.93 17 LEU C O 1
ATOM 2432 N N . ASN C 1 18 ? 10.731 69.814 54.847 1.00 19.26 18 ASN C N 1
ATOM 2433 C CA . ASN C 1 18 ? 10.008 70.871 55.572 1.00 18.76 18 ASN C CA 1
ATOM 2434 C C . ASN C 1 18 ? 10.717 71.276 56.869 1.00 18.10 18 ASN C C 1
ATOM 2435 O O . ASN C 1 18 ? 10.786 72.459 57.198 1.00 18.71 18 ASN C O 1
ATOM 2440 N N . THR C 1 19 ? 11.325 70.314 57.562 1.00 18.51 19 THR C N 1
ATOM 2441 C CA . THR C 1 19 ? 12.187 70.621 58.755 1.00 18.10 19 THR C CA 1
ATOM 2442 C C . THR C 1 19 ? 13.367 71.482 58.383 1.00 17.26 19 THR C C 1
ATOM 2443 O O . THR C 1 19 ? 13.623 72.521 59.034 1.00 17.44 19 THR C O 1
ATOM 2447 N N . GLN C 1 20 ? 14.070 71.116 57.301 1.00 17.84 20 GLN C N 1
ATOM 2448 C CA . GLN C 1 20 ? 15.234 71.917 56.859 1.00 17.66 20 GLN C CA 1
ATOM 2449 C C . GLN C 1 20 ? 14.811 73.292 56.283 1.00 17.02 20 GLN C C 1
ATOM 2450 O O . GLN C 1 20 ? 15.396 74.326 56.610 1.00 17.65 20 GLN C O 1
ATOM 2456 N N . LEU C 1 21 ? 13.738 73.350 55.506 1.00 17.41 21 LEU C N 1
ATOM 2457 C CA . LEU C 1 21 ? 13.189 74.641 55.102 1.00 17.61 21 LEU C CA 1
ATOM 2458 C C . LEU C 1 21 ? 12.948 75.612 56.315 1.00 18.14 21 LEU C C 1
ATOM 2459 O O . LEU C 1 21 ? 13.398 76.819 56.338 1.00 17.42 21 LEU C O 1
ATOM 2464 N N . SER C 1 22 ? 12.273 75.068 57.322 1.00 16.92 22 SER C N 1
ATOM 2465 C CA . SER C 1 22 ? 12.019 75.765 58.572 1.00 17.34 22 SER C CA 1
ATOM 2466 C C . SER C 1 22 ? 13.278 76.235 59.287 1.00 17.26 22 SER C C 1
ATOM 2467 O O . SER C 1 22 ? 13.357 77.434 59.722 1.00 15.37 22 SER C O 1
ATOM 2470 N N . ASN C 1 23 ? 14.283 75.356 59.338 1.00 17.06 23 ASN C N 1
ATOM 2471 C CA . ASN C 1 23 ? 15.573 75.671 59.993 1.00 16.89 23 ASN C CA 1
ATOM 2472 C C . ASN C 1 23 ? 16.180 76.875 59.286 1.00 17.63 23 ASN C C 1
ATOM 2473 O O . ASN C 1 23 ? 16.595 77.837 59.892 1.00 17.51 23 ASN C O 1
ATOM 2478 N N . TRP C 1 24 ? 16.165 76.862 57.955 1.00 17.92 24 TRP C N 1
ATOM 2479 C CA . TRP C 1 24 ? 16.784 77.947 57.173 1.00 17.10 24 TRP C CA 1
ATOM 2480 C C . TRP C 1 24 ? 16.065 79.277 57.257 1.00 17.03 24 TRP C C 1
ATOM 2481 O O . TRP C 1 24 ? 16.677 80.352 57.293 1.00 16.46 24 TRP C O 1
ATOM 2492 N N . PHE C 1 25 ? 14.745 79.254 57.298 1.00 17.80 25 PHE C N 1
ATOM 2493 C CA . PHE C 1 25 ? 14.000 80.505 57.557 1.00 17.57 25 PHE C CA 1
ATOM 2494 C C . PHE C 1 25 ? 14.287 81.022 58.969 1.00 18.38 25 PHE C C 1
ATOM 2495 O O . PHE C 1 25 ? 14.446 82.233 59.204 1.00 17.82 25 PHE C O 1
ATOM 2503 N N . LEU C 1 26 ? 14.357 80.135 59.947 1.00 17.79 26 LEU C N 1
ATOM 2504 C CA . LEU C 1 26 ? 14.629 80.642 61.323 1.00 17.48 26 LEU C CA 1
ATOM 2505 C C . LEU C 1 26 ? 16.078 81.143 61.485 1.00 17.44 26 LEU C C 1
ATOM 2506 O O . LEU C 1 26 ? 16.361 82.092 62.276 1.00 17.29 26 LEU C O 1
ATOM 2511 N N . LEU C 1 27 ? 17.009 80.550 60.745 1.00 16.88 27 LEU C N 1
ATOM 2512 C CA . LEU C 1 27 ? 18.390 81.062 60.713 1.00 17.06 27 LEU C CA 1
ATOM 2513 C C . LEU C 1 27 ? 18.506 82.451 60.032 1.00 16.86 27 LEU C C 1
ATOM 2514 O O . LEU C 1 27 ? 19.217 83.291 60.525 1.00 16.55 27 LEU C O 1
ATOM 2519 N N . TYR C 1 28 ? 17.791 82.641 58.907 1.00 17.90 28 TYR C N 1
ATOM 2520 C CA . TYR C 1 28 ? 17.610 83.962 58.229 1.00 17.50 28 TYR C CA 1
ATOM 2521 C C . TYR C 1 28 ? 17.171 84.993 59.295 1.00 17.52 28 TYR C C 1
ATOM 2522 O O . TYR C 1 28 ? 17.706 86.087 59.314 1.00 18.01 28 TYR C O 1
ATOM 2531 N N . SER C 1 29 ? 16.128 84.674 60.076 1.00 17.51 29 SER C N 1
ATOM 2532 C CA . SER C 1 29 ? 15.671 85.549 61.195 1.00 17.60 29 SER C CA 1
ATOM 2533 C C . SER C 1 29 ? 16.800 85.847 62.243 1.00 17.89 29 SER C C 1
ATOM 2534 O O . SER C 1 29 ? 17.079 87.031 62.543 1.00 17.91 29 SER C O 1
ATOM 2537 N N . LYS C 1 30 ? 17.436 84.806 62.772 1.00 17.58 30 LYS C N 1
ATOM 2538 C CA . LYS C 1 30 ? 18.501 84.948 63.776 1.00 18.06 30 LYS C CA 1
ATOM 2539 C C . LYS C 1 30 ? 19.675 85.775 63.268 1.00 18.53 30 LYS C C 1
ATOM 2540 O O . LYS C 1 30 ? 20.222 86.563 64.020 1.00 17.98 30 LYS C O 1
ATOM 2546 N N . LEU C 1 31 ? 20.041 85.590 61.984 1.00 17.83 31 LEU C N 1
ATOM 2547 C CA . LEU C 1 31 ? 21.079 86.396 61.370 1.00 17.15 31 LEU C CA 1
ATOM 2548 C C . LEU C 1 31 ? 20.753 87.898 61.291 1.00 17.49 31 LEU C C 1
ATOM 2549 O O . LEU C 1 31 ? 21.657 88.703 61.399 1.00 18.39 31 LEU C O 1
ATOM 2554 N N . HIS C 1 32 ? 19.478 88.270 61.099 1.00 17.42 32 HIS C N 1
ATOM 2555 C CA . HIS C 1 32 ? 19.030 89.682 61.226 1.00 17.02 32 HIS C CA 1
ATOM 2556 C C . HIS C 1 32 ? 19.185 90.206 62.661 1.00 17.38 32 HIS C C 1
ATOM 2557 O O . HIS C 1 32 ? 19.760 91.295 62.838 1.00 16.09 32 HIS C O 1
ATOM 2564 N N . ARG C 1 33 ? 18.777 89.440 63.658 1.00 16.50 33 ARG C N 1
ATOM 2565 C CA . ARG C 1 33 ? 19.044 89.839 65.060 1.00 17.34 33 ARG C CA 1
ATOM 2566 C C . ARG C 1 33 ? 20.536 90.137 65.316 1.00 16.94 33 ARG C C 1
ATOM 2567 O O . ARG C 1 33 ? 20.882 91.165 65.883 1.00 17.02 33 ARG C O 1
ATOM 2575 N N . PHE C 1 34 ? 21.425 89.261 64.895 1.00 17.92 34 PHE C N 1
ATOM 2576 C CA . PHE C 1 34 ? 22.860 89.455 65.111 1.00 17.76 34 PHE C CA 1
ATOM 2577 C C . PHE C 1 34 ? 23.432 90.618 64.279 1.00 18.16 34 PHE C C 1
ATOM 2578 O O . PHE C 1 34 ? 24.291 91.361 64.770 1.00 18.68 34 PHE C O 1
ATOM 2586 N N . HIS C 1 35 ? 22.960 90.768 63.034 1.00 18.53 35 HIS C N 1
ATOM 2587 C CA . HIS C 1 35 ? 23.304 91.894 62.139 1.00 17.70 35 HIS C CA 1
ATOM 2588 C C . HIS C 1 35 ? 22.960 93.220 62.812 1.00 17.96 35 HIS C C 1
ATOM 2589 O O . HIS C 1 35 ? 23.696 94.218 62.649 1.00 18.46 35 HIS C O 1
ATOM 2596 N N . TRP C 1 36 ? 21.831 93.262 63.531 1.00 18.29 36 TRP C N 1
ATOM 2597 C CA . TRP C 1 36 ? 21.323 94.514 64.134 1.00 17.70 36 TRP C CA 1
ATOM 2598 C C . TRP C 1 36 ? 21.918 94.802 65.495 1.00 18.50 36 TRP C C 1
ATOM 2599 O O . TRP C 1 36 ? 22.039 95.997 65.866 1.00 17.79 36 TRP C O 1
ATOM 2610 N N . TYR C 1 37 ? 22.239 93.751 66.256 1.00 18.07 37 TYR C N 1
ATOM 2611 C CA . TYR C 1 37 ? 22.653 93.951 67.643 1.00 18.79 37 TYR C CA 1
ATOM 2612 C C . TYR C 1 37 ? 24.150 93.772 67.902 1.00 19.35 37 TYR C C 1
ATOM 2613 O O . TYR C 1 37 ? 24.619 94.069 68.992 1.00 20.12 37 TYR C O 1
ATOM 2622 N N . VAL C 1 38 ? 24.924 93.329 66.924 1.00 18.44 38 VAL C N 1
ATOM 2623 C CA . VAL C 1 38 ? 26.365 93.123 67.169 1.00 19.00 38 VAL C CA 1
ATOM 2624 C C . VAL C 1 38 ? 27.014 94.423 67.579 1.00 19.32 38 VAL C C 1
ATOM 2625 O O . VAL C 1 38 ? 26.620 95.451 67.112 1.00 17.23 38 VAL C O 1
ATOM 2629 N N . LYS C 1 39 ? 27.958 94.382 68.509 1.00 19.70 39 LYS C N 1
ATOM 2630 C CA . LYS C 1 39 ? 28.656 95.551 68.944 1.00 21.70 39 LYS C CA 1
ATOM 2631 C C . LYS C 1 39 ? 30.117 95.226 69.286 1.00 21.36 39 LYS C C 1
ATOM 2632 O O . LYS C 1 39 ? 30.537 94.041 69.257 1.00 21.07 39 LYS C O 1
ATOM 2638 N N . GLY C 1 40 ? 30.894 96.286 69.573 1.00 21.03 40 GLY C N 1
ATOM 2639 C CA . GLY C 1 40 ? 32.354 96.149 69.831 1.00 20.51 40 GLY C CA 1
ATOM 2640 C C . GLY C 1 40 ? 33.175 96.397 68.610 1.00 19.97 40 GLY C C 1
ATOM 2641 O O . GLY C 1 40 ? 32.645 96.654 67.544 1.00 20.18 40 GLY C O 1
ATOM 2642 N N . PRO C 1 41 ? 34.499 96.327 68.731 1.00 21.47 41 PRO C N 1
ATOM 2643 C CA . PRO C 1 41 ? 35.353 96.714 67.651 1.00 22.16 41 PRO C CA 1
ATOM 2644 C C . PRO C 1 41 ? 35.358 95.848 66.384 1.00 22.35 41 PRO C C 1
ATOM 2645 O O . PRO C 1 41 ? 35.859 96.278 65.305 1.00 22.83 41 PRO C O 1
ATOM 2649 N N . HIS C 1 42 ? 34.733 94.669 66.458 1.00 23.35 42 HIS C N 1
ATOM 2650 C CA . HIS C 1 42 ? 34.517 93.863 65.236 1.00 21.44 42 HIS C CA 1
ATOM 2651 C C . HIS C 1 42 ? 33.150 94.112 64.598 1.00 21.70 42 HIS C C 1
ATOM 2652 O O . HIS C 1 42 ? 32.760 93.356 63.676 1.00 21.51 42 HIS C O 1
ATOM 2659 N N . PHE C 1 43 ? 32.456 95.186 65.027 1.00 20.86 43 PHE C N 1
ATOM 2660 C CA . PHE C 1 43 ? 31.205 95.600 64.413 1.00 19.69 43 PHE C CA 1
ATOM 2661 C C . PHE C 1 43 ? 31.151 95.582 62.882 1.00 20.00 43 PHE C C 1
ATOM 2662 O O . PHE C 1 43 ? 30.203 95.023 62.310 1.00 20.22 43 PHE C O 1
ATOM 2670 N N . PHE C 1 44 ? 32.072 96.255 62.193 1.00 19.70 44 PHE C N 1
ATOM 2671 C CA . PHE C 1 44 ? 31.930 96.434 60.755 1.00 19.61 44 PHE C CA 1
ATOM 2672 C C . PHE C 1 44 ? 32.011 95.059 60.047 1.00 19.80 44 PHE C C 1
ATOM 2673 O O . PHE C 1 44 ? 31.129 94.707 59.257 1.00 20.00 44 PHE C O 1
ATOM 2681 N N . THR C 1 45 ? 33.006 94.272 60.423 1.00 20.82 45 THR C N 1
ATOM 2682 C CA . THR C 1 45 ? 33.234 92.959 59.842 1.00 20.97 45 THR C CA 1
ATOM 2683 C C . THR C 1 45 ? 32.029 92.054 60.002 1.00 21.53 45 THR C C 1
ATOM 2684 O O . THR C 1 45 ? 31.507 91.507 59.038 1.00 21.31 45 THR C O 1
ATOM 2688 N N . LEU C 1 46 ? 31.550 91.942 61.245 1.00 21.36 46 LEU C N 1
ATOM 2689 C CA . LEU C 1 46 ? 30.468 91.028 61.558 1.00 20.38 46 LEU C CA 1
ATOM 2690 C C . LEU C 1 46 ? 29.122 91.525 61.105 1.00 20.53 46 LEU C C 1
ATOM 2691 O O . LEU C 1 46 ? 28.273 90.724 60.714 1.00 20.68 46 LEU C O 1
ATOM 2696 N N . HIS C 1 47 ? 28.858 92.828 61.168 1.00 20.11 47 HIS C N 1
ATOM 2697 C CA . HIS C 1 47 ? 27.583 93.369 60.614 1.00 20.05 47 HIS C CA 1
ATOM 2698 C C . HIS C 1 47 ? 27.459 93.002 59.110 1.00 20.38 47 HIS C C 1
ATOM 2699 O O . HIS C 1 47 ? 26.402 92.556 58.609 1.00 20.80 47 HIS C O 1
ATOM 2706 N N . GLU C 1 48 ? 28.558 93.107 58.391 1.00 20.11 48 GLU C N 1
ATOM 2707 C CA . GLU C 1 48 ? 28.586 92.732 56.955 1.00 21.45 48 GLU C CA 1
ATOM 2708 C C . GLU C 1 48 ? 28.542 91.222 56.757 1.00 19.24 48 GLU C C 1
ATOM 2709 O O . GLU C 1 48 ? 27.806 90.750 55.929 1.00 18.99 48 GLU C O 1
ATOM 2715 N N . LYS C 1 49 ? 29.301 90.461 57.525 1.00 19.17 49 LYS C N 1
ATOM 2716 C CA . LYS C 1 49 ? 29.298 88.983 57.376 1.00 18.56 49 LYS C CA 1
ATOM 2717 C C . LYS C 1 49 ? 27.924 88.380 57.636 1.00 18.19 49 LYS C C 1
ATOM 2718 O O . LYS C 1 49 ? 27.463 87.550 56.916 1.00 17.98 49 LYS C O 1
ATOM 2724 N N . PHE C 1 50 ? 27.260 88.833 58.687 1.00 17.97 50 PHE C N 1
ATOM 2725 C CA . PHE C 1 50 ? 25.889 88.392 58.955 1.00 17.63 50 PHE C CA 1
ATOM 2726 C C . PHE C 1 50 ? 24.899 88.696 57.851 1.00 17.98 50 PHE C C 1
ATOM 2727 O O . PHE C 1 50 ? 24.033 87.855 57.592 1.00 18.01 50 PHE C O 1
ATOM 2735 N N . GLU C 1 51 ? 25.002 89.849 57.192 1.00 17.80 51 GLU C N 1
ATOM 2736 C CA . GLU C 1 51 ? 24.180 90.112 56.011 1.00 19.00 51 GLU C CA 1
ATOM 2737 C C . GLU C 1 51 ? 24.481 89.164 54.858 1.00 17.94 51 GLU C C 1
ATOM 2738 O O . GLU C 1 51 ? 23.571 88.638 54.218 1.00 16.22 51 GLU C O 1
ATOM 2744 N N . GLU C 1 52 ? 25.761 88.938 54.563 1.00 18.57 52 GLU C N 1
ATOM 2745 C CA . GLU C 1 52 ? 26.109 87.938 53.501 1.00 19.57 52 GLU C CA 1
ATOM 2746 C C . GLU C 1 52 ? 25.435 86.575 53.797 1.00 17.93 52 GLU C C 1
ATOM 2747 O O . GLU C 1 52 ? 24.949 85.893 52.885 1.00 16.76 52 GLU C O 1
ATOM 2753 N N . LEU C 1 53 ? 25.501 86.164 55.053 1.00 16.58 53 LEU C N 1
ATOM 2754 C CA . LEU C 1 53 ? 24.981 84.825 55.470 1.00 16.87 53 LEU C CA 1
ATOM 2755 C C . LEU C 1 53 ? 23.451 84.753 55.358 1.00 17.40 53 LEU C C 1
ATOM 2756 O O . LEU C 1 53 ? 22.898 83.735 54.989 1.00 15.98 53 LEU C O 1
ATOM 2761 N N . TYR C 1 54 ? 22.764 85.879 55.633 1.00 17.71 54 TYR C N 1
ATOM 2762 C CA . TYR C 1 54 ? 21.325 85.828 55.520 1.00 17.95 54 TYR C CA 1
ATOM 2763 C C . TYR C 1 54 ? 20.861 85.885 54.103 1.00 17.89 54 TYR C C 1
ATOM 2764 O O . TYR C 1 54 ? 19.861 85.292 53.780 1.00 17.80 54 TYR C O 1
ATOM 2773 N N . ASP C 1 55 ? 21.633 86.515 53.232 1.00 18.35 55 ASP C N 1
ATOM 2774 C CA . ASP C 1 55 ? 21.373 86.437 51.779 1.00 19.00 55 ASP C CA 1
ATOM 2775 C C . ASP C 1 55 ? 21.485 84.994 51.325 1.00 18.19 55 ASP C C 1
ATOM 2776 O O . ASP C 1 55 ? 20.604 84.486 50.624 1.00 18.67 55 ASP C O 1
ATOM 2781 N N . HIS C 1 56 ? 22.516 84.301 51.754 1.00 18.97 56 HIS C N 1
ATOM 2782 C CA . HIS C 1 56 ? 22.641 82.848 51.448 1.00 18.80 56 HIS C CA 1
ATOM 2783 C C . HIS C 1 56 ? 21.524 82.018 52.035 1.00 18.26 56 HIS C C 1
ATOM 2784 O O . HIS C 1 56 ? 21.018 81.076 51.394 1.00 16.84 56 HIS C O 1
ATOM 2791 N N . ALA C 1 57 ? 21.152 82.319 53.288 1.00 18.23 57 ALA C N 1
ATOM 2792 C CA . ALA C 1 57 ? 20.045 81.621 53.879 1.00 18.27 57 ALA C CA 1
ATOM 2793 C C . ALA C 1 57 ? 18.769 81.804 53.056 1.00 17.11 57 ALA C C 1
ATOM 2794 O O . ALA C 1 57 ? 18.058 80.848 52.855 1.00 17.18 57 ALA C O 1
ATOM 2796 N N . ALA C 1 58 ? 18.445 83.024 52.649 1.00 18.08 58 ALA C N 1
ATOM 2797 C CA . ALA C 1 58 ? 17.237 83.277 51.844 1.00 18.38 58 ALA C CA 1
ATOM 2798 C C . ALA C 1 58 ? 17.228 82.436 50.533 1.00 19.17 58 ALA C C 1
ATOM 2799 O O . ALA C 1 58 ? 16.176 81.975 50.085 1.00 17.47 58 ALA C O 1
ATOM 2801 N N . GLU C 1 59 ? 18.388 82.344 49.887 1.00 19.80 59 GLU C N 1
ATOM 2802 C CA . GLU C 1 59 ? 18.526 81.600 48.625 1.00 21.14 59 GLU C CA 1
ATOM 2803 C C . GLU C 1 59 ? 18.285 80.133 48.947 1.00 19.57 59 GLU C C 1
ATOM 2804 O O . GLU C 1 59 ? 17.665 79.439 48.174 1.00 19.11 59 GLU C O 1
ATOM 2810 N N . THR C 1 60 ? 18.748 79.682 50.098 1.00 18.76 60 THR C N 1
ATOM 2811 C CA . THR C 1 60 ? 18.608 78.249 50.484 1.00 18.75 60 THR C CA 1
ATOM 2812 C C . THR C 1 60 ? 17.150 77.916 50.786 1.00 18.48 60 THR C C 1
ATOM 2813 O O . THR C 1 60 ? 16.652 76.925 50.341 1.00 18.19 60 THR C O 1
ATOM 2817 N N . VAL C 1 61 ? 16.470 78.770 51.530 1.00 18.35 61 VAL C N 1
ATOM 2818 C CA . VAL C 1 61 ? 14.993 78.724 51.675 1.00 18.28 61 VAL C CA 1
ATOM 2819 C C . VAL C 1 61 ? 14.255 78.523 50.319 1.00 18.72 61 VAL C C 1
ATOM 2820 O O . VAL C 1 61 ? 13.454 77.589 50.139 1.00 18.59 61 VAL C O 1
ATOM 2824 N N . ASP C 1 62 ? 14.528 79.363 49.340 1.00 19.89 62 ASP C N 1
ATOM 2825 C CA . ASP C 1 62 ? 13.828 79.237 48.071 1.00 19.80 62 ASP C CA 1
ATOM 2826 C C . ASP C 1 62 ? 14.176 77.921 47.334 1.00 19.32 62 ASP C C 1
ATOM 2827 O O . ASP C 1 62 ? 13.284 77.264 46.827 1.00 20.10 62 ASP C O 1
ATOM 2832 N N . THR C 1 63 ? 15.435 77.526 47.336 1.00 19.21 63 THR C N 1
ATOM 2833 C CA . THR C 1 63 ? 15.869 76.266 46.673 1.00 19.05 63 THR C CA 1
ATOM 2834 C C . THR C 1 63 ? 15.266 74.982 47.272 1.00 18.01 63 THR C C 1
ATOM 2835 O O . THR C 1 63 ? 14.866 74.030 46.530 1.00 16.17 63 THR C O 1
ATOM 2839 N N . ILE C 1 64 ? 15.214 74.898 48.618 1.00 16.60 64 ILE C N 1
ATOM 2840 C CA . ILE C 1 64 ? 14.611 73.745 49.251 1.00 16.85 64 ILE C CA 1
ATOM 2841 C C . ILE C 1 64 ? 13.075 73.687 48.961 1.00 17.61 64 ILE C C 1
ATOM 2842 O O . ILE C 1 64 ? 12.548 72.621 48.615 1.00 17.10 64 ILE C O 1
ATOM 2847 N N . ALA C 1 65 ? 12.362 74.809 49.121 1.00 16.87 65 ALA C N 1
ATOM 2848 C CA . ALA C 1 65 ? 10.927 74.878 48.854 1.00 17.70 65 ALA C CA 1
ATOM 2849 C C . ALA C 1 65 ? 10.623 74.472 47.400 1.00 18.71 65 ALA C C 1
ATOM 2850 O O . ALA C 1 65 ? 9.706 73.721 47.114 1.00 18.28 65 ALA C O 1
ATOM 2852 N N . GLU C 1 66 ? 11.404 74.999 46.470 1.00 19.72 66 GLU C N 1
ATOM 2853 C CA . GLU C 1 66 ? 11.181 74.660 45.071 1.00 20.36 66 GLU C CA 1
ATOM 2854 C C . GLU C 1 66 ? 11.514 73.210 44.719 1.00 18.65 66 GLU C C 1
ATOM 2855 O O . GLU C 1 66 ? 10.784 72.634 43.931 1.00 17.82 66 GLU C O 1
ATOM 2861 N N . ARG C 1 67 ? 12.519 72.630 45.343 1.00 18.76 67 ARG C N 1
ATOM 2862 C CA . ARG C 1 67 ? 12.740 71.168 45.207 1.00 19.58 67 ARG C CA 1
ATOM 2863 C C . ARG C 1 67 ? 11.559 70.395 45.785 1.00 19.31 67 ARG C C 1
ATOM 2864 O O . ARG C 1 67 ? 11.077 69.434 45.147 1.00 18.55 67 ARG C O 1
ATOM 2872 N N . LEU C 1 68 ? 11.114 70.756 46.993 1.00 19.38 68 LEU C N 1
ATOM 2873 C CA . LEU C 1 68 ? 9.963 70.038 47.593 1.00 20.14 68 LEU C CA 1
ATOM 2874 C C . LEU C 1 68 ? 8.728 70.032 46.624 1.00 19.71 68 LEU C C 1
ATOM 2875 O O . LEU C 1 68 ? 8.035 69.037 46.425 1.00 20.03 68 LEU C O 1
ATOM 2880 N N . LEU C 1 69 ? 8.440 71.179 46.070 1.00 19.20 69 LEU C N 1
ATOM 2881 C CA . LEU C 1 69 ? 7.346 71.338 45.111 1.00 19.95 69 LEU C CA 1
ATOM 2882 C C . LEU C 1 69 ? 7.550 70.467 43.875 1.00 19.99 69 LEU C C 1
ATOM 2883 O O . LEU C 1 69 ? 6.622 69.829 43.411 1.00 19.16 69 LEU C O 1
ATOM 2888 N N . ALA C 1 70 ? 8.776 70.426 43.358 1.00 19.41 70 ALA C N 1
ATOM 2889 C CA . ALA C 1 70 ? 9.093 69.624 42.139 1.00 19.48 70 ALA C CA 1
ATOM 2890 C C . ALA C 1 70 ? 8.938 68.122 42.373 1.00 19.88 70 ALA C C 1
ATOM 2891 O O . ALA C 1 70 ? 8.674 67.361 41.402 1.00 19.21 70 ALA C O 1
ATOM 2893 N N . ILE C 1 71 ? 9.087 67.668 43.629 1.00 19.64 71 ILE C N 1
ATOM 2894 C CA . ILE C 1 71 ? 8.881 66.233 43.923 1.00 20.20 71 ILE C CA 1
ATOM 2895 C C . ILE C 1 71 ? 7.443 65.899 44.344 1.00 21.14 71 ILE C C 1
ATOM 2896 O O . ILE C 1 71 ? 7.149 64.759 44.684 1.00 21.52 71 ILE C O 1
ATOM 2901 N N . GLY C 1 72 ? 6.582 66.905 44.360 1.00 20.32 72 GLY C N 1
ATOM 2902 C CA . GLY C 1 72 ? 5.168 66.714 44.592 1.00 21.54 72 GLY C CA 1
ATOM 2903 C C . GLY C 1 72 ? 4.713 66.984 46.003 1.00 21.52 72 GLY C C 1
ATOM 2904 O O . GLY C 1 72 ? 3.536 66.670 46.352 1.00 21.86 72 GLY C O 1
ATOM 2905 N N . GLY C 1 73 ? 5.621 67.547 46.827 1.00 21.34 73 GLY C N 1
ATOM 2906 C CA . GLY C 1 73 ? 5.311 68.002 48.179 1.00 21.06 73 GLY C CA 1
ATOM 2907 C C . GLY C 1 73 ? 4.684 69.389 48.355 1.00 21.54 73 GLY C C 1
ATOM 2908 O O . GLY C 1 73 ? 4.423 70.108 47.404 1.00 22.71 73 GLY C O 1
ATOM 2909 N N . GLN C 1 74 ? 4.426 69.729 49.629 1.00 22.10 74 GLN C N 1
ATOM 2910 C CA . GLN C 1 74 ? 3.794 70.982 50.028 1.00 22.42 74 GLN C CA 1
ATOM 2911 C C . GLN C 1 74 ? 4.682 71.683 51.086 1.00 21.60 74 GLN C C 1
ATOM 2912 O O . GLN C 1 74 ? 4.669 71.345 52.269 1.00 20.51 74 GLN C O 1
ATOM 2918 N N . PRO C 1 75 ? 5.509 72.634 50.633 1.00 20.84 75 PRO C N 1
ATOM 2919 C CA . PRO C 1 75 ? 6.319 73.404 51.605 1.00 19.90 75 PRO C CA 1
ATOM 2920 C C . PRO C 1 75 ? 5.471 74.159 52.633 1.00 19.90 75 PRO C C 1
ATOM 2921 O O . PRO C 1 75 ? 4.449 74.836 52.280 1.00 19.72 75 PRO C O 1
ATOM 2925 N N . VAL C 1 76 ? 5.839 74.020 53.904 1.00 18.99 76 VAL C N 1
ATOM 2926 C 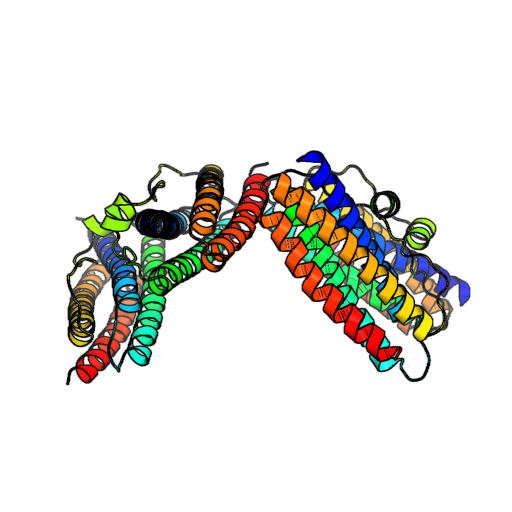CA . VAL C 1 76 ? 5.319 74.971 54.904 1.00 18.23 76 VAL C CA 1
ATOM 2927 C C . VAL C 1 76 ? 5.721 76.405 54.541 1.00 18.04 76 VAL C C 1
ATOM 2928 O O . VAL C 1 76 ? 6.778 76.633 53.926 1.00 18.70 76 VAL C O 1
ATOM 2932 N N . ALA C 1 77 ? 4.892 77.369 54.911 1.00 18.14 77 ALA C N 1
ATOM 2933 C CA . ALA C 1 77 ? 5.003 78.748 54.395 1.00 18.75 77 ALA C CA 1
ATOM 2934 C C . ALA C 1 77 ? 4.402 79.877 55.315 1.00 18.58 77 ALA C C 1
ATOM 2935 O O . ALA C 1 77 ? 3.947 80.971 54.857 1.00 18.00 77 ALA C O 1
ATOM 2937 N N . THR C 1 78 ? 4.454 79.623 56.625 1.00 18.21 78 THR C N 1
ATOM 2938 C CA . THR C 1 78 ? 4.103 80.624 57.658 1.00 19.44 78 THR C CA 1
ATOM 2939 C C . THR C 1 78 ? 5.072 80.521 58.817 1.00 19.37 78 THR C C 1
ATOM 2940 O O . THR C 1 78 ? 5.604 79.432 59.077 1.00 19.93 78 THR C O 1
ATOM 2944 N N . VAL C 1 79 ? 5.272 81.628 59.535 1.00 19.37 79 VAL C N 1
ATOM 2945 C CA . VAL C 1 79 ? 6.233 81.634 60.658 1.00 19.71 79 VAL C CA 1
ATOM 2946 C C . VAL C 1 79 ? 5.815 80.679 61.805 1.00 18.81 79 VAL C C 1
ATOM 2947 O O . VAL C 1 79 ? 6.668 80.037 62.430 1.00 18.58 79 VAL C O 1
ATOM 2951 N N . LYS C 1 80 ? 4.516 80.515 61.997 1.00 20.67 80 LYS C N 1
ATOM 2952 C CA . LYS C 1 80 ? 3.985 79.506 62.951 1.00 21.39 80 LYS C CA 1
ATOM 2953 C C . LYS C 1 80 ? 4.415 78.082 62.595 1.00 20.44 80 LYS C C 1
ATOM 2954 O O . LYS C 1 80 ? 4.909 77.362 63.441 1.00 21.41 80 LYS C O 1
ATOM 2960 N N . GLU C 1 81 ? 4.289 77.710 61.327 1.00 21.06 81 GLU C N 1
ATOM 2961 C CA . GLU C 1 81 ? 4.733 76.392 60.829 1.00 21.09 81 GLU C CA 1
ATOM 2962 C C . GLU C 1 81 ? 6.260 76.233 60.904 1.00 19.20 81 GLU C C 1
ATOM 2963 O O . GLU C 1 81 ? 6.730 75.195 61.332 1.00 18.46 81 GLU C O 1
ATOM 2969 N N . TYR C 1 82 ? 7.024 77.272 60.572 1.00 17.55 82 TYR C N 1
ATOM 2970 C CA . TYR C 1 82 ? 8.478 77.179 60.704 1.00 18.73 82 TYR C CA 1
ATOM 2971 C C . TYR C 1 82 ? 8.842 76.871 62.128 1.00 19.09 82 TYR C C 1
ATOM 2972 O O . TYR C 1 82 ? 9.596 75.930 62.413 1.00 20.40 82 TYR C O 1
ATOM 2981 N N . THR C 1 83 ? 8.351 77.690 63.041 1.00 19.99 83 THR C N 1
ATOM 2982 C CA . THR C 1 83 ? 8.547 77.424 64.521 1.00 20.14 83 THR C CA 1
ATOM 2983 C C . THR C 1 83 ? 8.252 75.989 64.901 1.00 21.06 83 THR C C 1
ATOM 2984 O O . THR C 1 83 ? 9.061 75.353 65.589 1.00 20.34 83 THR C O 1
ATOM 2988 N N . GLU C 1 84 ? 7.131 75.462 64.407 1.00 22.51 84 GLU C N 1
ATOM 2989 C CA . GLU C 1 84 ? 6.705 74.133 64.777 1.00 24.26 84 GLU C CA 1
ATOM 2990 C C . GLU C 1 84 ? 7.516 73.032 64.111 1.00 24.07 84 GLU C C 1
ATOM 2991 O O . GLU C 1 84 ? 7.705 71.966 64.736 1.00 25.26 84 GLU C O 1
ATOM 2997 N N . HIS C 1 85 ? 7.981 73.238 62.876 1.00 22.44 85 HIS C N 1
ATOM 2998 C CA . HIS C 1 85 ? 8.663 72.141 62.122 1.00 23.15 85 HIS C CA 1
ATOM 2999 C C . HIS C 1 85 ? 10.183 72.166 62.205 1.00 22.86 85 HIS C C 1
ATOM 3000 O O . HIS C 1 85 ? 10.850 71.179 61.943 1.00 23.14 85 HIS C O 1
ATOM 3007 N N . ALA C 1 86 ? 10.734 73.294 62.601 1.00 22.80 86 ALA C N 1
ATOM 3008 C CA . ALA C 1 86 ? 12.174 73.422 62.774 1.00 22.40 86 ALA C CA 1
ATOM 3009 C C . ALA C 1 86 ? 12.757 72.592 63.957 1.00 23.11 86 ALA C C 1
ATOM 3010 O O . ALA C 1 86 ? 12.035 72.294 64.976 1.00 21.55 86 ALA C O 1
ATOM 3012 N N . SER C 1 87 ? 14.031 72.178 63.785 1.00 21.28 87 SER C N 1
ATOM 3013 C CA . SER C 1 87 ? 14.805 71.541 64.824 1.00 20.74 87 SER C CA 1
ATOM 3014 C C . SER C 1 87 ? 15.710 72.515 65.513 1.00 20.80 87 SER C C 1
ATOM 3015 O O . SER C 1 87 ? 16.234 72.191 66.527 1.00 19.92 87 SER C O 1
ATOM 3018 N N . ILE C 1 88 ? 15.817 73.756 65.021 1.00 20.47 88 ILE C N 1
ATOM 3019 C CA . ILE C 1 88 ? 16.499 74.805 65.756 1.00 20.09 88 ILE C CA 1
ATOM 3020 C C . ILE C 1 88 ? 15.486 75.845 66.215 1.00 20.99 88 ILE C C 1
ATOM 3021 O O . ILE C 1 88 ? 14.257 75.717 65.958 1.00 22.80 88 ILE C O 1
ATOM 3026 N N . THR C 1 89 ? 15.970 76.907 66.845 1.00 20.90 89 THR C N 1
ATOM 3027 C CA . THR C 1 89 ? 15.118 78.122 67.125 1.00 20.59 89 THR C CA 1
ATOM 3028 C C . THR C 1 89 ? 15.814 79.428 66.702 1.00 20.02 89 THR C C 1
ATOM 3029 O O . THR C 1 89 ? 17.022 79.493 66.631 1.00 20.54 89 THR C O 1
ATOM 3033 N N . ASP C 1 90 ? 15.051 80.478 66.395 1.00 20.86 90 ASP C N 1
ATOM 3034 C CA . ASP C 1 90 ? 15.629 81.831 66.224 1.00 20.96 90 ASP C CA 1
ATOM 3035 C C . ASP C 1 90 ? 15.689 82.605 67.519 1.00 21.80 90 ASP C C 1
ATOM 3036 O O . ASP C 1 90 ? 16.253 83.721 67.553 1.00 22.29 90 ASP C O 1
ATOM 3041 N N . GLY C 1 91 ? 15.201 82.009 68.616 1.00 23.48 91 GLY C N 1
ATOM 3042 C CA . GLY C 1 91 ? 15.399 82.633 69.931 1.00 23.84 91 GLY C CA 1
ATOM 3043 C C . GLY C 1 91 ? 16.820 82.465 70.520 1.00 24.65 91 GLY C C 1
ATOM 3044 O O . GLY C 1 91 ? 17.705 81.820 69.926 1.00 23.21 91 GLY C O 1
ATOM 3045 N N . GLY C 1 92 ? 17.027 83.071 71.687 1.00 24.38 92 GLY C N 1
ATOM 3046 C CA . GLY C 1 92 ? 18.282 82.994 72.408 1.00 26.45 92 GLY C CA 1
ATOM 3047 C C . GLY C 1 92 ? 18.596 84.351 73.003 1.00 27.41 92 GLY C C 1
ATOM 3048 O O . GLY C 1 92 ? 17.951 85.327 72.671 1.00 27.91 92 GLY C O 1
ATOM 3049 N N . ASN C 1 93 ? 19.590 84.401 73.886 1.00 29.19 93 ASN C N 1
ATOM 3050 C CA . ASN C 1 93 ? 19.967 85.629 74.586 1.00 29.80 93 ASN C CA 1
ATOM 3051 C C . ASN C 1 93 ? 21.433 85.979 74.401 1.00 30.02 93 ASN C C 1
ATOM 3052 O O . ASN C 1 93 ? 22.077 86.493 75.344 1.00 30.80 93 ASN C O 1
ATOM 3057 N N . GLU C 1 94 ? 21.936 85.749 73.193 1.00 26.99 94 GLU C N 1
ATOM 3058 C CA . GLU C 1 94 ? 23.280 86.132 72.851 1.00 25.82 94 GLU C CA 1
ATOM 3059 C C . GLU C 1 94 ? 23.419 87.657 72.873 1.00 25.56 94 GLU C C 1
ATOM 3060 O O . GLU C 1 94 ? 22.569 88.363 72.283 1.00 25.40 94 GLU C O 1
ATOM 3066 N N . THR C 1 95 ? 24.540 88.141 73.441 1.00 24.42 95 THR C N 1
ATOM 3067 C CA . THR C 1 95 ? 24.838 89.544 73.589 1.00 26.24 95 THR C CA 1
ATOM 3068 C C . THR C 1 95 ? 26.226 89.967 73.026 1.00 25.33 95 THR C C 1
ATOM 3069 O O . THR C 1 95 ? 26.371 90.969 72.310 1.00 26.28 95 THR C O 1
ATOM 3073 N N . SER C 1 96 ? 27.249 89.181 73.291 1.00 24.08 96 SER C N 1
ATOM 3074 C CA . SER C 1 96 ? 28.583 89.542 72.805 1.00 23.93 96 SER C CA 1
ATOM 3075 C C . SER C 1 96 ? 28.778 88.993 71.361 1.00 23.17 96 SER C C 1
ATOM 3076 O O . SER C 1 96 ? 28.023 88.074 70.907 1.00 23.09 96 SER C O 1
ATOM 3079 N N . ALA C 1 97 ? 29.793 89.528 70.696 1.00 21.37 97 ALA C N 1
ATOM 3080 C CA . ALA C 1 97 ? 30.152 89.081 69.333 1.00 22.37 97 ALA C CA 1
ATOM 3081 C C . ALA C 1 97 ? 30.480 87.559 69.345 1.00 21.82 97 ALA C C 1
ATOM 3082 O O . ALA C 1 97 ? 30.052 86.819 68.445 1.00 21.71 97 ALA C O 1
ATOM 3084 N N . SER C 1 98 ? 31.230 87.110 70.347 1.00 20.80 98 SER C N 1
ATOM 3085 C CA . SER C 1 98 ? 31.581 85.686 70.482 1.00 21.79 98 SER C CA 1
ATOM 3086 C C . SER C 1 98 ? 30.403 84.770 70.746 1.00 21.41 98 SER C C 1
ATOM 3087 O O . SER C 1 98 ? 30.321 83.669 70.185 1.00 21.49 98 SER C O 1
ATOM 3090 N N . GLU C 1 99 ? 29.511 85.173 71.646 1.00 21.68 99 GLU C N 1
ATOM 3091 C CA . GLU C 1 99 ? 28.270 84.427 71.805 1.00 21.34 99 GLU C CA 1
ATOM 3092 C C . GLU C 1 99 ? 27.480 84.284 70.468 1.00 20.26 99 GLU C C 1
ATOM 3093 O O . GLU C 1 99 ? 26.924 83.232 70.167 1.00 20.76 99 GLU C O 1
ATOM 3099 N N . MET C 1 100 ? 27.339 85.372 69.730 1.00 20.62 100 MET C N 1
ATOM 3100 C CA . MET C 1 100 ? 26.659 85.347 68.419 1.00 19.50 100 MET C CA 1
ATOM 3101 C C . MET C 1 100 ? 27.307 84.399 67.455 1.00 18.88 100 MET C C 1
ATOM 3102 O O . MET C 1 100 ? 26.609 83.574 66.873 1.00 19.28 100 MET C O 1
ATOM 3107 N N . VAL C 1 101 ? 28.629 84.502 67.298 1.00 17.95 101 VAL C N 1
ATOM 3108 C CA . VAL C 1 101 ? 29.402 83.622 66.386 1.00 18.64 101 VAL C CA 1
ATOM 3109 C C . VAL C 1 101 ? 29.333 82.167 66.845 1.00 18.06 101 VAL C C 1
ATOM 3110 O O . VAL C 1 101 ? 29.098 81.282 66.035 1.00 18.39 101 VAL C O 1
ATOM 3114 N N . GLN C 1 102 ? 29.411 81.926 68.170 1.00 18.19 102 GLN C N 1
ATOM 3115 C CA . GLN C 1 102 ? 29.291 80.551 68.661 1.00 18.05 102 GLN C CA 1
ATOM 3116 C C . GLN C 1 102 ? 27.906 79.942 68.402 1.00 18.63 102 GLN C C 1
ATOM 3117 O O . GLN C 1 102 ? 27.782 78.777 68.043 1.00 19.33 102 GLN C O 1
ATOM 3123 N N . ALA C 1 103 ? 26.852 80.719 68.602 1.00 20.22 103 ALA C N 1
ATOM 3124 C CA . ALA C 1 103 ? 25.485 80.275 68.222 1.00 19.47 103 ALA C CA 1
ATOM 3125 C C . ALA C 1 103 ? 25.348 79.913 66.740 1.00 19.12 103 ALA C C 1
ATOM 3126 O O . ALA C 1 103 ? 24.741 78.884 66.432 1.00 19.54 103 ALA C O 1
ATOM 3128 N N . LEU C 1 104 ? 25.966 80.667 65.849 1.00 18.95 104 LEU C N 1
ATOM 3129 C CA . LEU C 1 104 ? 25.962 80.289 64.444 1.00 18.90 104 LEU C CA 1
ATOM 3130 C C . LEU C 1 104 ? 26.663 78.937 64.216 1.00 19.09 104 LEU C C 1
ATOM 3131 O O . LEU C 1 104 ? 26.088 78.032 63.561 1.00 19.14 104 LEU C O 1
ATOM 3136 N N . VAL C 1 105 ? 27.864 78.777 64.797 1.00 19.58 105 VAL C N 1
ATOM 3137 C CA . VAL C 1 105 ? 28.581 77.498 64.711 1.00 19.28 105 VAL C CA 1
ATOM 3138 C C . VAL C 1 105 ? 27.671 76.315 65.113 1.00 19.62 105 VAL C C 1
ATOM 3139 O O . VAL C 1 105 ? 27.675 75.284 64.445 1.00 18.53 105 VAL C O 1
ATOM 3143 N N . ASN C 1 106 ? 26.970 76.452 66.241 1.00 19.99 106 ASN C N 1
ATOM 3144 C CA . ASN C 1 106 ? 26.117 75.391 66.730 1.00 19.52 106 ASN C CA 1
ATOM 3145 C C . ASN C 1 106 ? 25.018 75.069 65.742 1.00 19.89 106 ASN C C 1
ATOM 3146 O O . ASN C 1 106 ? 24.768 73.896 65.469 1.00 20.67 106 ASN C O 1
ATOM 3151 N N . ASP C 1 107 ? 24.315 76.086 65.238 1.00 19.83 107 ASP C N 1
ATOM 3152 C CA . ASP C 1 107 ? 23.253 75.848 64.252 1.00 19.21 107 ASP C CA 1
ATOM 3153 C C . ASP C 1 107 ? 23.759 75.242 62.926 1.00 19.07 107 ASP C C 1
ATOM 3154 O O . ASP C 1 107 ? 23.160 74.285 62.351 1.00 17.40 107 ASP C O 1
ATOM 3159 N N . TYR C 1 108 ? 24.827 75.799 62.414 1.00 18.64 108 TYR C N 1
ATOM 3160 C CA . TYR C 1 108 ? 25.404 75.228 61.138 1.00 18.68 108 TYR C CA 1
ATOM 3161 C C . TYR C 1 108 ? 25.885 73.762 61.299 1.00 18.67 108 TYR C C 1
ATOM 3162 O O . TYR C 1 108 ? 25.644 72.972 60.425 1.00 19.12 108 TYR C O 1
ATOM 3171 N N . LYS C 1 109 ? 26.500 73.417 62.440 1.00 18.95 109 LYS C N 1
ATOM 3172 C CA . LYS C 1 109 ? 26.908 72.044 62.794 1.00 20.25 109 LYS C CA 1
ATOM 3173 C C . LYS C 1 109 ? 25.711 71.079 62.860 1.00 19.05 109 LYS C C 1
ATOM 3174 O O . LYS C 1 109 ? 25.785 69.983 62.355 1.00 20.33 109 LYS C O 1
ATOM 3180 N N . GLN C 1 110 ? 24.591 71.547 63.394 1.00 18.92 110 GLN C N 1
ATOM 3181 C CA . GLN C 1 110 ? 23.388 70.772 63.520 1.00 18.89 110 GLN C CA 1
ATOM 3182 C C . GLN C 1 110 ? 22.734 70.565 62.122 1.00 19.23 110 GLN C C 1
ATOM 3183 O O . GLN C 1 110 ? 22.311 69.455 61.708 1.00 17.26 110 GLN C O 1
ATOM 3189 N N . ILE C 1 111 ? 22.651 71.643 61.379 1.00 18.60 111 ILE C N 1
ATOM 3190 C CA . ILE C 1 111 ? 22.108 71.582 60.015 1.00 18.89 111 ILE C CA 1
ATOM 3191 C C . ILE C 1 111 ? 22.871 70.561 59.127 1.00 17.34 111 ILE C C 1
ATOM 3192 O O . ILE C 1 111 ? 22.281 69.823 58.321 1.00 16.59 111 ILE C O 1
ATOM 3197 N N . SER C 1 112 ? 24.185 70.525 59.295 1.00 18.50 112 SER C N 1
ATOM 3198 C CA . SER C 1 112 ? 25.027 69.694 58.486 1.00 19.77 112 SER C CA 1
ATOM 3199 C C . SER C 1 112 ? 24.779 68.214 58.835 1.00 20.00 112 SER C C 1
ATOM 3200 O O . SER C 1 112 ? 24.537 67.407 57.895 1.00 20.23 112 SER C O 1
ATOM 3203 N N . SER C 1 113 ? 24.681 67.868 60.121 1.00 20.63 113 SER C N 1
ATOM 3204 C CA . SER C 1 113 ? 24.362 66.449 60.509 1.00 20.69 113 SER C CA 1
ATOM 3205 C C . SER C 1 113 ? 23.004 66.088 60.030 1.00 19.66 113 SER C C 1
ATOM 3206 O O . SER C 1 113 ? 22.800 64.992 59.598 1.00 19.72 113 SER C O 1
ATOM 3209 N N . GLU C 1 114 ? 22.054 66.988 60.187 1.00 19.31 114 GLU C N 1
ATOM 3210 C CA . GLU C 1 114 ? 20.698 66.673 59.728 1.00 19.93 114 GLU C CA 1
ATOM 3211 C C . GLU C 1 114 ? 20.641 66.508 58.186 1.00 20.49 114 GLU C C 1
ATOM 3212 O O . GLU C 1 114 ? 19.931 65.645 57.684 1.00 21.32 114 GLU C O 1
ATOM 3218 N N . SER C 1 115 ? 21.397 67.331 57.462 1.00 20.95 115 SER C N 1
ATOM 3219 C CA . SER C 1 115 ? 21.435 67.253 55.968 1.00 20.05 115 SER C CA 1
ATOM 3220 C C . SER C 1 115 ? 22.034 65.923 55.516 1.00 20.88 115 SER C C 1
ATOM 3221 O O . SER C 1 115 ? 21.553 65.354 54.515 1.00 19.52 115 SER C O 1
ATOM 3224 N N . LYS C 1 116 ? 23.047 65.412 56.233 1.00 20.60 116 LYS C N 1
ATOM 3225 C CA . LYS C 1 116 ? 23.586 64.055 55.870 1.00 22.96 116 LYS C CA 1
ATOM 3226 C C . LYS C 1 116 ? 22.483 62.997 56.022 1.00 22.79 116 LYS C C 1
ATOM 3227 O O . LYS C 1 116 ? 22.407 62.031 55.227 1.00 22.67 116 LYS C O 1
ATOM 3233 N N . PHE C 1 117 ? 21.624 63.151 57.029 1.00 23.14 117 PHE C N 1
ATOM 3234 C CA . PHE C 1 117 ? 20.562 62.173 57.263 1.00 23.14 117 PHE C CA 1
ATOM 3235 C C . PHE C 1 117 ? 19.552 62.293 56.124 1.00 22.15 117 PHE C C 1
ATOM 3236 O O . PHE C 1 117 ? 19.032 61.298 55.635 1.00 20.86 117 PHE C O 1
ATOM 3244 N N . VAL C 1 118 ? 19.297 63.526 55.671 1.00 21.55 118 VAL C N 1
ATOM 3245 C CA . VAL C 1 118 ? 18.386 63.727 54.515 1.00 20.90 118 VAL C CA 1
ATOM 3246 C C . VAL C 1 118 ? 18.943 63.026 53.261 1.00 20.78 118 VAL C C 1
ATOM 3247 O O . VAL C 1 118 ? 18.204 62.421 52.474 1.00 20.92 118 VAL C O 1
ATOM 3251 N N . ILE C 1 119 ? 20.244 63.072 53.070 1.00 20.46 119 ILE C N 1
ATOM 3252 C CA . ILE C 1 119 ? 20.828 62.481 51.871 1.00 20.94 119 ILE C CA 1
ATOM 3253 C C . ILE C 1 119 ? 20.547 60.960 51.893 1.00 21.62 119 ILE C C 1
ATOM 3254 O O . ILE C 1 119 ? 20.162 60.351 50.903 1.00 20.30 119 ILE C O 1
ATOM 3259 N N . GLY C 1 120 ? 20.730 60.337 53.042 1.00 22.33 120 GLY C N 1
ATOM 3260 C CA . GLY C 1 120 ? 20.462 58.873 53.116 1.00 22.90 120 GLY C CA 1
ATOM 3261 C C . GLY C 1 120 ? 19.007 58.557 52.779 1.00 23.39 120 GLY C C 1
ATOM 3262 O O . GLY C 1 120 ? 18.716 57.609 52.022 1.00 23.66 120 GLY C O 1
ATOM 3263 N N . LEU C 1 121 ? 18.081 59.356 53.331 1.00 23.59 121 LEU C N 1
ATOM 3264 C CA . LEU C 1 121 ? 16.644 59.151 53.068 1.00 23.35 121 LEU C CA 1
ATOM 3265 C C . LEU C 1 121 ? 16.328 59.272 51.573 1.00 23.48 121 LEU C C 1
ATOM 3266 O O . LEU C 1 121 ? 15.619 58.424 5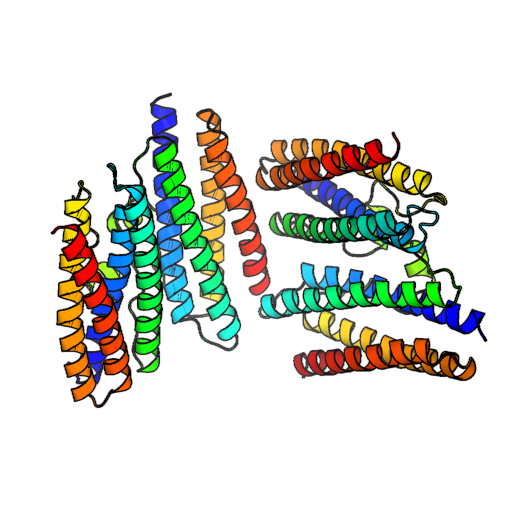0.9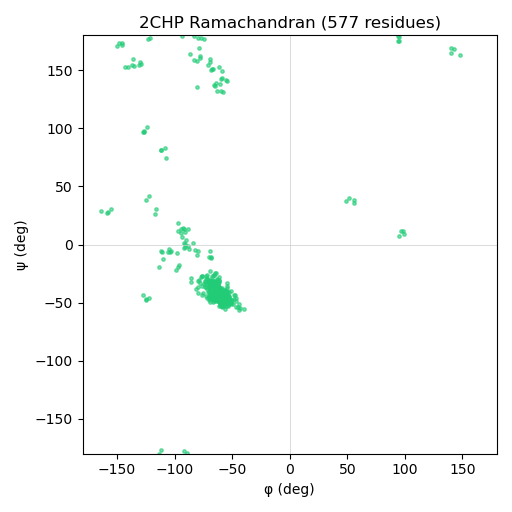97 1.00 23.99 121 LEU C O 1
ATOM 3271 N N . ALA C 1 122 ? 16.861 60.330 50.947 1.00 23.87 122 ALA C N 1
ATOM 3272 C CA . ALA C 1 122 ? 16.664 60.604 49.531 1.00 23.96 122 ALA C CA 1
ATOM 3273 C C . ALA C 1 122 ? 17.261 59.472 48.657 1.00 23.80 122 ALA C C 1
ATOM 3274 O O . ALA C 1 122 ? 16.583 58.952 47.769 1.00 23.23 122 ALA C O 1
ATOM 3276 N N . GLU C 1 123 ? 18.499 59.083 48.931 1.00 25.77 123 GLU C N 1
ATOM 3277 C CA . GLU C 1 123 ? 19.123 57.956 48.217 1.00 28.14 123 GLU C CA 1
ATOM 3278 C C . GLU C 1 123 ? 18.298 56.643 48.305 1.00 28.84 123 GLU C C 1
ATOM 3279 O O . GLU C 1 123 ? 18.163 55.908 47.292 1.00 29.29 123 GLU C O 1
ATOM 3285 N N . GLU C 1 124 ? 17.805 56.332 49.496 1.00 30.12 124 GLU C N 1
ATOM 3286 C CA . GLU C 1 124 ? 16.953 55.123 49.744 1.00 30.10 124 GLU C CA 1
ATOM 3287 C C . GLU C 1 124 ? 15.619 55.235 48.917 1.00 29.38 124 GLU C C 1
ATOM 3288 O O . GLU C 1 124 ? 15.073 54.251 48.456 1.00 29.21 124 GLU C O 1
ATOM 3294 N N . ASN C 1 125 ? 15.153 56.446 48.666 1.00 27.28 125 ASN C N 1
ATOM 3295 C CA . ASN C 1 125 ? 14.004 56.652 47.841 1.00 27.51 125 ASN C CA 1
ATOM 3296 C C . ASN C 1 125 ? 14.338 56.889 46.396 1.00 26.70 125 ASN C C 1
ATOM 3297 O O . ASN C 1 125 ? 13.492 57.324 45.637 1.00 24.81 125 ASN C O 1
ATOM 3302 N N . GLN C 1 126 ? 15.565 56.597 46.017 1.00 26.64 126 GLN C N 1
ATOM 3303 C CA . GLN C 1 126 ? 16.040 56.761 44.643 1.00 27.89 126 GLN C CA 1
ATOM 3304 C C . GLN C 1 126 ? 15.885 58.181 44.064 1.00 25.76 126 GLN C C 1
ATOM 3305 O O . GLN C 1 126 ? 15.620 58.368 42.877 1.00 26.85 126 GLN C O 1
ATOM 3311 N N . ASP C 1 127 ? 16.062 59.160 44.924 1.00 23.08 127 ASP C N 1
ATOM 3312 C CA . ASP C 1 127 ? 15.918 60.555 44.565 1.00 22.61 127 ASP C CA 1
ATOM 3313 C C . ASP C 1 127 ? 17.314 61.191 44.629 1.00 20.43 127 ASP C C 1
ATOM 3314 O O . ASP C 1 127 ? 17.690 61.803 45.609 1.00 20.36 127 ASP C O 1
ATOM 3319 N N . ASN C 1 128 ? 18.095 61.008 43.575 1.00 19.92 128 ASN C N 1
ATOM 3320 C CA . ASN C 1 128 ? 19.469 61.530 43.549 1.00 20.38 128 ASN C CA 1
ATOM 3321 C C . ASN C 1 128 ? 19.533 63.046 43.446 1.00 17.51 128 ASN C C 1
ATOM 3322 O O . ASN C 1 128 ? 20.476 63.664 43.932 1.00 17.15 128 ASN C O 1
ATOM 3327 N N . ALA C 1 129 ? 18.552 63.653 42.783 1.00 17.47 129 ALA C N 1
ATOM 3328 C CA . ALA C 1 129 ? 18.572 65.145 42.659 1.00 18.65 129 ALA C CA 1
ATOM 3329 C C . ALA C 1 129 ? 18.339 65.853 44.026 1.00 18.58 129 ALA C C 1
ATOM 3330 O O . ALA C 1 129 ? 18.881 66.908 44.278 1.00 17.84 129 ALA C O 1
ATOM 3332 N N . THR C 1 130 ? 17.475 65.300 44.876 1.00 17.75 130 THR C N 1
ATOM 3333 C CA . THR C 1 130 ? 17.169 65.911 46.215 1.00 17.75 130 THR C CA 1
ATOM 3334 C C . THR C 1 130 ? 18.434 65.720 47.034 1.00 18.48 130 THR C C 1
ATOM 3335 O O . THR C 1 130 ? 18.944 66.655 47.702 1.00 17.46 130 THR C O 1
ATOM 3339 N N . ALA C 1 131 ? 18.978 64.524 46.975 1.00 17.46 131 ALA C N 1
ATOM 3340 C CA . ALA C 1 131 ? 20.231 64.258 47.695 1.00 18.57 131 ALA C CA 1
ATOM 3341 C C . ALA C 1 131 ? 21.341 65.235 47.272 1.00 19.90 131 ALA C C 1
ATOM 3342 O O . ALA C 1 131 ? 22.028 65.830 48.105 1.00 20.83 131 ALA C O 1
ATOM 3344 N N . ASP C 1 132 ? 21.508 65.441 45.974 1.00 20.04 132 ASP C N 1
ATOM 3345 C CA . ASP C 1 132 ? 22.511 66.430 45.484 1.00 20.13 132 ASP C CA 1
ATOM 3346 C C . ASP C 1 132 ? 22.358 67.854 46.064 1.00 19.80 132 ASP C C 1
ATOM 3347 O O . ASP C 1 132 ? 23.330 68.584 46.326 1.00 19.37 132 ASP C O 1
ATOM 3352 N N . LEU C 1 133 ? 21.123 68.264 46.273 1.00 20.69 133 LEU C N 1
ATOM 3353 C CA . LEU C 1 133 ? 20.901 69.591 46.782 1.00 20.40 133 LEU C CA 1
ATOM 3354 C C . LEU C 1 133 ? 21.493 69.717 48.183 1.00 19.51 133 LEU C C 1
ATOM 3355 O O . LEU C 1 133 ? 22.209 70.720 48.466 1.00 19.25 133 LEU C O 1
ATOM 3360 N N . PHE C 1 134 ? 21.306 68.693 49.008 1.00 18.06 134 PHE C N 1
ATOM 3361 C CA . PHE C 1 134 ? 21.833 68.718 50.382 1.00 18.74 134 PHE C CA 1
ATOM 3362 C C . PHE C 1 134 ? 23.374 68.537 50.468 1.00 19.51 134 PHE C C 1
ATOM 3363 O O . PHE C 1 134 ? 24.047 69.069 51.387 1.00 21.25 134 PHE C O 1
ATOM 3371 N N . VAL C 1 135 ? 23.936 67.780 49.524 1.00 19.45 135 VAL C N 1
ATOM 3372 C CA . VAL C 1 135 ? 25.401 67.662 49.395 1.00 18.51 135 VAL C CA 1
ATOM 3373 C C . VAL C 1 135 ? 26.044 69.045 49.234 1.00 19.19 135 VAL C C 1
ATOM 3374 O O . VAL C 1 135 ? 27.036 69.368 49.871 1.00 17.17 135 VAL C O 1
ATOM 3378 N N . GLY C 1 136 ? 25.573 69.783 48.229 1.00 19.66 136 GLY C N 1
ATOM 3379 C CA . GLY C 1 136 ? 26.003 71.177 47.963 1.00 20.37 136 GLY C CA 1
ATOM 3380 C C . GLY C 1 136 ? 25.868 72.020 49.204 1.00 20.45 136 GLY C C 1
ATOM 3381 O O . GLY C 1 136 ? 26.768 72.747 49.554 1.00 20.90 136 GLY C O 1
ATOM 3382 N N . LEU C 1 137 ? 24.757 71.892 49.907 1.00 20.20 137 LEU C N 1
ATOM 3383 C CA . LEU C 1 137 ? 24.541 72.667 51.099 1.00 20.56 137 LEU C CA 1
ATOM 3384 C C . LEU C 1 137 ? 25.596 72.382 52.175 1.00 20.86 137 LEU C C 1
ATOM 3385 O O . LEU C 1 137 ? 26.065 73.331 52.842 1.00 19.34 137 LEU C O 1
ATOM 3390 N N . ILE C 1 138 ? 25.912 71.088 52.377 1.00 19.68 138 ILE C N 1
ATOM 3391 C CA . ILE C 1 138 ? 26.854 70.687 53.374 1.00 19.98 138 ILE C CA 1
ATOM 3392 C C . ILE C 1 138 ? 28.240 71.355 53.116 1.00 19.56 138 ILE C C 1
ATOM 3393 O O . ILE C 1 138 ? 28.898 71.840 54.048 1.00 18.74 138 ILE C O 1
ATOM 3398 N N . GLU C 1 139 ? 28.634 71.368 51.840 1.00 19.09 139 GLU C N 1
ATOM 3399 C CA . GLU C 1 139 ? 29.846 72.013 51.399 1.00 20.50 139 GLU C CA 1
ATOM 3400 C C . GLU C 1 139 ? 29.877 73.469 51.913 1.00 19.44 139 GLU C C 1
ATOM 3401 O O . GLU C 1 139 ? 30.901 73.989 52.437 1.00 18.54 139 GLU C O 1
ATOM 3407 N N . GLU C 1 140 ? 28.776 74.169 51.717 1.00 20.56 140 GLU C N 1
ATOM 3408 C CA . GLU C 1 140 ? 28.765 75.631 52.014 1.00 20.40 140 GLU C CA 1
ATOM 3409 C C . GLU C 1 140 ? 28.709 75.842 53.530 1.00 19.83 140 GLU C C 1
ATOM 3410 O O . GLU C 1 140 ? 29.433 76.680 54.061 1.00 18.27 140 GLU C O 1
ATOM 3416 N N . VAL C 1 141 ? 27.885 75.048 54.234 1.00 18.69 141 VAL C N 1
ATOM 3417 C CA . VAL C 1 141 ? 27.794 75.237 55.671 1.00 20.02 141 VAL C CA 1
ATOM 3418 C C . VAL C 1 141 ? 29.071 74.892 56.418 1.00 19.32 141 VAL C C 1
ATOM 3419 O O . VAL C 1 141 ? 29.396 75.587 57.424 1.00 19.80 141 VAL C O 1
ATOM 3423 N N . GLU C 1 142 ? 29.740 73.791 56.017 1.00 17.92 142 GLU C N 1
ATOM 3424 C CA . GLU C 1 142 ? 30.945 73.410 56.677 1.00 18.94 142 GLU C CA 1
ATOM 3425 C C . GLU C 1 142 ? 32.095 74.401 56.426 1.00 18.35 142 GLU C C 1
ATOM 3426 O O . GLU C 1 142 ? 32.948 74.556 57.305 1.00 15.58 142 GLU C O 1
ATOM 3432 N N . LYS C 1 143 ? 32.134 75.042 55.239 1.00 19.88 143 LYS C N 1
ATOM 3433 C CA . LYS C 1 143 ? 33.011 76.200 55.013 1.00 20.53 143 LYS C CA 1
ATOM 3434 C C . LYS C 1 143 ? 32.777 77.275 56.111 1.00 19.70 143 LYS C C 1
ATOM 3435 O O . LYS C 1 143 ? 33.739 77.791 56.703 1.00 19.36 143 LYS C O 1
ATOM 3441 N N . GLN C 1 144 ? 31.506 77.630 56.337 1.00 19.33 144 GLN C N 1
ATOM 3442 C CA . GLN C 1 144 ? 31.185 78.730 57.256 1.00 19.21 144 GLN C CA 1
ATOM 3443 C C . GLN C 1 144 ? 31.514 78.334 58.676 1.00 18.86 144 GLN C C 1
ATOM 3444 O O . GLN C 1 144 ? 32.092 79.176 59.437 1.00 19.73 144 GLN C O 1
ATOM 3450 N N . VAL C 1 145 ? 31.319 77.039 59.008 1.00 18.38 145 VAL C N 1
ATOM 3451 C CA . VAL C 1 145 ? 31.652 76.540 60.341 1.00 19.33 145 VAL C CA 1
ATOM 3452 C C . VAL C 1 145 ? 33.199 76.699 60.559 1.00 19.53 145 VAL C C 1
ATOM 3453 O O . VAL C 1 145 ? 33.620 77.188 61.625 1.00 19.39 145 VAL C O 1
ATOM 3457 N N . TRP C 1 146 ? 34.023 76.308 59.565 1.00 17.49 146 TRP C N 1
ATOM 3458 C CA . TRP C 1 146 ? 35.478 76.570 59.644 1.00 18.44 146 TRP C CA 1
ATOM 3459 C C . TRP C 1 146 ? 35.847 78.093 59.856 1.00 18.52 146 TRP C C 1
ATOM 3460 O O . TRP C 1 146 ? 36.721 78.492 60.711 1.00 17.55 146 TRP C O 1
ATOM 3471 N N . MET C 1 147 ? 35.244 78.934 59.043 1.00 18.13 147 MET C N 1
ATOM 3472 C CA . MET C 1 147 ? 35.510 80.402 59.107 1.00 18.75 147 MET C CA 1
ATOM 3473 C C . MET C 1 147 ? 35.097 81.002 60.481 1.00 19.17 147 MET C C 1
ATOM 3474 O O . MET C 1 147 ? 35.853 81.739 61.156 1.00 20.70 147 MET C O 1
ATOM 3479 N N . LEU C 1 148 ? 33.899 80.681 60.902 1.00 18.94 148 LEU C N 1
ATOM 3480 C CA . LEU C 1 148 ? 33.373 81.159 62.214 1.00 18.30 148 LEU C CA 1
ATOM 3481 C C . LEU C 1 148 ? 34.154 80.575 63.408 1.00 18.41 148 LEU C C 1
ATOM 3482 O O . LEU C 1 148 ? 34.431 81.303 64.401 1.00 17.57 148 LEU C O 1
ATOM 3487 N N . SER C 1 149 ? 34.514 79.287 63.336 1.00 17.99 149 SER C N 1
ATOM 3488 C CA . SER C 1 149 ? 35.346 78.682 64.357 1.00 18.95 149 SER C CA 1
ATOM 3489 C C . SER C 1 149 ? 36.729 79.305 64.363 1.00 19.92 149 SER C C 1
ATOM 3490 O O . SER C 1 149 ? 37.332 79.503 65.436 1.00 19.06 149 SER C O 1
ATOM 3493 N N . SER C 1 150 ? 37.248 79.643 63.189 1.00 17.78 150 SER C N 1
ATOM 3494 C CA . SER C 1 150 ? 38.546 80.279 63.154 1.00 18.76 150 SER C CA 1
ATOM 3495 C C . SER C 1 150 ? 38.499 81.695 63.829 1.00 20.32 150 SER C C 1
ATOM 3496 O O . SER C 1 150 ? 39.456 82.083 64.558 1.00 21.18 150 SER C O 1
ATOM 3499 N N . TYR C 1 151 ? 37.432 82.467 63.589 1.00 19.30 151 TYR C N 1
ATOM 3500 C CA . TYR C 1 151 ? 37.259 83.756 64.271 1.00 20.29 151 TYR C CA 1
ATOM 3501 C C . TYR C 1 151 ? 37.336 83.604 65.806 1.00 21.39 151 TYR C C 1
ATOM 3502 O O . TYR C 1 151 ? 37.865 84.511 66.506 1.00 20.70 151 TYR C O 1
ATOM 3511 N N . LEU C 1 152 ? 36.780 82.487 66.318 1.00 21.24 152 LEU C N 1
ATOM 3512 C CA . LEU C 1 152 ? 36.714 82.244 67.760 1.00 21.58 152 LEU C CA 1
ATOM 3513 C C . LEU C 1 152 ? 38.061 81.715 68.288 1.00 22.68 152 LEU C C 1
ATOM 3514 O O . LEU C 1 152 ? 38.258 81.610 69.518 1.00 21.44 152 LEU C O 1
ATOM 3519 N N . GLY C 1 153 ? 38.979 81.384 67.370 1.00 23.58 153 GLY C N 1
ATOM 3520 C CA . GLY C 1 153 ? 40.215 80.640 67.711 1.00 25.41 153 GLY C CA 1
ATOM 3521 C C . GLY C 1 153 ? 41.293 81.498 68.325 1.00 28.37 153 GLY C C 1
ATOM 3522 O O . GLY C 1 153 ? 41.113 82.669 68.703 1.00 29.55 153 GLY C O 1
ATOM 3524 N N . ASN D 1 9 ? 6.729 110.538 73.821 1.00 38.35 9 ASN D N 1
ATOM 3525 C CA . ASN D 1 9 ? 6.696 110.901 72.325 1.00 38.62 9 ASN D CA 1
ATOM 3526 C C . ASN D 1 9 ? 7.693 109.975 71.612 1.00 38.53 9 ASN D C 1
ATOM 3527 O O . ASN D 1 9 ? 7.423 109.446 70.465 1.00 37.37 9 ASN D O 1
ATOM 3532 N N . GLN D 1 10 ? 8.845 109.771 72.302 1.00 38.35 10 GLN D N 1
ATOM 3533 C CA . GLN D 1 10 ? 9.965 108.965 71.745 1.00 36.73 10 GLN D CA 1
ATOM 3534 C C . GLN D 1 10 ? 9.706 107.472 71.808 1.00 35.80 10 GLN D C 1
ATOM 3535 O O . GLN D 1 10 ? 9.927 106.727 70.812 1.00 35.08 10 GLN D O 1
ATOM 3541 N N . THR D 1 11 ? 9.184 107.009 72.933 1.00 34.78 11 THR D N 1
ATOM 3542 C CA . THR D 1 11 ? 8.770 105.582 73.071 1.00 33.70 11 THR D CA 1
ATOM 3543 C C . THR D 1 11 ? 7.550 105.182 72.196 1.00 32.07 11 THR D C 1
ATOM 3544 O O . THR D 1 11 ? 7.404 103.944 71.897 1.00 32.12 11 THR D O 1
ATOM 3548 N N . LEU D 1 12 ? 6.676 106.154 71.866 1.00 30.57 12 LEU D N 1
ATOM 3549 C CA . LEU D 1 12 ? 5.572 105.945 70.940 1.00 28.90 12 LEU D CA 1
ATOM 3550 C C . LEU D 1 12 ? 6.141 105.734 69.539 1.00 26.79 12 LEU D C 1
ATOM 3551 O O . LEU D 1 12 ? 5.659 104.898 68.787 1.00 25.58 12 LEU D O 1
ATOM 3556 N N . VAL D 1 13 ? 7.078 106.573 69.141 1.00 25.14 13 VAL D N 1
ATOM 3557 C CA . VAL D 1 13 ? 7.675 106.429 67.823 1.00 25.12 13 VAL D CA 1
ATOM 3558 C C . VAL D 1 13 ? 8.322 104.990 67.734 1.00 24.48 13 VAL D C 1
ATOM 3559 O O . VAL D 1 13 ? 8.076 104.236 66.814 1.00 23.49 13 VAL D O 1
ATOM 3563 N N . GLU D 1 14 ? 9.165 104.653 68.705 1.00 24.24 14 GLU D N 1
ATOM 3564 C CA . GLU D 1 14 ? 9.852 103.366 68.704 1.00 24.10 14 GLU D CA 1
ATOM 3565 C C . GLU D 1 14 ? 8.942 102.128 68.618 1.00 23.79 14 GLU D C 1
ATOM 3566 O O . GLU D 1 14 ? 9.181 101.168 67.813 1.00 21.78 14 GLU D O 1
ATOM 3572 N N . ASN D 1 15 ? 7.853 102.137 69.408 1.00 23.79 15 ASN D N 1
ATOM 3573 C CA . ASN D 1 15 ? 6.869 101.099 69.361 1.00 23.37 15 ASN D CA 1
ATOM 3574 C C . ASN D 1 15 ? 6.147 101.089 67.999 1.00 21.74 15 ASN D C 1
ATOM 3575 O O . ASN D 1 15 ? 5.774 100.032 67.464 1.00 19.18 15 ASN D O 1
ATOM 3580 N N . SER D 1 16 ? 5.896 102.254 67.449 1.00 20.75 16 SER D N 1
ATOM 3581 C CA . SER D 1 16 ? 5.256 102.276 66.145 1.00 20.88 16 SER D CA 1
ATOM 3582 C C . SER D 1 16 ? 6.164 101.742 65.081 1.00 19.45 16 SER D C 1
ATOM 3583 O O . SER D 1 16 ? 5.687 101.141 64.202 1.00 20.88 16 SER D O 1
ATOM 3586 N N . LEU D 1 17 ? 7.469 101.978 65.153 1.00 18.99 17 LEU D N 1
ATOM 3587 C CA . LEU D 1 17 ? 8.371 101.366 64.177 1.00 19.14 17 LEU D CA 1
ATOM 3588 C C . LEU D 1 17 ? 8.415 99.817 64.299 1.00 19.11 17 LEU D C 1
ATOM 3589 O O . LEU D 1 17 ? 8.513 99.133 63.293 1.00 18.98 17 LEU D O 1
ATOM 3594 N N . ASN D 1 18 ? 8.381 99.296 65.521 1.00 18.76 18 ASN D N 1
ATOM 3595 C CA . ASN D 1 18 ? 8.386 97.844 65.754 1.00 18.64 18 ASN D CA 1
ATOM 3596 C C . ASN D 1 18 ? 7.212 97.132 65.147 1.00 18.25 18 ASN D C 1
ATOM 3597 O O . ASN D 1 18 ? 7.349 96.001 64.651 1.00 20.08 18 ASN D O 1
ATOM 3602 N N . THR D 1 19 ? 6.037 97.763 65.188 1.00 18.01 19 THR D N 1
ATOM 3603 C CA . THR D 1 19 ? 4.858 97.222 64.580 1.00 18.00 19 THR D CA 1
ATOM 3604 C C . THR D 1 19 ? 5.001 97.191 63.039 1.00 17.74 19 THR D C 1
ATOM 3605 O O . THR D 1 19 ? 4.702 96.141 62.404 1.00 16.10 19 THR D O 1
ATOM 3609 N N . GLN D 1 20 ? 5.525 98.284 62.469 1.00 18.06 20 GLN D N 1
ATOM 3610 C CA . GLN D 1 20 ? 5.776 98.269 61.019 1.00 17.54 20 GLN D CA 1
ATOM 3611 C C . GLN D 1 20 ? 6.893 97.304 60.582 1.00 17.53 20 GLN D C 1
ATOM 3612 O O . GLN D 1 20 ? 6.746 96.648 59.566 1.00 17.80 20 GLN D O 1
ATOM 3618 N N . LEU D 1 21 ? 7.957 97.200 61.349 1.00 17.43 21 LEU D N 1
ATOM 3619 C CA . LEU D 1 21 ? 9.037 96.267 61.040 1.00 17.60 21 LEU D CA 1
ATOM 3620 C C . LEU D 1 21 ? 8.458 94.852 61.030 1.00 17.59 21 LEU D C 1
ATOM 3621 O O . LEU D 1 21 ? 8.689 94.054 60.088 1.00 15.90 21 LEU D O 1
ATOM 3626 N N . SER D 1 22 ? 7.625 94.577 62.046 1.00 17.01 22 SER D N 1
ATOM 3627 C CA . SER D 1 22 ? 6.937 93.295 62.125 1.00 17.46 22 SER D CA 1
ATOM 3628 C C . SER D 1 22 ? 6.053 92.997 60.906 1.00 17.33 22 SER D C 1
ATOM 3629 O O . SER D 1 22 ? 6.018 91.836 60.441 1.00 15.84 22 SER D O 1
ATOM 3632 N N . ASN D 1 23 ? 5.316 94.004 60.449 1.00 17.26 23 ASN D N 1
ATOM 3633 C CA . ASN D 1 23 ? 4.428 93.864 59.301 1.00 16.78 23 ASN D CA 1
ATOM 3634 C C . ASN D 1 23 ? 5.193 93.501 58.036 1.00 17.61 23 ASN D C 1
ATOM 3635 O O . ASN D 1 23 ? 4.780 92.656 57.249 1.00 17.15 23 ASN D O 1
ATOM 3640 N N . TRP D 1 24 ? 6.324 94.176 57.846 1.00 17.90 24 TRP D N 1
ATOM 3641 C CA . TRP D 1 24 ? 7.156 93.958 56.642 1.00 17.02 24 TRP D CA 1
ATOM 3642 C C . TRP D 1 24 ? 7.786 92.568 56.678 1.00 17.38 24 TRP D C 1
ATOM 3643 O O . TRP D 1 24 ? 7.895 91.933 55.643 1.00 16.53 24 TRP D O 1
ATOM 3654 N N . PHE D 1 25 ? 8.185 92.069 57.851 1.00 17.54 25 PHE D N 1
ATOM 3655 C CA . PHE D 1 25 ? 8.698 90.719 57.912 1.00 18.01 25 PHE D CA 1
ATOM 3656 C C . PHE D 1 25 ? 7.626 89.651 57.651 1.00 18.21 25 PHE D C 1
ATOM 3657 O O . PHE D 1 25 ? 7.860 88.633 56.934 1.00 19.33 25 PHE D O 1
ATOM 3665 N N . LEU D 1 26 ? 6.433 89.882 58.168 1.00 17.75 26 LEU D N 1
ATOM 3666 C CA . LEU D 1 26 ? 5.344 88.965 57.897 1.00 17.70 26 LEU D CA 1
ATOM 3667 C C . LEU D 1 26 ? 4.867 88.991 56.432 1.00 16.61 26 LEU D C 1
ATOM 3668 O O . LEU D 1 26 ? 4.497 87.951 55.885 1.00 15.53 26 LEU D O 1
ATOM 3673 N N . LEU D 1 27 ? 4.926 90.158 55.822 1.00 16.40 27 LEU D N 1
ATOM 3674 C CA . LEU D 1 27 ? 4.623 90.291 54.409 1.00 17.28 27 LEU D CA 1
ATOM 3675 C C . LEU D 1 27 ? 5.667 89.519 53.578 1.00 16.83 27 LEU D C 1
ATOM 3676 O O . LEU D 1 27 ? 5.303 88.899 52.576 1.00 17.12 27 LEU D O 1
ATOM 3681 N N . TYR D 1 28 ? 6.970 89.689 53.889 1.00 16.86 28 TYR D N 1
ATOM 3682 C CA . TYR D 1 28 ? 8.029 88.885 53.268 1.00 17.04 28 TYR D CA 1
ATOM 3683 C C . TYR D 1 28 ? 7.675 87.394 53.273 1.00 17.46 28 TYR D C 1
ATOM 3684 O O . TYR D 1 28 ? 7.759 86.679 52.246 1.00 18.22 28 TYR D O 1
ATOM 3693 N N . SER D 1 29 ? 7.258 86.904 54.425 1.00 16.79 29 SER D N 1
ATOM 3694 C CA . SER D 1 29 ? 6.779 85.486 54.588 1.00 17.29 29 SER D CA 1
ATOM 3695 C C . SER D 1 29 ? 5.602 85.110 53.665 1.00 17.89 29 SER D C 1
ATOM 3696 O O . SER D 1 29 ? 5.668 84.103 52.903 1.00 18.34 29 SER D O 1
ATOM 3699 N N . LYS D 1 30 ? 4.546 85.961 53.650 1.00 18.33 30 LYS D N 1
ATOM 3700 C CA . LYS D 1 30 ? 3.342 85.718 52.880 1.00 17.97 30 LYS D CA 1
ATOM 3701 C C . LYS D 1 30 ? 3.660 85.722 51.424 1.00 17.77 30 LYS D C 1
ATOM 3702 O O . LYS D 1 30 ? 3.150 84.889 50.717 1.00 17.42 30 LYS D O 1
ATOM 3708 N N . LEU D 1 31 ? 4.548 86.636 51.000 1.00 17.27 31 LEU D N 1
ATOM 3709 C CA . LEU D 1 31 ? 4.947 86.744 49.612 1.00 17.09 31 LEU D CA 1
ATOM 3710 C C . LEU D 1 31 ? 5.684 85.473 49.153 1.00 17.41 31 LEU D C 1
ATOM 3711 O O . LEU D 1 31 ? 5.568 85.089 48.012 1.00 19.25 31 LEU D O 1
ATOM 3716 N N . HIS D 1 32 ? 6.464 84.828 50.033 1.00 17.25 32 HIS D N 1
ATOM 3717 C CA . HIS D 1 32 ? 7.008 83.460 49.741 1.00 17.12 32 HIS D CA 1
ATOM 3718 C C . HIS D 1 32 ? 5.918 82.382 49.521 1.00 17.44 32 HIS D C 1
ATOM 3719 O O . HIS D 1 32 ? 5.933 81.662 48.498 1.00 16.57 32 HIS D O 1
ATOM 3726 N N . ARG D 1 33 ? 4.926 82.346 50.410 1.00 16.83 33 ARG D N 1
ATOM 3727 C CA . ARG D 1 33 ? 3.775 81.464 50.238 1.00 17.69 33 ARG D CA 1
ATOM 3728 C C . ARG D 1 33 ? 3.081 81.651 48.886 1.00 17.43 33 ARG D C 1
ATOM 3729 O O . ARG D 1 33 ? 2.837 80.653 48.201 1.00 16.88 33 ARG D O 1
ATOM 3737 N N . PHE D 1 34 ? 2.825 82.897 48.479 1.00 17.42 34 PHE D N 1
ATOM 3738 C CA . PHE D 1 34 ? 2.206 83.147 47.196 1.00 18.26 34 PHE D CA 1
ATOM 3739 C C . PHE D 1 34 ? 3.150 82.788 46.029 1.00 18.08 34 PHE D C 1
ATOM 3740 O O . PHE D 1 34 ? 2.726 82.269 44.994 1.00 20.67 34 PHE D O 1
ATOM 3748 N N . HIS D 1 35 ? 4.424 83.087 46.164 1.00 18.48 35 HIS D N 1
ATOM 3749 C CA . HIS D 1 35 ? 5.433 82.737 45.129 1.00 17.64 35 HIS D CA 1
ATOM 3750 C C . HIS D 1 35 ? 5.414 81.211 44.869 1.00 17.62 35 HIS D C 1
ATOM 3751 O O . HIS D 1 35 ? 5.498 80.765 43.746 1.00 17.68 35 HIS D O 1
ATOM 3758 N N . TRP D 1 36 ? 5.323 80.434 45.920 1.00 17.48 36 TRP D N 1
ATOM 3759 C CA . TRP D 1 36 ? 5.387 78.985 45.842 1.00 17.50 36 TRP D CA 1
ATOM 3760 C C . TRP D 1 36 ? 4.105 78.338 45.393 1.00 17.91 36 TRP D C 1
ATOM 3761 O O . TRP D 1 36 ? 4.149 77.289 44.765 1.00 17.16 36 TRP D O 1
ATOM 3772 N N . TYR D 1 37 ? 2.974 78.942 45.705 1.00 17.46 37 TYR D N 1
ATOM 3773 C CA . TYR D 1 37 ? 1.705 78.232 45.517 1.00 18.59 37 TYR D CA 1
ATOM 3774 C C . TYR D 1 37 ? 0.857 78.767 44.401 1.00 18.85 37 TYR D C 1
ATOM 3775 O O . TYR D 1 37 ? -0.135 78.119 44.026 1.00 18.92 37 TYR D O 1
ATOM 3784 N N . VAL D 1 38 ? 1.192 79.953 43.863 1.00 18.91 38 VAL D N 1
ATOM 3785 C CA . VAL D 1 38 ? 0.433 80.546 42.761 1.00 18.83 38 VAL D CA 1
ATOM 3786 C C . VAL D 1 38 ? 0.342 79.524 41.574 1.00 19.82 38 VAL D C 1
ATOM 3787 O O . VAL D 1 38 ? 1.281 78.784 41.320 1.00 18.19 38 VAL D O 1
ATOM 3791 N N . LYS D 1 39 ? -0.813 79.467 40.931 1.00 19.76 39 LYS D N 1
ATOM 3792 C CA . LYS D 1 39 ? -1.060 78.579 39.813 1.00 21.78 39 LYS D CA 1
ATOM 3793 C C . LYS D 1 39 ? -1.989 79.195 38.779 1.00 20.73 39 LYS D C 1
ATOM 3794 O O . LYS D 1 39 ? -2.572 80.262 38.985 1.00 21.33 39 LYS D O 1
ATOM 3800 N N . GLY D 1 40 ? -2.119 78.518 37.645 1.00 20.32 40 GLY D N 1
ATOM 3801 C CA . GLY D 1 40 ? -2.937 79.051 36.566 1.00 20.54 40 GLY D CA 1
ATOM 3802 C C . GLY D 1 40 ? -2.110 79.832 35.530 1.00 20.18 40 GLY D C 1
ATOM 3803 O O . GLY D 1 40 ? -0.881 80.015 35.677 1.00 17.99 40 GLY D O 1
ATOM 3804 N N . PRO D 1 41 ? -2.777 80.259 34.463 1.00 20.85 41 PRO D N 1
ATOM 3805 C CA . PRO D 1 41 ? -2.022 80.734 33.293 1.00 22.21 41 PRO D CA 1
ATOM 3806 C C . PRO D 1 41 ? -1.262 82.046 33.467 1.00 22.09 41 PRO D C 1
ATOM 3807 O O . PRO D 1 41 ? -0.483 82.421 32.572 1.00 23.16 41 PRO D O 1
ATOM 3811 N N . HIS D 1 42 ? -1.431 82.713 34.618 1.00 22.33 42 HIS D N 1
ATOM 3812 C CA . HIS D 1 42 ? -0.584 83.893 34.976 1.00 21.39 42 HIS D CA 1
ATOM 3813 C C . HIS D 1 42 ? 0.566 83.527 35.870 1.00 20.32 42 HIS D C 1
ATOM 3814 O O . HIS D 1 42 ? 1.210 84.411 36.417 1.00 20.10 42 HIS D O 1
ATOM 3821 N N . PHE D 1 43 ? 0.814 82.228 36.028 1.00 19.88 43 PHE D N 1
ATOM 3822 C CA . PHE D 1 43 ? 1.927 81.727 36.854 1.00 19.95 43 PHE D CA 1
ATOM 3823 C C . PHE D 1 43 ? 3.254 82.458 36.653 1.00 20.01 43 PHE D C 1
ATOM 3824 O O . PHE D 1 43 ? 3.938 82.826 37.633 1.00 20.64 43 PHE D O 1
ATOM 3832 N N . PHE D 1 44 ? 3.715 82.608 35.410 1.00 19.52 44 PHE D N 1
ATOM 3833 C CA . PHE D 1 44 ? 5.100 83.111 35.252 1.00 19.77 44 PHE D CA 1
ATOM 3834 C C . PHE D 1 44 ? 5.187 84.579 35.729 1.00 19.60 44 PHE D C 1
ATOM 3835 O O . PHE D 1 44 ? 6.088 84.959 36.459 1.00 18.88 44 PHE D O 1
ATOM 3843 N N . THR D 1 45 ? 4.192 85.363 35.369 1.00 20.52 45 THR D N 1
ATOM 3844 C CA . THR D 1 45 ? 4.146 86.735 35.709 1.00 20.80 45 THR D CA 1
ATOM 3845 C C . THR D 1 45 ? 4.074 86.956 37.250 1.00 21.44 45 THR D C 1
ATOM 3846 O O . THR D 1 45 ? 4.787 87.821 37.813 1.00 19.85 45 THR D O 1
ATOM 3850 N N . LEU D 1 46 ? 3.217 86.186 37.907 1.00 20.18 46 LEU D N 1
ATOM 3851 C CA . LEU D 1 46 ? 2.946 86.398 39.310 1.00 20.07 46 LEU D CA 1
ATOM 3852 C C . LEU D 1 46 ? 4.038 85.797 40.165 1.00 20.48 46 LEU D C 1
ATOM 3853 O O . LEU D 1 46 ? 4.404 86.398 41.167 1.00 21.78 46 LEU D O 1
ATOM 3858 N N . HIS D 1 47 ? 4.514 84.604 39.830 1.00 19.76 47 HIS D N 1
ATOM 3859 C CA . HIS D 1 47 ? 5.686 83.987 40.515 1.00 20.27 47 HIS D CA 1
ATOM 3860 C C . HIS D 1 47 ? 6.866 84.991 40.548 1.00 20.34 47 HIS D C 1
ATOM 3861 O O . HIS D 1 47 ? 7.460 85.266 41.588 1.00 20.47 47 HIS D O 1
ATOM 3868 N N . GLU D 1 48 ? 7.160 85.592 39.419 1.00 19.95 48 GLU D N 1
ATOM 3869 C CA . GLU D 1 48 ? 8.207 86.596 39.348 1.00 21.36 48 GLU D CA 1
ATOM 3870 C C . GLU D 1 48 ? 7.870 87.871 40.075 1.00 18.76 48 GLU D C 1
ATOM 3871 O O . GLU D 1 48 ? 8.682 88.330 40.870 1.00 19.25 48 GLU D O 1
ATOM 3877 N N . LYS D 1 49 ? 6.661 88.421 39.891 1.00 18.70 49 LYS D N 1
ATOM 3878 C CA . LYS D 1 49 ? 6.250 89.628 40.624 1.00 18.36 49 LYS D CA 1
ATOM 3879 C C . LYS D 1 49 ? 6.358 89.443 42.161 1.00 18.14 49 LYS D C 1
ATOM 3880 O O . LYS D 1 49 ? 6.837 90.341 42.889 1.00 17.78 49 LYS D O 1
ATOM 3886 N N . PHE D 1 50 ? 5.915 88.293 42.658 1.00 17.69 50 PHE D N 1
ATOM 3887 C CA . PHE D 1 50 ? 5.939 88.039 44.108 1.00 17.86 50 PHE D CA 1
ATOM 3888 C C . PHE D 1 50 ? 7.369 87.984 44.678 1.00 18.00 50 PHE D C 1
ATOM 3889 O O . PHE D 1 50 ? 7.611 88.475 45.833 1.00 17.48 50 PHE D O 1
ATOM 3897 N N . GLU D 1 51 ? 8.326 87.488 43.867 1.00 17.79 51 GLU D N 1
ATOM 3898 C CA . GLU D 1 51 ? 9.732 87.568 44.221 1.00 18.70 51 GLU D CA 1
ATOM 3899 C C . GLU D 1 51 ? 10.259 89.008 44.284 1.00 18.13 51 GLU D C 1
ATOM 3900 O O . GLU D 1 51 ? 10.962 89.412 45.258 1.00 17.12 51 GLU D O 1
ATOM 3906 N N . GLU D 1 52 ? 9.946 89.807 43.267 1.00 18.64 52 GLU D N 1
ATOM 3907 C CA . GLU D 1 52 ? 10.357 91.204 43.238 1.00 19.29 52 GLU D CA 1
ATOM 3908 C C . GLU D 1 52 ? 9.819 91.910 44.479 1.00 17.65 52 GLU D C 1
ATOM 3909 O O . GLU D 1 52 ? 10.517 92.639 45.169 1.00 17.20 52 GLU D O 1
ATOM 3915 N N . LEU D 1 53 ? 8.580 91.659 44.797 1.00 16.72 53 LEU D N 1
ATOM 3916 C CA . LEU D 1 53 ? 7.957 92.268 46.000 1.00 16.92 53 LEU D CA 1
ATOM 3917 C C . LEU D 1 53 ? 8.548 91.849 47.315 1.00 17.43 53 LEU D C 1
ATOM 3918 O O . LEU D 1 53 ? 8.653 92.689 48.244 1.00 16.54 53 LEU D O 1
ATOM 3923 N N . TYR D 1 54 ? 8.931 90.578 47.460 1.00 17.38 54 TYR D N 1
ATOM 3924 C CA . TYR D 1 54 ? 9.636 90.181 48.669 1.00 18.00 54 TYR D CA 1
ATOM 3925 C C . TYR D 1 54 ? 11.049 90.661 48.814 1.00 18.31 54 TYR D C 1
ATOM 3926 O O . TYR D 1 54 ? 11.528 90.837 49.949 1.00 17.00 54 TYR D O 1
ATOM 3935 N N . ASP D 1 55 ? 11.729 90.867 47.696 1.00 17.78 55 ASP D N 1
ATOM 3936 C CA . ASP D 1 55 ? 13.029 91.499 47.725 1.00 18.89 55 ASP D CA 1
ATOM 3937 C C . ASP D 1 55 ? 12.849 92.926 48.293 1.00 18.76 55 ASP D C 1
ATOM 3938 O O . ASP D 1 55 ? 13.587 93.370 49.152 1.00 18.84 55 ASP D O 1
ATOM 3943 N N . HIS D 1 56 ? 11.847 93.653 47.800 1.00 19.94 56 HIS D N 1
ATOM 3944 C CA . HIS D 1 56 ? 11.526 94.986 48.359 1.00 18.90 56 HIS D CA 1
ATOM 3945 C C . HIS D 1 56 ? 11.146 94.928 49.878 1.00 18.20 56 HIS D C 1
ATOM 3946 O O . HIS D 1 56 ? 11.607 95.756 50.698 1.00 17.22 56 HIS D O 1
ATOM 3953 N N . ALA D 1 57 ? 10.376 93.930 50.258 1.00 17.75 57 ALA D N 1
ATOM 3954 C CA . ALA D 1 57 ? 9.993 93.786 51.676 1.00 18.75 57 ALA D CA 1
ATOM 3955 C C . ALA D 1 57 ? 11.236 93.577 52.538 1.00 17.85 57 ALA D C 1
ATOM 3956 O O . ALA D 1 57 ? 11.331 94.132 53.619 1.00 18.84 57 ALA D O 1
ATOM 3958 N N . ALA D 1 58 ? 12.193 92.761 52.077 1.00 18.87 58 ALA D N 1
ATOM 3959 C CA . ALA D 1 58 ? 13.423 92.517 52.866 1.00 18.10 58 ALA D CA 1
ATOM 3960 C C . ALA D 1 58 ? 14.276 93.786 52.993 1.00 18.95 58 ALA D C 1
ATOM 3961 O O . ALA D 1 58 ? 14.897 94.027 54.041 1.00 17.45 58 ALA D O 1
ATOM 3963 N N . GLU D 1 59 ? 14.354 94.569 51.929 1.00 19.46 59 GLU D N 1
ATOM 3964 C CA . GLU D 1 59 ? 15.094 95.861 51.988 1.00 21.43 59 GLU D CA 1
ATOM 3965 C C . GLU D 1 59 ? 14.430 96.801 53.021 1.00 19.77 59 GLU D C 1
ATOM 3966 O O . GLU D 1 59 ? 15.082 97.467 53.805 1.00 19.40 59 GLU D O 1
ATOM 3972 N N . THR D 1 60 ? 13.112 96.848 52.980 1.00 19.44 60 THR D N 1
ATOM 3973 C CA . THR D 1 60 ? 12.317 97.661 53.899 1.00 18.97 60 THR D CA 1
ATOM 3974 C C . THR D 1 60 ? 12.523 97.230 55.341 1.00 18.75 60 THR D C 1
ATOM 3975 O O . THR D 1 60 ? 12.685 98.081 56.233 1.00 18.93 60 THR D O 1
ATOM 3979 N N . VAL D 1 61 ? 12.489 95.933 55.607 1.00 18.81 61 VAL D N 1
ATOM 3980 C CA . VAL D 1 61 ? 12.780 95.409 56.948 1.00 18.43 61 VAL D CA 1
ATOM 3981 C C . VAL D 1 61 ? 14.122 95.987 57.470 1.00 19.20 61 VAL D C 1
ATOM 3982 O O . VAL D 1 61 ? 14.214 96.519 58.584 1.00 18.34 61 VAL D O 1
ATOM 3986 N N . ASP D 1 62 ? 15.160 95.879 56.665 1.00 19.97 62 ASP D N 1
ATOM 3987 C CA . ASP D 1 62 ? 16.479 96.317 57.108 1.00 19.49 62 ASP D CA 1
ATOM 3988 C C . ASP D 1 62 ? 16.513 97.837 57.301 1.00 19.28 62 ASP D C 1
ATOM 3989 O O . ASP D 1 62 ? 17.047 98.297 58.319 1.00 20.82 62 ASP D O 1
ATOM 3994 N N . THR D 1 63 ? 15.874 98.613 56.435 1.00 19.15 63 THR D N 1
ATOM 3995 C CA . THR D 1 63 ? 15.860 100.090 56.556 1.00 19.52 63 THR D CA 1
ATOM 3996 C C . THR D 1 63 ? 15.088 100.619 57.810 1.00 18.69 63 THR D C 1
ATOM 3997 O O . THR D 1 63 ? 15.566 101.508 58.515 1.00 16.68 63 THR D O 1
ATOM 4001 N N . ILE D 1 64 ? 13.917 100.041 58.102 1.00 17.83 64 ILE D N 1
ATOM 4002 C CA . ILE D 1 64 ? 13.203 100.337 59.348 1.00 17.58 64 ILE D CA 1
ATOM 4003 C C . ILE D 1 64 ? 13.998 100.004 60.597 1.00 17.71 64 ILE D C 1
ATOM 4004 O O . ILE D 1 64 ? 14.123 100.849 61.517 1.00 17.82 64 ILE D O 1
ATOM 4009 N N . ALA D 1 65 ? 14.504 98.763 60.695 1.00 17.80 65 ALA D N 1
ATOM 4010 C CA . ALA D 1 65 ? 15.266 98.349 61.826 1.00 17.73 65 ALA D CA 1
ATOM 4011 C C . ALA D 1 65 ? 16.442 99.301 62.010 1.00 18.37 65 ALA D C 1
ATOM 4012 O O . ALA D 1 65 ? 16.773 99.655 63.148 1.00 18.89 65 ALA D O 1
ATOM 4014 N N . GLU D 1 66 ? 17.146 99.632 60.951 1.00 18.85 66 GLU D N 1
ATOM 4015 C CA . GLU D 1 66 ? 18.328 100.450 61.133 1.00 20.77 66 GLU D CA 1
ATOM 4016 C C . GLU D 1 66 ? 17.983 101.877 61.467 1.00 18.87 66 GLU D C 1
ATOM 4017 O O . GLU D 1 66 ? 18.733 102.502 62.168 1.00 19.56 66 GLU D O 1
ATOM 4023 N N . ARG D 1 67 ? 16.844 102.400 61.014 1.00 19.29 67 ARG D N 1
ATOM 4024 C CA . ARG D 1 67 ? 16.413 103.726 61.502 1.00 19.13 67 ARG D CA 1
ATOM 4025 C C . ARG D 1 67 ? 16.050 103.651 63.016 1.00 19.39 67 ARG D C 1
ATOM 4026 O O . ARG D 1 67 ? 16.466 104.540 63.779 1.00 18.74 67 ARG D O 1
ATOM 4034 N N . LEU D 1 68 ? 15.306 102.617 63.425 1.00 19.84 68 LEU D N 1
ATOM 4035 C CA . LEU D 1 68 ? 14.992 102.417 64.871 1.00 20.00 68 LEU D CA 1
ATOM 4036 C C . LEU D 1 68 ? 16.278 102.426 65.725 1.00 19.95 68 LEU D C 1
ATOM 4037 O O . LEU D 1 68 ? 16.340 103.044 66.807 1.00 21.55 68 LEU D O 1
ATOM 4042 N N . LEU D 1 69 ? 17.280 101.690 65.285 1.00 19.68 69 LEU D N 1
ATOM 4043 C CA . LEU D 1 69 ? 18.593 101.685 65.955 1.00 19.84 69 LEU D CA 1
ATOM 4044 C C . LEU D 1 69 ? 19.204 103.109 66.021 1.00 20.24 69 LEU D C 1
ATOM 4045 O O . LEU D 1 69 ? 19.701 103.598 67.062 1.00 20.11 69 LEU D O 1
ATOM 4050 N N . ALA D 1 70 ? 19.169 103.781 64.889 1.00 19.66 70 ALA D N 1
ATOM 4051 C CA . ALA D 1 70 ? 19.744 105.096 64.795 1.00 19.98 70 ALA D CA 1
ATOM 4052 C C . ALA D 1 70 ? 19.079 106.160 65.757 1.00 20.04 70 ALA D C 1
ATOM 4053 O O . ALA D 1 70 ? 19.735 107.155 66.199 1.00 20.63 70 ALA D O 1
ATOM 4055 N N . ILE D 1 71 ? 17.809 105.960 66.093 1.00 20.89 71 ILE D N 1
ATOM 4056 C CA . ILE D 1 71 ? 17.136 106.862 67.039 1.00 20.69 71 ILE D CA 1
ATOM 4057 C C . ILE D 1 71 ? 17.240 106.428 68.475 1.00 21.26 71 ILE D C 1
ATOM 4058 O O . ILE D 1 71 ? 16.746 107.143 69.340 1.00 20.87 71 ILE D O 1
ATOM 4063 N N . GLY D 1 72 ? 17.916 105.301 68.728 1.00 20.90 72 GLY D N 1
ATOM 4064 C CA . GLY D 1 72 ? 18.144 104.800 70.100 1.00 21.18 72 GLY D CA 1
ATOM 4065 C C . GLY D 1 72 ? 17.222 103.731 70.581 1.00 21.43 72 GLY D C 1
ATOM 4066 O O . GLY D 1 72 ? 17.209 103.404 71.791 1.00 21.68 72 GLY D O 1
ATOM 4067 N N . GLY D 1 73 ? 16.433 103.156 69.656 1.00 21.63 73 GLY D N 1
ATOM 4068 C CA . GLY D 1 73 ? 15.525 102.070 69.955 1.00 20.78 73 GLY D CA 1
ATOM 4069 C C . GLY D 1 73 ? 16.069 100.659 69.731 1.00 20.94 73 GLY D C 1
ATOM 4070 O O . GLY D 1 73 ? 17.257 100.470 69.388 1.00 22.62 73 GLY D O 1
ATOM 4071 N N . GLN D 1 74 ? 15.218 99.666 70.033 1.00 21.04 74 GLN D N 1
ATOM 4072 C CA . GLN D 1 74 ? 15.561 98.252 70.068 1.00 21.51 74 GLN D CA 1
ATOM 4073 C C . GLN D 1 74 ? 14.568 97.520 69.176 1.00 22.06 74 GLN D C 1
ATOM 4074 O O . GLN D 1 74 ? 13.464 97.217 69.614 1.00 22.23 74 GLN D O 1
ATOM 4080 N N . PRO D 1 75 ? 14.947 97.226 67.926 1.00 21.29 75 PRO D N 1
ATOM 4081 C CA . PRO D 1 75 ? 14.096 96.485 67.039 1.00 20.10 75 PRO D CA 1
ATOM 4082 C C . PRO D 1 75 ? 13.854 95.048 67.514 1.00 19.43 75 PRO D C 1
ATOM 4083 O O . PRO D 1 75 ? 14.747 94.318 67.962 1.00 21.70 75 PRO D O 1
ATOM 4087 N N . VAL D 1 76 ? 12.614 94.655 67.420 1.00 20.46 76 VAL D N 1
ATOM 4088 C CA . VAL D 1 76 ? 12.236 93.274 67.542 1.00 19.28 76 VAL D CA 1
ATOM 4089 C C . VAL D 1 76 ? 12.901 92.486 66.431 1.00 18.67 76 VAL D C 1
ATOM 4090 O O . VAL D 1 76 ? 13.200 93.049 65.387 1.00 19.81 76 VAL D O 1
ATOM 4094 N N . ALA D 1 77 ? 13.151 91.196 66.672 1.00 18.27 77 ALA D N 1
ATOM 4095 C CA . ALA D 1 77 ? 14.057 90.416 65.846 1.00 18.90 77 ALA D CA 1
ATOM 4096 C C . ALA D 1 77 ? 13.931 88.906 66.034 1.00 19.49 77 ALA D C 1
ATOM 4097 O O . ALA D 1 77 ? 14.933 88.180 65.841 1.00 19.60 77 ALA D O 1
ATOM 4099 N N . THR D 1 78 ? 12.721 88.438 66.407 1.00 18.07 78 THR D N 1
ATOM 4100 C CA . THR D 1 78 ? 12.394 87.032 66.389 1.00 19.14 78 THR D CA 1
ATOM 4101 C C . THR D 1 78 ? 10.995 86.890 65.813 1.00 19.64 78 THR D C 1
ATOM 4102 O O . THR D 1 78 ? 10.215 87.855 65.866 1.00 17.88 78 THR D O 1
ATOM 4106 N N . VAL D 1 79 ? 10.675 85.720 65.224 1.00 19.57 79 VAL D N 1
ATOM 4107 C CA . VAL D 1 79 ? 9.358 85.555 64.603 1.00 20.52 79 VAL D CA 1
ATOM 4108 C C . VAL D 1 79 ? 8.208 85.596 65.645 1.00 20.46 79 VAL D C 1
ATOM 4109 O O . VAL D 1 79 ? 7.059 85.980 65.306 1.00 20.80 79 VAL D O 1
ATOM 4113 N N . LYS D 1 80 ? 8.509 85.237 66.890 1.00 21.67 80 LYS D N 1
ATOM 4114 C CA . LYS D 1 80 ? 7.493 85.268 67.968 1.00 21.71 80 LYS D CA 1
ATOM 4115 C C . LYS D 1 80 ? 7.179 86.745 68.239 1.00 20.31 80 LYS D C 1
ATOM 4116 O O . LYS D 1 80 ? 6.039 87.116 68.337 1.00 19.91 80 LYS D O 1
ATOM 4122 N N . GLU D 1 81 ? 8.193 87.582 68.353 1.00 20.75 81 GLU D N 1
ATOM 4123 C CA . GLU D 1 81 ? 8.002 89.051 68.438 1.00 20.90 81 GLU D CA 1
ATOM 4124 C C . GLU D 1 81 ? 7.317 89.664 67.261 1.00 20.75 81 GLU D C 1
ATOM 4125 O O . GLU D 1 81 ? 6.434 90.497 67.437 1.00 20.09 81 GLU D O 1
ATOM 4131 N N . TYR D 1 82 ? 7.670 89.259 66.028 1.00 19.35 82 TYR D N 1
ATOM 4132 C CA . TYR D 1 82 ? 6.937 89.801 64.876 1.00 19.34 82 TYR D CA 1
ATOM 4133 C C . TYR D 1 82 ? 5.457 89.444 64.949 1.00 19.19 82 TYR D C 1
ATOM 4134 O O . TYR D 1 82 ? 4.626 90.267 64.619 1.00 19.64 82 TYR D O 1
ATOM 4143 N N . THR D 1 83 ? 5.132 88.203 65.273 1.00 19.49 83 THR D N 1
ATOM 4144 C CA . THR D 1 83 ? 3.703 87.781 65.380 1.00 21.40 83 THR D CA 1
ATOM 4145 C C . THR D 1 83 ? 2.986 88.673 66.459 1.00 21.41 83 THR D C 1
ATOM 4146 O O . THR D 1 83 ? 1.873 89.184 66.244 1.00 21.87 83 THR D O 1
ATOM 4150 N N . GLU D 1 84 ? 3.666 88.830 67.605 1.00 21.80 84 GLU D N 1
ATOM 4151 C CA . GLU D 1 84 ? 3.188 89.618 68.783 1.00 23.68 84 GLU D CA 1
ATOM 4152 C C . GLU D 1 84 ? 3.023 91.136 68.570 1.00 23.50 84 GLU D C 1
ATOM 4153 O O . GLU D 1 84 ? 2.209 91.743 69.234 1.00 22.93 84 GLU D O 1
ATOM 4159 N N . HIS D 1 85 ? 3.740 91.716 67.609 1.00 22.09 85 HIS D N 1
ATOM 4160 C CA . HIS D 1 85 ? 3.783 93.176 67.422 1.00 21.46 85 HIS D CA 1
ATOM 4161 C C . HIS D 1 85 ? 3.139 93.682 66.117 1.00 21.03 85 HIS D C 1
ATOM 4162 O O . HIS D 1 85 ? 2.846 94.869 65.980 1.00 20.66 85 HIS D O 1
ATOM 4169 N N . ALA D 1 86 ? 2.978 92.795 65.143 1.00 20.46 86 ALA D N 1
ATOM 4170 C CA . ALA D 1 86 ? 2.398 93.120 63.845 1.00 20.22 86 ALA D CA 1
ATOM 4171 C C . ALA D 1 86 ? 0.877 93.390 63.949 1.00 21.38 86 ALA D C 1
ATOM 4172 O O . ALA D 1 86 ? 0.209 92.841 64.859 1.00 23.09 86 ALA D O 1
ATOM 4174 N N . SER D 1 87 ? 0.368 94.179 62.996 1.00 19.05 87 SER D N 1
ATOM 4175 C CA . SER D 1 87 ? -1.074 94.451 62.761 1.00 19.32 87 SER D CA 1
ATOM 4176 C C . SER D 1 87 ? -1.647 93.703 61.542 1.00 18.70 87 SER D C 1
ATOM 4177 O O . SER D 1 87 ? -2.842 93.698 61.323 1.00 19.71 87 SER D O 1
ATOM 4180 N N . ILE D 1 88 ? -0.797 93.022 60.768 1.00 19.17 88 ILE D N 1
ATOM 4181 C CA . ILE D 1 88 ? -1.265 92.093 59.744 1.00 19.48 88 ILE D CA 1
ATOM 4182 C C . ILE D 1 88 ? -0.848 90.709 60.152 1.00 19.52 88 ILE D C 1
ATOM 4183 O O . ILE D 1 88 ? -0.155 90.547 61.152 1.00 20.07 88 ILE D O 1
ATOM 4188 N N . THR D 1 89 ? -1.185 89.716 59.340 1.00 20.50 89 THR D N 1
ATOM 4189 C CA . THR D 1 89 ? -0.708 88.333 59.573 1.00 20.02 89 THR D CA 1
ATOM 4190 C C . THR D 1 89 ? -0.098 87.725 58.297 1.00 20.60 89 THR D C 1
ATOM 4191 O O . THR D 1 89 ? -0.417 88.157 57.217 1.00 20.64 89 THR D O 1
ATOM 4195 N N . ASP D 1 90 ? 0.760 86.725 58.442 1.00 18.95 90 ASP D N 1
ATOM 4196 C CA . ASP D 1 90 ? 1.173 85.962 57.248 1.00 20.50 90 ASP D CA 1
ATOM 4197 C C . ASP D 1 90 ? 0.267 84.750 57.025 1.00 20.41 90 ASP D C 1
ATOM 4198 O O . ASP D 1 90 ? 0.429 84.036 56.050 1.00 20.50 90 ASP D O 1
ATOM 4203 N N . GLY D 1 91 ? -0.699 84.520 57.933 1.00 22.06 91 GLY D N 1
ATOM 4204 C CA . GLY D 1 91 ? -1.638 83.427 57.769 1.00 22.78 91 GLY D CA 1
ATOM 4205 C C . GLY D 1 91 ? -2.659 83.759 56.698 1.00 23.11 91 GLY D C 1
ATOM 4206 O O . GLY D 1 91 ? -2.672 84.856 56.147 1.00 22.05 91 GLY D O 1
ATOM 4207 N N . GLY D 1 92 ? -3.529 82.799 56.423 1.00 24.51 92 GLY D N 1
ATOM 4208 C CA . GLY D 1 92 ? -4.630 82.976 55.473 1.00 25.49 92 GLY D CA 1
ATOM 4209 C C . GLY D 1 92 ? -4.816 81.727 54.650 1.00 26.16 92 GLY D C 1
ATOM 4210 O O . GLY D 1 92 ? -3.915 80.882 54.610 1.00 24.90 92 GLY D O 1
ATOM 4211 N N . ASN D 1 93 ? -5.970 81.654 53.990 1.00 27.83 93 ASN D N 1
ATOM 4212 C CA . ASN D 1 93 ? -6.334 80.486 53.179 1.00 29.65 93 ASN D CA 1
ATOM 4213 C C . ASN D 1 93 ? -6.486 80.777 51.665 1.00 29.87 93 ASN D C 1
ATOM 4214 O O . ASN D 1 93 ? -7.280 80.110 50.956 1.00 29.87 93 ASN D O 1
ATOM 4219 N N . GLU D 1 94 ? -5.714 81.750 51.189 1.00 27.28 94 GLU D N 1
ATOM 4220 C CA . GLU D 1 94 ? -5.708 82.080 49.767 1.00 26.85 94 GLU D CA 1
ATOM 4221 C C . GLU D 1 94 ? -5.209 80.920 48.873 1.00 26.06 94 GLU D C 1
ATOM 4222 O O . GLU D 1 94 ? -4.151 80.292 49.137 1.00 28.09 94 GLU D O 1
ATOM 4228 N N . THR D 1 95 ? -5.958 80.647 47.813 1.00 25.93 95 THR D N 1
ATOM 4229 C CA . THR D 1 95 ? -5.638 79.592 46.877 1.00 25.90 95 THR D CA 1
ATOM 4230 C C . THR D 1 95 ? -5.532 80.045 45.428 1.00 24.36 95 THR D C 1
ATOM 4231 O O . THR D 1 95 ? -4.571 79.654 44.688 1.00 25.19 95 THR D O 1
ATOM 4235 N N . SER D 1 96 ? -6.517 80.798 44.985 1.00 22.21 96 SER D N 1
ATOM 4236 C CA . SER D 1 96 ? -6.491 81.348 43.631 1.00 23.22 96 SER D CA 1
ATOM 4237 C C . SER D 1 96 ? -5.544 82.587 43.518 1.00 23.00 96 SER D C 1
ATOM 4238 O O . SER D 1 96 ? -5.183 83.235 44.533 1.00 22.91 96 SER D O 1
ATOM 4241 N N . ALA D 1 97 ? -5.160 82.866 42.282 1.00 21.78 97 ALA D N 1
ATOM 4242 C CA . ALA D 1 97 ? -4.346 84.005 41.922 1.00 22.00 97 ALA D CA 1
ATOM 4243 C C . ALA D 1 97 ? -5.017 85.314 42.347 1.00 21.57 97 ALA D C 1
ATOM 4244 O O . ALA D 1 97 ? -4.370 86.210 42.914 1.00 21.54 97 ALA D O 1
ATOM 4246 N N . SER D 1 98 ? -6.292 85.460 42.016 1.00 21.06 98 SER D N 1
ATOM 4247 C CA . SER D 1 98 ? -7.055 86.606 42.464 1.00 21.61 98 SER D CA 1
ATOM 4248 C C . SER D 1 98 ? -7.103 86.762 43.990 1.00 21.71 98 SER D C 1
ATOM 4249 O O . SER D 1 98 ? -6.938 87.885 44.455 1.00 21.86 98 SER D O 1
ATOM 4252 N N . GLU D 1 99 ? -7.302 85.671 44.744 1.00 19.74 99 GLU D N 1
ATOM 4253 C CA . GLU D 1 99 ? -7.276 85.746 46.196 1.00 20.62 99 GLU D CA 1
ATOM 4254 C C . GLU D 1 99 ? -5.931 86.266 46.712 1.00 20.41 99 GLU D C 1
ATOM 4255 O O . GLU D 1 99 ? -5.880 87.058 47.629 1.00 20.14 99 GLU D O 1
ATOM 4261 N N . MET D 1 100 ? -4.840 85.815 46.098 1.00 20.13 100 MET D N 1
ATOM 4262 C CA . MET D 1 100 ? -3.506 86.187 46.570 1.00 18.91 100 MET D CA 1
ATOM 4263 C C . MET D 1 100 ? -3.278 87.636 46.286 1.00 17.71 100 MET D C 1
ATOM 4264 O O . MET D 1 100 ? -2.840 88.390 47.164 1.00 17.99 100 MET D O 1
ATOM 4269 N N . VAL D 1 101 ? -3.623 88.061 45.086 1.00 16.87 101 VAL D N 1
ATOM 4270 C CA . VAL D 1 101 ? -3.404 89.485 44.725 1.00 18.52 101 VAL D CA 1
ATOM 4271 C C . VAL D 1 101 ? -4.277 90.400 45.577 1.00 18.98 101 VAL D C 1
ATOM 4272 O O . VAL D 1 101 ? -3.813 91.489 46.062 1.00 20.23 101 VAL D O 1
ATOM 4276 N N . GLN D 1 102 ? -5.536 89.999 45.776 1.00 19.36 102 GLN D N 1
ATOM 4277 C CA . GLN D 1 102 ? -6.464 90.798 46.646 1.00 19.58 102 GLN D CA 1
ATOM 4278 C C . GLN D 1 102 ? -5.938 90.877 48.077 1.00 18.74 102 GLN D C 1
ATOM 4279 O O . GLN D 1 102 ? -5.964 91.949 48.700 1.00 19.71 102 GLN D O 1
ATOM 4285 N N . ALA D 1 103 ? -5.405 89.779 48.578 1.00 19.76 103 ALA D N 1
ATOM 4286 C CA . ALA D 1 103 ? -4.761 89.777 49.898 1.00 19.69 103 ALA D CA 1
ATOM 4287 C C . ALA D 1 103 ? -3.587 90.783 50.020 1.00 20.29 103 ALA D C 1
ATOM 4288 O O . ALA D 1 103 ? -3.453 91.495 51.042 1.00 19.26 103 ALA D O 1
ATOM 4290 N N . LEU D 1 104 ? -2.752 90.865 48.976 1.00 21.42 104 LEU D N 1
ATOM 4291 C CA . LEU D 1 104 ? -1.668 91.838 48.943 1.00 20.40 104 LEU D CA 1
ATOM 4292 C C . LEU D 1 104 ? -2.235 93.285 48.890 1.00 20.68 104 LEU D C 1
ATOM 4293 O O . LEU D 1 104 ? -1.714 94.207 49.591 1.00 21.47 104 LEU D O 1
ATOM 4298 N N . VAL D 1 105 ? -3.293 93.503 48.115 1.00 20.56 105 VAL D N 1
ATOM 4299 C CA . VAL D 1 105 ? -3.907 94.843 48.059 1.00 20.34 105 VAL D CA 1
ATOM 4300 C C . VAL D 1 105 ? -4.359 95.271 49.487 1.00 20.54 105 VAL D C 1
ATOM 4301 O O . VAL D 1 105 ? -4.088 96.400 49.930 1.00 18.96 105 VAL D O 1
ATOM 4305 N N . ASN D 1 106 ? -5.039 94.348 50.182 1.00 20.16 106 ASN D N 1
ATOM 4306 C CA . ASN D 1 106 ? -5.495 94.587 51.572 1.00 19.96 106 ASN D CA 1
ATOM 4307 C C . ASN D 1 106 ? -4.341 94.981 52.514 1.00 19.41 106 ASN D C 1
ATOM 4308 O O . ASN D 1 106 ? -4.367 96.024 53.167 1.00 20.45 106 ASN D O 1
ATOM 4313 N N . ASP D 1 107 ? -3.274 94.216 52.483 1.00 19.61 107 ASP D N 1
ATOM 4314 C CA . ASP D 1 107 ? -2.111 94.446 53.370 1.00 19.68 107 ASP D CA 1
ATOM 4315 C C . ASP D 1 107 ? -1.424 95.750 53.043 1.00 20.44 107 ASP D C 1
ATOM 4316 O O . ASP D 1 107 ? -1.124 96.541 53.972 1.00 19.89 107 ASP D O 1
ATOM 4321 N N . TYR D 1 108 ? -1.208 96.028 51.759 1.00 18.48 108 TYR D N 1
ATOM 4322 C CA . TYR D 1 108 ? -0.512 97.262 51.358 1.00 19.27 108 TYR D CA 1
ATOM 4323 C C . TYR D 1 108 ? -1.304 98.525 51.716 1.00 19.33 108 TYR D C 1
ATOM 4324 O O . TYR D 1 108 ? -0.735 99.512 52.153 1.00 20.74 108 TYR D O 1
ATOM 4333 N N . LYS D 1 109 ? -2.622 98.485 51.544 1.00 19.63 109 LYS D N 1
ATOM 4334 C CA . LYS D 1 109 ? -3.499 99.580 51.952 1.00 19.34 109 LYS D CA 1
ATOM 4335 C C . LYS D 1 109 ? -3.442 99.820 53.492 1.00 17.87 109 LYS D C 1
ATOM 4336 O O . LYS D 1 109 ? -3.465 100.976 53.955 1.00 18.20 109 LYS D O 1
ATOM 4342 N N . GLN D 1 110 ? -3.383 98.744 54.278 1.00 17.32 110 GLN D N 1
ATOM 4343 C CA . GLN D 1 110 ? -3.327 98.844 55.762 1.00 17.74 110 GLN D CA 1
ATOM 4344 C C . GLN D 1 110 ? -1.961 99.433 56.105 1.00 18.86 110 GLN D C 1
ATOM 4345 O O . GLN D 1 110 ? -1.822 100.426 56.931 1.00 18.50 110 GLN D O 1
ATOM 4351 N N . ILE D 1 111 ? -0.927 98.881 55.455 1.00 17.10 111 ILE D N 1
ATOM 4352 C CA . ILE D 1 111 ? 0.428 99.465 55.645 1.00 18.61 111 ILE D CA 1
ATOM 4353 C C . ILE D 1 111 ? 0.506 100.984 55.315 1.00 17.81 111 ILE D C 1
ATOM 4354 O O . ILE D 1 111 ? 1.063 101.768 56.103 1.00 19.11 111 ILE D O 1
ATOM 4359 N N . SER D 1 112 ? -0.037 101.403 54.185 1.00 20.34 112 SER D N 1
ATOM 4360 C CA . SER D 1 112 ? -0.097 102.867 53.894 1.00 20.36 112 SER D CA 1
ATOM 4361 C C . SER D 1 112 ? -0.775 103.701 54.954 1.00 20.13 112 SER D C 1
ATOM 4362 O O . SER D 1 112 ? -0.220 104.717 55.402 1.00 20.41 112 SER D O 1
ATOM 4365 N N . SER D 1 113 ? -1.991 103.367 55.357 1.00 20.68 113 SER D N 1
ATOM 4366 C CA . SER D 1 113 ? -2.705 104.261 56.368 1.00 21.25 113 SER D CA 1
ATOM 4367 C C . SER D 1 113 ? -1.966 104.286 57.680 1.00 20.31 113 SER D C 1
ATOM 4368 O O . SER D 1 113 ? -1.855 105.336 58.300 1.00 20.36 113 SER D O 1
ATOM 4371 N N . GLU D 1 114 ? -1.470 103.123 58.115 1.00 20.21 114 GLU D N 1
ATOM 4372 C CA . GLU D 1 114 ? -0.686 103.063 59.356 1.00 20.44 114 GLU D CA 1
ATOM 4373 C C . GLU D 1 114 ? 0.656 103.836 59.267 1.00 20.54 114 GLU D C 1
ATOM 4374 O O . GLU D 1 114 ? 1.059 104.472 60.247 1.00 18.38 114 GLU D O 1
ATOM 4380 N N . SER D 1 115 ? 1.334 103.801 58.103 1.00 18.77 115 SER D N 1
ATOM 4381 C CA . SER D 1 115 ? 2.528 104.570 57.905 1.00 18.96 115 SER D CA 1
ATOM 4382 C C . SER D 1 115 ? 2.214 106.082 58.005 1.00 19.24 115 SER D C 1
ATOM 4383 O O . SER D 1 115 ? 3.060 106.848 58.441 1.00 18.78 115 SER D O 1
ATOM 4386 N N . LYS D 1 116 ? 0.992 106.501 57.622 1.00 20.27 116 LYS D N 1
ATOM 4387 C CA . LYS D 1 116 ? 0.608 107.929 57.760 1.00 22.02 116 LYS D CA 1
ATOM 4388 C C . LYS D 1 116 ? 0.518 108.359 59.240 1.00 21.97 116 LYS D C 1
ATOM 4389 O O . LYS D 1 116 ? 0.902 109.456 59.586 1.00 22.21 116 LYS D O 1
ATOM 4395 N N . PHE D 1 117 ? 0.127 107.432 60.118 1.00 22.83 117 PHE D N 1
ATOM 4396 C CA . PHE D 1 117 ? 0.150 107.703 61.542 1.00 22.72 117 PHE D CA 1
ATOM 4397 C C . PHE D 1 117 ? 1.593 107.808 62.048 1.00 22.13 117 PHE D C 1
ATOM 4398 O O . PHE D 1 117 ? 1.909 108.700 62.828 1.00 21.34 117 PHE D O 1
ATOM 4406 N N . VAL D 1 118 ? 2.471 106.916 61.569 1.00 21.80 118 VAL D N 1
ATOM 4407 C CA . VAL D 1 118 ? 3.932 106.987 61.951 1.00 21.19 118 VAL D CA 1
ATOM 4408 C C . VAL D 1 118 ? 4.507 108.359 61.585 1.00 20.57 118 VAL D C 1
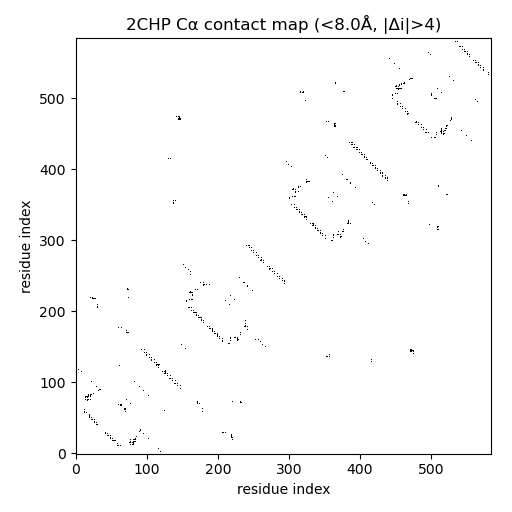ATOM 4409 O O . VAL D 1 118 ? 5.176 108.979 62.392 1.00 20.08 118 VAL D O 1
ATOM 4413 N N . ILE D 1 119 ? 4.195 108.850 60.381 1.00 20.07 119 ILE D N 1
ATOM 4414 C CA . ILE D 1 119 ? 4.611 110.194 59.954 1.00 21.31 119 ILE D CA 1
ATOM 4415 C C . ILE D 1 119 ? 4.174 111.323 60.944 1.00 21.28 119 ILE D C 1
ATOM 4416 O O . ILE D 1 119 ? 4.940 112.226 61.256 1.00 22.91 119 ILE D O 1
ATOM 4421 N N . GLY D 1 120 ? 2.946 111.270 61.398 1.00 22.15 120 GLY D N 1
ATOM 4422 C CA . GLY D 1 120 ? 2.429 112.259 62.343 1.00 23.34 120 GLY D CA 1
ATOM 4423 C C . GLY D 1 120 ? 3.098 112.195 63.707 1.00 23.21 120 GLY D C 1
ATOM 4424 O O . GLY D 1 120 ? 3.439 113.232 64.267 1.00 24.34 120 GLY D O 1
ATOM 4425 N N . LEU D 1 121 ? 3.292 110.992 64.237 1.00 22.37 121 LEU D N 1
ATOM 4426 C CA . LEU D 1 121 ? 4.046 110.856 65.467 1.00 22.69 121 LEU D CA 1
ATOM 4427 C C . LEU D 1 121 ? 5.450 111.358 65.317 1.00 23.40 121 LEU D C 1
ATOM 4428 O O . LEU D 1 121 ? 5.974 112.124 66.167 1.00 22.78 121 LEU D O 1
ATOM 4433 N N . ALA D 1 122 ? 6.092 110.976 64.209 1.00 23.65 122 ALA D N 1
ATOM 4434 C CA . ALA D 1 122 ? 7.483 111.409 63.972 1.00 24.12 122 ALA D CA 1
ATOM 4435 C C . ALA D 1 122 ? 7.628 112.951 63.908 1.00 24.98 122 ALA D C 1
ATOM 4436 O O . ALA D 1 122 ? 8.537 113.583 64.532 1.00 26.00 122 ALA D O 1
ATOM 4438 N N . GLU D 1 123 ? 6.783 113.561 63.109 1.00 26.59 123 GLU D N 1
ATOM 4439 C CA . GLU D 1 123 ? 6.699 115.019 63.004 1.00 28.26 123 GLU D CA 1
ATOM 4440 C C . GLU D 1 123 ? 6.442 115.754 64.380 1.00 30.05 123 GLU D C 1
ATOM 4441 O O . GLU D 1 123 ? 7.092 116.748 64.672 1.00 30.56 123 GLU D O 1
ATOM 4447 N N . GLU D 1 124 ? 5.486 115.287 65.160 1.00 32.07 124 GLU D N 1
ATOM 4448 C CA . GLU D 1 124 ? 5.252 115.752 66.535 1.00 32.21 124 GLU D CA 1
ATOM 4449 C C . GLU D 1 124 ? 6.564 115.629 67.407 1.00 32.76 124 GLU D C 1
ATOM 4450 O O . GLU D 1 124 ? 6.813 116.437 68.310 1.00 32.21 124 GLU D O 1
ATOM 4456 N N . ASN D 1 125 ? 7.412 114.635 67.158 1.00 31.28 125 ASN D N 1
ATOM 4457 C CA . ASN D 1 125 ? 8.671 114.537 67.917 1.00 30.90 125 ASN D CA 1
ATOM 4458 C C . ASN D 1 125 ? 9.879 115.256 67.235 1.00 30.52 125 ASN D C 1
ATOM 4459 O O . ASN D 1 125 ? 11.045 115.072 67.624 1.00 30.47 125 ASN D O 1
ATOM 4464 N N . GLN D 1 126 ? 9.587 116.089 66.228 1.00 29.61 126 GLN D N 1
ATOM 4465 C CA . GLN D 1 126 ? 10.584 116.764 65.381 1.00 30.65 126 GLN D CA 1
ATOM 4466 C C . GLN D 1 126 ? 11.650 115.810 64.765 1.00 29.40 126 GLN D C 1
ATOM 4467 O O . GLN D 1 126 ? 12.873 116.111 64.638 1.00 29.80 126 GLN D O 1
ATOM 4473 N N . ASP D 1 127 ? 11.127 114.649 64.364 1.00 26.90 127 ASP D N 1
ATOM 4474 C CA . ASP D 1 127 ? 11.911 113.606 63.733 1.00 24.99 127 ASP D CA 1
ATOM 4475 C C . ASP D 1 127 ? 11.542 113.546 62.225 1.00 22.90 127 ASP D C 1
ATOM 4476 O O . ASP D 1 127 ? 10.855 112.614 61.761 1.00 22.23 127 ASP D O 1
ATOM 4481 N N . ASN D 1 128 ? 12.028 114.530 61.464 1.00 21.81 128 ASN D N 1
ATOM 4482 C CA . ASN D 1 128 ? 11.746 114.593 60.035 1.00 22.79 128 ASN D CA 1
ATOM 4483 C C . ASN D 1 128 ? 12.295 113.379 59.282 1.00 21.63 128 ASN D C 1
ATOM 4484 O O . ASN D 1 128 ? 11.671 112.934 58.298 1.00 22.79 128 ASN D O 1
ATOM 4489 N N . ALA D 1 129 ? 13.480 112.926 59.681 1.00 21.08 129 ALA D N 1
ATOM 4490 C CA . ALA D 1 129 ? 14.170 111.847 58.981 1.00 20.66 129 ALA D CA 1
ATOM 4491 C C . ALA D 1 129 ? 13.381 110.506 59.055 1.00 20.24 129 ALA D C 1
ATOM 4492 O O . ALA D 1 129 ? 13.227 109.796 58.042 1.00 19.75 129 ALA D O 1
ATOM 4494 N N . THR D 1 130 ? 12.845 110.156 60.232 1.00 19.26 130 THR D N 1
ATOM 4495 C CA . THR D 1 130 ? 11.963 109.012 60.324 1.00 19.24 130 THR D CA 1
ATOM 4496 C C . THR D 1 130 ? 10.711 109.196 59.498 1.00 21.03 130 THR D C 1
ATOM 4497 O O . THR D 1 130 ? 10.269 108.266 58.753 1.00 20.02 130 THR D O 1
ATOM 4501 N N . ALA D 1 131 ? 10.088 110.389 59.560 1.00 20.57 131 ALA D N 1
ATOM 4502 C CA . ALA D 1 131 ? 8.896 110.635 58.768 1.00 21.54 131 ALA D CA 1
ATOM 4503 C C . ALA D 1 131 ? 9.179 110.362 57.263 1.00 21.72 131 ALA D C 1
ATOM 4504 O O . ALA D 1 131 ? 8.354 109.834 56.552 1.00 20.11 131 ALA D O 1
ATOM 4506 N N . ASP D 1 132 ? 10.354 110.825 56.805 1.00 22.36 132 ASP D N 1
ATOM 4507 C CA . ASP D 1 132 ? 10.707 110.801 55.352 1.00 22.47 132 ASP D CA 1
ATOM 4508 C C . ASP D 1 132 ? 10.793 109.381 54.817 1.00 21.47 132 ASP D C 1
ATOM 4509 O O . ASP D 1 132 ? 10.390 109.102 53.654 1.00 21.99 132 ASP D O 1
ATOM 4514 N N . LEU D 1 133 ? 11.329 108.502 55.660 1.00 21.01 133 LEU D N 1
ATOM 4515 C CA . LEU D 1 133 ? 11.400 107.062 55.431 1.00 20.96 133 LEU D CA 1
ATOM 4516 C C . LEU D 1 133 ? 10.055 106.442 55.077 1.00 20.16 133 LEU D C 1
ATOM 4517 O O . LEU D 1 133 ? 9.871 105.736 54.045 1.00 20.02 133 LEU D O 1
ATOM 4522 N N . PHE D 1 134 ? 9.093 106.769 55.902 1.00 19.08 134 PHE D N 1
ATOM 4523 C CA . PHE D 1 134 ? 7.723 106.316 55.692 1.00 18.72 134 PHE D CA 1
ATOM 4524 C C . PHE D 1 134 ? 6.980 106.994 54.534 1.00 18.67 134 PHE D C 1
ATOM 4525 O O . PHE D 1 134 ? 6.198 106.366 53.848 1.00 18.77 134 PHE D O 1
ATOM 4533 N N . VAL D 1 135 ? 7.213 108.293 54.304 1.00 19.73 135 VAL D N 1
ATOM 4534 C CA . VAL D 1 135 ? 6.684 108.940 53.098 1.00 20.65 135 VAL D CA 1
ATOM 4535 C C . VAL D 1 135 ? 7.129 108.178 51.802 1.00 21.73 135 VAL D C 1
ATOM 4536 O O . VAL D 1 135 ? 6.345 107.991 50.874 1.00 21.84 135 VAL D O 1
ATOM 4540 N N . GLY D 1 136 ? 8.404 107.788 51.737 1.00 20.43 136 GLY D N 1
ATOM 4541 C CA . GLY D 1 136 ? 8.899 107.062 50.600 1.00 21.71 136 GLY D CA 1
ATOM 4542 C C . GLY D 1 136 ? 8.274 105.688 50.473 1.00 20.56 136 GLY D C 1
ATOM 4543 O O . GLY D 1 136 ? 7.972 105.264 49.386 1.00 20.31 136 GLY D O 1
ATOM 4544 N N . LEU D 1 137 ? 8.053 105.020 51.592 1.00 21.09 137 LEU D N 1
ATOM 4545 C CA . LEU D 1 137 ? 7.378 103.727 51.618 1.00 21.69 137 LEU D CA 1
ATOM 4546 C C . LEU D 1 137 ? 5.940 103.793 51.111 1.00 22.27 137 LEU D C 1
ATOM 4547 O O . LEU D 1 137 ? 5.443 102.898 50.372 1.00 22.54 137 LEU D O 1
ATOM 4552 N N . ILE D 1 138 ? 5.245 104.855 51.482 1.00 22.04 138 ILE D N 1
ATOM 4553 C CA . ILE D 1 138 ? 3.849 105.026 51.023 1.00 20.88 138 ILE D CA 1
ATOM 4554 C C . ILE D 1 138 ? 3.848 105.184 49.497 1.00 20.58 138 ILE D C 1
ATOM 4555 O O . ILE D 1 138 ? 2.990 104.594 48.793 1.00 19.25 138 ILE D O 1
ATOM 4560 N N . GLU D 1 139 ? 4.805 105.988 48.984 1.00 20.91 139 GLU D N 1
ATOM 4561 C CA . GLU D 1 139 ? 4.924 106.160 47.514 1.00 23.11 139 GLU D CA 1
ATOM 4562 C C . GLU D 1 139 ? 5.031 104.768 46.838 1.00 20.99 139 GLU D C 1
ATOM 4563 O O . GLU D 1 139 ? 4.233 104.420 45.977 1.00 21.71 139 GLU D O 1
ATOM 4569 N N . GLU D 1 140 ? 5.959 103.941 47.291 1.00 22.38 140 GLU D N 1
ATOM 4570 C CA . GLU D 1 140 ? 6.115 102.619 46.724 1.00 22.44 140 GLU D CA 1
ATOM 4571 C C . GLU D 1 140 ? 4.905 101.685 46.885 1.00 21.77 140 GLU D C 1
ATOM 4572 O O . GLU D 1 140 ? 4.493 101.015 45.917 1.00 20.98 140 GLU D O 1
ATOM 4578 N N . VAL D 1 141 ? 4.304 101.619 48.073 1.00 21.97 141 VAL D N 1
ATOM 4579 C CA . VAL D 1 141 ? 3.191 100.677 48.238 1.00 21.05 141 VAL D CA 1
ATOM 4580 C C . VAL D 1 141 ? 1.961 101.071 47.430 1.00 20.86 141 VAL D C 1
ATOM 4581 O O . VAL D 1 141 ? 1.246 100.176 46.931 1.00 20.06 141 VAL D O 1
ATOM 4585 N N . GLU D 1 142 ? 1.664 102.367 47.324 1.00 19.38 142 GLU D N 1
ATOM 4586 C CA . GLU D 1 142 ? 0.476 102.788 46.594 1.00 18.77 142 GLU D CA 1
ATOM 4587 C C . GLU D 1 142 ? 0.632 102.599 45.104 1.00 18.50 142 GLU D C 1
ATOM 4588 O O . GLU D 1 142 ? -0.360 102.394 44.417 1.00 16.51 142 GLU D O 1
ATOM 4594 N N . LYS D 1 143 ? 1.863 102.626 44.616 1.00 18.32 143 LYS D N 1
ATOM 4595 C CA . LYS D 1 143 ? 2.106 102.258 43.232 1.00 19.84 143 LYS D CA 1
ATOM 4596 C C . LYS D 1 143 ? 1.790 100.765 43.030 1.00 19.50 143 LYS D C 1
ATOM 4597 O O . LYS D 1 143 ? 1.125 100.365 42.071 1.00 21.36 143 LYS D O 1
ATOM 4603 N N . GLN D 1 144 ? 2.252 99.948 43.946 1.00 18.79 144 GLN D N 1
ATOM 4604 C CA . GLN D 1 144 ? 2.024 98.483 43.854 1.00 19.01 144 GLN D CA 1
ATOM 4605 C C . GLN D 1 144 ? 0.524 98.218 43.962 1.00 18.24 144 GLN D C 1
ATOM 4606 O O . GLN D 1 144 ? -0.007 97.353 43.265 1.00 17.53 144 GLN D O 1
ATOM 4612 N N . VAL D 1 145 ? -0.175 98.949 44.847 1.00 19.38 145 VAL D N 1
ATOM 4613 C CA . VAL D 1 145 ? -1.645 98.813 44.974 1.00 18.40 145 VAL D CA 1
ATOM 4614 C C . VAL D 1 145 ? -2.328 99.118 43.635 1.00 19.18 145 VAL D C 1
ATOM 4615 O O . VAL D 1 145 ? -3.296 98.405 43.201 1.00 21.81 145 VAL D O 1
ATOM 4619 N N . TRP D 1 146 ? -1.907 100.188 42.968 1.00 18.32 146 TRP D N 1
ATOM 4620 C CA . TRP D 1 146 ? -2.489 100.505 41.671 1.00 18.89 146 TRP D CA 1
ATOM 4621 C C . TRP D 1 146 ? -2.266 99.380 40.617 1.00 19.25 146 TRP D C 1
ATOM 4622 O O . TRP D 1 146 ? -3.182 98.947 39.896 1.00 16.54 146 TRP D O 1
ATOM 4633 N N . MET D 1 147 ? -1.015 98.959 40.503 1.00 18.35 147 MET D N 1
ATOM 4634 C CA . MET D 1 147 ? -0.657 97.833 39.661 1.00 19.87 147 MET D CA 1
ATOM 4635 C C . MET D 1 147 ? -1.437 96.519 39.934 1.00 19.98 147 MET D C 1
ATOM 4636 O O . MET D 1 147 ? -1.999 95.918 39.027 1.00 17.02 147 MET D O 1
ATOM 4641 N N . LEU D 1 148 ? -1.485 96.114 41.192 1.00 17.98 148 LEU D N 1
ATOM 4642 C CA . LEU D 1 148 ? -2.181 94.900 41.558 1.00 18.63 148 LEU D CA 1
ATOM 4643 C C . LEU D 1 148 ? -3.718 95.037 41.388 1.00 19.40 148 LEU D C 1
ATOM 4644 O O . LEU D 1 148 ? -4.424 94.103 40.912 1.00 19.82 148 LEU D O 1
ATOM 4649 N N . SER D 1 149 ? -4.243 96.209 41.728 1.00 18.98 149 SER D N 1
ATOM 4650 C CA . SER D 1 149 ? -5.674 96.472 41.544 1.00 19.64 149 SER D CA 1
ATOM 4651 C C . SER D 1 149 ? -6.023 96.464 40.065 1.00 21.35 149 SER D C 1
ATOM 4652 O O . SER D 1 149 ? -7.100 95.974 39.653 1.00 20.68 149 SER D O 1
ATOM 4655 N N . SER D 1 150 ? -5.121 97.051 39.255 1.00 21.45 150 SER D N 1
ATOM 4656 C CA . SER D 1 150 ? -5.293 97.045 37.776 1.00 21.00 150 SER D CA 1
ATOM 4657 C C . SER D 1 150 ? -5.374 95.590 37.246 1.00 19.40 150 SER D C 1
ATOM 4658 O O . SER D 1 150 ? -6.202 95.298 36.427 1.00 19.35 150 SER D O 1
ATOM 4661 N N . TYR D 1 151 ? -4.474 94.718 37.714 1.00 21.03 151 TYR D N 1
ATOM 4662 C CA . TYR D 1 151 ? -4.528 93.236 37.387 1.00 21.02 151 TYR D CA 1
ATOM 4663 C C . TYR D 1 151 ? -5.946 92.633 37.594 1.00 22.51 151 TYR D C 1
ATOM 4664 O O . TYR D 1 151 ? -6.396 91.833 36.762 1.00 21.04 151 TYR D O 1
ATOM 4673 N N . LEU D 1 152 ? -6.602 93.013 38.712 1.00 23.34 152 LEU D N 1
ATOM 4674 C CA . LEU D 1 152 ? -7.927 92.547 39.074 1.00 24.04 152 LEU D CA 1
ATOM 4675 C C . LEU D 1 152 ? -9.069 93.236 38.354 1.00 25.87 152 LEU D C 1
ATOM 4676 O O . LEU D 1 152 ? -10.200 92.856 38.567 1.00 27.50 152 LEU D O 1
ATOM 4681 N N . GLY D 1 153 ? -8.795 94.262 37.545 1.00 26.94 153 GLY D N 1
ATOM 4682 C CA . GLY D 1 153 ? -9.841 95.173 37.054 1.00 27.65 153 GLY D CA 1
ATOM 4683 C C . GLY D 1 153 ? -10.401 94.617 35.793 1.00 29.42 153 GLY D C 1
ATOM 4684 O O . GLY D 1 153 ? -10.003 93.495 35.392 1.00 31.23 153 GLY D O 1
#

InterPro domains:
  IPR002177 DNA-binding protein Dps [PIRSF005900] (4-153)
  IPR002177 DNA-binding protein Dps [PR01346] (35-51)
  IPR002177 DNA-binding protein Dps [PR01346] (59-75)
  IPR002177 DNA-binding protein Dps [PR01346] (130-148)
  IPR002177 DNA-binding protein Dps [PTHR42932] (4-152)
  IPR002177 DNA-binding protein Dps [cd01043] (17-152)
  IPR008331 Ferritin/DPS domain [PF00210] (15-153)
  IPR009078 Ferritin-like superfamily [SSF47240] (15-153)
  IPR012347 Ferritin-like [G3DSA:1.20.1260.10] (1-153)
  IPR023188 DNA-binding protein Dps, conserved site [PS00818] (35-51)
  IPR023188 DNA-binding protein Dps, conserved site [PS00819] (61-75)

Nearest PDB structures (foldseek):
  2chp-assembly1_A  TM=1.007E+00  e=7.798E-21  Bacillus subtilis subsp. subtilis str. 168
  1n1q-assembly1_A  TM=9.860E-01  e=2.783E-12  Brevibacillus brevis
  1jig-assembly1_A  TM=9.808E-01  e=1.035E-11  Bacillus anthracis
  2d5k-assembly1_B  TM=9.798E-01  e=2.567E-11  Staphylococcus aureus subsp. aureus COL
  2c41-assembly1_C  TM=9.708E-01  e=2.184E-09  Thermosynechococcus vestitus BP-1

B-factor: mean 22.2, std 6.36, range [13.1, 78.7]

Sequence (585 aa):
AKTNQTLVENSLNTQLSNWFLLYSKLHRFHWYVKGPHFFTLHEKFEELYDHAAETVDTIAERLLAIGGQPVATVKEYTEHASITDGGNETSASEMVQALVNDYKQISSESKFVIGLAEENQDNATADLFVGLIEEVEKQVWMLSSYLGKTNQTLVENSLNTQLSNWFLLYSKLHRFHWYVKGPHFFTLHEKFEELYDHAAETVDTIAERLLAIGGQPVATVKEYTEHASITDGGNETSASEMVQALVNDYKQISSESKFVIGLAEENQDNATADLFVGLIEEVEKQVWMLSSYLGNQTLVENSLNTQLSNWFLLYSKLHRFHWYVKGPHFFTLHEKFEELYDHAAETVDTIAERLLAIGGQPVATVKEYTEHASITDGGNETSASEMVQALVNDYKQISSESKFVIGLAEENQDNATADLFVGLIEEVEKQVWMLSSYLGNQTLVENSLNTQLSNWFLLYSKLHRFHWYVKGPHFFTLHEKFEELYDHAAETVDTIAERLLAIGGQPVATVKEYTEHASITDGGNETSASEMVQALVNDYKQISSESKFVIGLAEENQDNATADLFVGLIEEVEKQVWMLSSYLG

Solvent-accessible surface area: 25231 Å² total; per-residue (Å²): 94,186,90,37,53,72,83,1,35,88,17,0,14,36,5,0,0,0,0,2,5,0,8,0,10,0,2,26,0,2,12,61,6,131,40,132,40,66,148,43,0,36,101,23,0,70,108,7,14,75,39,0,25,116,5,3,31,67,0,0,65,62,0,55,78,33,51,4,116,4,12,2,20,4,142,61,0,82,114,79,22,54,20,80,8,21,45,156,40,75,46,13,59,87,1,0,74,10,0,4,84,12,1,120,64,1,5,66,42,0,90,139,3,6,40,36,0,95,126,37,163,18,113,58,0,6,88,32,0,15,31,17,4,54,58,0,23,82,10,17,28,16,0,43,15,7,60,71,208,86,74,62,50,71,0,37,84,18,0,14,34,4,0,0,0,0,2,3,0,9,0,9,0,2,22,0,2,12,74,6,134,42,134,95,66,149,88,5,37,97,44,0,70,110,6,13,75,39,0,26,115,6,3,31,72,0,0,64,62,0,53,77,32,61,3,122,4,11,3,18,5,143,67,0,77,121,80,21,48,18,80,8,25,44,152,44,76,47,16,59,90,1,0,76,10,0,5,86,13,0,118,66,0,4,64,46,1,104,141,3,31,38,32,0,106,127,43,166,19,114,58,0,5,97,30,0,57,32,16,20,117,57,1,75,106,7,18,162,73,6,44,64,76,63,114,101,72,90,98,1,41,86,18,0,15,36,5,0,0,0,0,2,3,0,9,0,9,0,2,23,0,1,11,61,6,134,42,130,96,66,149,88,4,34,99,43,0,70,109,6,13,73,38,0,24,116,8,2,31,73,0,0,24,20,0,17,26,32,59,2,123,4,12,3,20,5,147,61,0,81,111,77,20,49,17,79,9,23,44,146,39,81,48,15,58,85,2,0,79,11,0,5,82,12,0,121,66,0,4,70,45,1,108,140,3,27,37,36,0,110,130,41,149,20,46,2,0,5,47,26,0,62,32,14,20,121,56,1,76,100,8,17,163,77,6,44,64,78,60,114,106,71,89,98,1,39,87,17,0,14,36,5,0,0,0,0,2,3,0,8,0,9,0,2,24,0,1,2,60,2,93,7,61,78,0,9,75,5,10,96,42,0,71,108,7,13,74,38,0,24,118,6,2,31,66,0,0,63,61,0,53,76,35,62,3,122,3,11,2,21,5,144,63,0,85,116,77,22,48,17,80,8,23,45,149,44,75,47,16,59,86,1,0,78,11,0,5,82,13,1,123,62,0,4,66,49,0,110,133,4,25,36,26,0,104,131,48,162,18,117,60,0,6,101,33,0,65,32,16,19,128,58,0,78,106,9,17,160,78,6,42,61,77,60,116

Foldseek 3Di:
DVVLLVVLLLLLQQLLLLLVLLLLLLVVCLPQEDDPCNVVSVVVSVVVSVVSVVLNVVSQVVSVVSPHDHDDDNVSSVVRYPDHSDDDDHYPLSSLVVLLVSLVVLLVSLVVSLVSCVVVVNVPSNVSSVVSNVVSVVSNVVSVVVVD/DDLLVVLLLLLQQLLLLLVLLLLLLVVCLPQEDDPCNVVSVVVSVVSSVVSVVLSVVSQVVSVVSPHHHDDDNVSSCVRYPDHSDDDDHYPLSSLVVLLVSLVVSLVSLCVSLVSCVVVVNNVSNVSSVVSNVVSVVSNVVSVVVVD/DLVVLLLLLLQLLLLLVLLLLLLVVCLPQEDDPCNVVSVVVSVVVSVVSVVLSVVSCVVSVVSPHDHDDDNVSSVVSYPDHSDDDDHYPLSSLVVLLVSLVVSLVSLVVSLVVCVVVVNNVSNVSSVVVNVVSVVSNVVSVVVVD/DLVVLLLLLQQLLLLLVLLLLLLVVCLPQEDDPCNVVSVVVSVVSSVVSVVLSVVSQVVSVVSPHDHDDDNVSSCVRYPDHSDDDDHYPLSSLVVLLVSLVVLLVSLVVSLVVCVVVVNNVSNVSSVVSNVVSVVSSVVSVVVVD

Secondary structure (DSSP, 8-state):
-HHHHHHHHHHHHHHHHHHHHHHHHHHHHHHH--STTHHHHHHHHHHHHHHHHHHHHHHHHHHHHTT-----SHHHHHHH-SS-S-----SHHHHHHHHHHHHHHHHHHHHHHHHHHHHTT-HHHHHHHHHHHHHHHHHHHHHHHHT-/--HHHHHHHHHHHHHHHHHHHHHHHHHHHHH--STTHHHHHHHHHHHHHHHHHHHHHHHHHHHHTT-----SHHHHHHH-SS-S-----SHHHHHHHHHHHHHHHHHHHHHHHHHHHHTT-HHHHHHHHHHHHHHHHHHHHHHHHT-/-HHHHHHHHHHHHHHHHHHHHHHHHHHHH--STTHHHHHHHHHHHHHHHHHHHHHHHHHHHHTT-----SHHHHHHH-SS-S-----SHHHHHHHHHHHHHHHHHHHHHHHHHHHHTT-HHHHHHHHHHHHHHHHHHHHHHHHH-/-HHHHHHHHHHHHHHHHHHHHHHHHHHHH--STTHHHHHHHHHHHHHHHHHHHHHHHHHHHHTT-----SHHHHHHH-SS-S-----SHHHHHHHHHHHHHHHHHHHHHHHHHHHHTT-HHHHHHHHHHHHHHHHHHHHHHHHT-

Organism: Bacillus subtilis (strain 168) (NCBI:txid224308)

Radius of gyration: 29.12 Å; Cα contacts (8 Å, |Δi|>4): 764; chains: 4; bounding box: 57×71×82 Å